Protein AF-0000000078799906 (afdb_homodimer)

Organism: NCBI:txid997891

Secondary structure (DSSP, 8-state):
-HHHHHHHHHHHHHHHHHHHHHHHHHHHHHHHHHHHT-HHHHHHHHHHHHHHHHHHHHHHHHHHHHHHHH---HHHHHHHHHHHHHHHHHHHHHHHHHHHHHHHHH---S---HHHHHHTTHHHHHHHHHHHHHHHHHHHHHT-HHHHHHHHHHHHHHHHHHHHHHHHHHHHHHH-GGGHHHHHHHHHHHHHHHHHHHHHHHHHHHHHHHHHHHHHHHHHHHHHHHHHHHTT-/-HHHHHHHHHHHHHHHHHHHHHHHHHHHHHHHHHHHT-HHHHHHHHHHHHHHHHHHHHHHHHHHHHHHHH---HHHHHHHHHHHHHHHHHHHHHHHHHHHHHHHHH---S---HHHHHHHTHHHHHHHHHHHHHHHHHHHHHT-HHHHHHHHHHHHHHHHHHHHHHHHHHHHHHH-GGGHHHHHHHHHHHHHHHHHHHHHHHHHHHHHHHHHHHHHHHHHHHHHHHHHHHTT-

pLDDT: mean 87.8, std 15.67, range [25.48, 98.5]

Sequence (466 aa):
MVKFIESELVSLKKEVNEMWTLVYNQLDRAGEAVLTFNRDQAQQVIVREKRVNAFELKIDSDVEDTIALYNPVAIDLRFVLAMFKINSDLERLGDFAEGIARFVVRSEETVLDSELLHSLRIEEMLRQVLGMLEMTKNALNEENLELALNVFSKDNLLDEINAAAPAVLTKYLETHPDNFLTCLELGTVIRKLERAGDHITNIAEEIVFFIDAKVLKHRDKVDGHFLGKEKTHMVKFIESELVSLKKEVNEMWTLVYNQLDRAGEAVLTFNRDQAQQVIVREKRVNAFELKIDSDVEDTIALYNPVAIDLRFVLAMFKINSDLERLGDFAEGIARFVVRSEETVLDSELLHSLRIEEMLRQVLGMLEMTKNALNEENLELALNVFSKDNLLDEINAAAPAVLTKYLETHPDNFLTCLELGTVIRKLERAGDHITNIAEEIVFFIDAKVLKHRDKVDGHFLGKEKTH

Solvent-accessible surface area (backbone atoms only — not comparable to full-atom values): 23801 Å² total; per-residue (Å²): 120,71,76,59,44,52,58,51,51,52,49,51,51,50,52,53,50,51,47,48,51,51,33,52,49,32,38,51,41,15,49,48,13,58,77,65,49,34,46,66,52,10,50,50,34,50,62,50,44,56,54,48,54,51,46,41,53,49,51,54,49,48,46,52,47,46,43,57,74,59,56,45,53,70,68,55,32,46,49,48,51,41,52,53,56,40,41,54,36,48,42,50,41,34,51,39,20,32,55,41,10,47,50,48,60,65,44,85,65,83,68,72,63,63,67,57,45,57,73,52,40,50,68,62,45,47,52,49,44,51,49,44,50,50,38,37,50,49,14,60,76,66,68,33,60,67,48,21,59,53,41,61,68,60,46,53,59,36,52,52,45,51,57,48,36,42,50,54,48,52,60,52,33,73,80,37,65,89,45,52,68,58,46,52,50,52,51,50,39,44,48,40,51,38,51,39,37,51,40,48,44,50,40,24,51,45,45,41,53,51,51,48,53,49,48,52,48,49,46,47,50,50,51,48,58,53,56,65,57,62,68,74,106,119,73,76,59,46,53,57,52,51,52,49,51,52,49,51,52,50,51,48,48,53,50,32,51,51,32,38,53,39,14,49,49,14,58,78,66,48,34,46,66,51,11,50,50,33,50,63,50,43,56,54,47,53,50,47,41,54,49,50,52,49,49,46,52,46,46,44,59,75,57,56,43,54,68,69,55,32,46,49,48,53,41,51,53,56,39,43,55,38,47,42,49,42,35,51,40,20,32,56,41,11,48,50,48,62,66,43,84,66,82,66,73,62,63,67,58,45,57,74,52,40,50,67,60,46,48,53,50,45,51,49,42,50,52,39,36,51,50,15,60,78,65,67,33,61,66,48,22,60,54,42,60,68,59,45,52,59,38,52,54,44,50,56,48,37,41,48,55,48,51,59,50,34,74,80,37,65,89,44,51,68,59,47,53,51,50,51,49,40,44,47,40,53,38,50,38,38,51,40,47,44,50,40,22,50,45,47,42,53,51,52,49,52,49,48,51,49,49,44,49,50,48,51,50,59,53,59,66,58,60,69,75,109

Foldseek 3Di:
DVVVLVVLLVVLLVLLVVLLVLLLVLLVLLLVCQLFLPLVSLVVLLVCLVVLVVSLVVSLVSLVCSCVPVVDDQLSNLSSVLSNLLSVLSNLSSVLSNLSSVLSNPDPDPDDDNVLCVVLVSVVLSVLLSVLSVLLSCCQVVVPLVSLVVLVVSLVVLVVSLVCLVVSLVVVCVVVVVCVVVSVSVNSNSVSSSVSSVSSNVSSVSSNVSSVSVVVVVVVVVVVVVVVPPVVD/DVVVLVVLLVVLLVLLVVLLVLLLVLLVLLLVCQLFLPLVSLVVLLVCLVVLVVSLVVSLVSLVCSCVPVVDDQLSNLSSVLSNLLSVLSNLSSVLSNLSSVLSNPDPDPDDDNVLCVVLVSVVLSVLLSVLSVLLSCCQVVVPLVSLVVLVVSLVVLVVSLVCLVVSLVVVCVVVVVCVVVSVSVNSNSVSSSVSSVSSNVSSVSSNVSSVSVVVVVVVVVVVVVVVPPVVD

Radius of gyration: 23.92 Å; Cα contacts (8 Å, |Δi|>4): 514; chains: 2; bounding box: 42×85×78 Å

Structure (mmCIF, N/CA/C/O backbone):
data_AF-0000000078799906-model_v1
#
loop_
_entity.id
_entity.type
_entity.pdbx_description
1 polymer 'Phosphate-specific transport system accessory protein PhoU'
#
loop_
_atom_site.group_PDB
_atom_site.id
_atom_site.type_symbol
_atom_site.label_atom_id
_atom_site.label_alt_id
_atom_site.label_comp_id
_atom_site.label_asym_id
_atom_site.label_entity_id
_atom_site.label_seq_id
_atom_site.pdbx_PDB_ins_code
_atom_site.Cartn_x
_atom_site.Cartn_y
_atom_site.Cartn_z
_atom_site.occupancy
_atom_site.B_iso_or_equiv
_atom_site.auth_seq_id
_atom_site.auth_comp_id
_atom_site.auth_asym_id
_atom_site.auth_atom_id
_atom_site.pdbx_PDB_model_num
ATOM 1 N N . MET A 1 1 ? -9.242 -31.688 -17.922 1 39.94 1 MET A N 1
ATOM 2 C CA . MET A 1 1 ? -8.25 -31 -17.094 1 39.94 1 MET A CA 1
ATOM 3 C C . MET A 1 1 ? -8.5 -29.5 -17.078 1 39.94 1 MET A C 1
ATOM 5 O O . MET A 1 1 ? -8.398 -28.844 -16.047 1 39.94 1 MET A O 1
ATOM 9 N N . VAL A 1 2 ? -8.977 -29 -18.328 1 53.41 2 VAL A N 1
ATOM 10 C CA . VAL A 1 2 ? -9.258 -27.609 -18.641 1 53.41 2 VAL A CA 1
ATOM 11 C C . VAL A 1 2 ? -10.539 -27.172 -17.938 1 53.41 2 VAL A C 1
ATOM 13 O O . VAL A 1 2 ? -10.594 -26.078 -17.359 1 53.41 2 VAL A O 1
ATOM 16 N N . LYS A 1 3 ? -11.625 -28.125 -17.938 1 55.28 3 LYS A N 1
ATOM 17 C CA . LYS A 1 3 ? -12.945 -27.797 -17.406 1 55.28 3 LYS A CA 1
ATOM 18 C C . LYS A 1 3 ? -12.891 -27.547 -15.906 1 55.28 3 LYS A C 1
ATOM 20 O O . LYS A 1 3 ? -13.625 -26.719 -15.383 1 55.28 3 LYS A O 1
ATOM 25 N N . PHE A 1 4 ? -11.773 -28.078 -15.289 1 76.69 4 PHE A N 1
ATOM 26 C CA . PHE A 1 4 ? -11.664 -28.141 -13.836 1 76.69 4 PHE A CA 1
ATOM 27 C C . PHE A 1 4 ? -11.031 -26.859 -13.289 1 76.69 4 PHE A C 1
ATOM 29 O O . PHE A 1 4 ? -11.461 -26.344 -12.258 1 76.69 4 PHE A O 1
ATOM 36 N N . ILE A 1 5 ? -10.422 -26.141 -14.141 1 89.12 5 ILE A N 1
ATOM 37 C CA . ILE A 1 5 ? -9.766 -24.953 -13.609 1 89.12 5 ILE A CA 1
ATOM 38 C C . ILE A 1 5 ? -10.758 -23.797 -13.586 1 89.12 5 ILE A C 1
ATOM 40 O O . ILE A 1 5 ? -10.68 -22.922 -12.711 1 89.12 5 ILE A O 1
ATOM 44 N N . GLU A 1 6 ? -11.742 -23.891 -14.516 1 90.38 6 GLU A N 1
ATOM 45 C CA . GLU A 1 6 ? -12.719 -22.812 -14.594 1 90.38 6 GLU A CA 1
ATOM 46 C C . GLU A 1 6 ? -13.531 -22.719 -13.312 1 90.38 6 GLU A C 1
ATOM 48 O O . GLU A 1 6 ? -13.805 -21.609 -12.828 1 90.38 6 GLU A O 1
ATOM 53 N N . SER A 1 7 ? -13.914 -23.812 -12.836 1 92.5 7 SER A N 1
ATOM 54 C CA . SER A 1 7 ? -14.688 -23.828 -11.594 1 92.5 7 SER A CA 1
ATOM 55 C C . SER A 1 7 ? -13.875 -23.266 -10.438 1 92.5 7 SER A C 1
ATOM 57 O O . SER A 1 7 ? -14.422 -22.594 -9.562 1 92.5 7 SER A O 1
ATOM 59 N N . GLU A 1 8 ? -12.586 -23.547 -10.445 1 93 8 GLU A N 1
ATOM 60 C CA . GLU A 1 8 ? -11.711 -23.047 -9.391 1 93 8 GLU A CA 1
ATOM 61 C C . GLU A 1 8 ? -11.531 -21.531 -9.484 1 93 8 GLU A C 1
ATOM 63 O O . GLU A 1 8 ? -11.5 -20.844 -8.469 1 93 8 GLU A O 1
ATOM 68 N N . LEU A 1 9 ? -11.469 -21.109 -10.719 1 95 9 LEU A N 1
ATOM 69 C CA . LEU A 1 9 ? -11.312 -19.672 -10.93 1 95 9 LEU A CA 1
ATOM 70 C C . LEU A 1 9 ? -12.562 -18.922 -10.5 1 95 9 LEU A C 1
ATOM 72 O O . LEU A 1 9 ? -12.461 -17.844 -9.883 1 95 9 LEU A O 1
ATOM 76 N N . VAL A 1 10 ? -13.695 -19.484 -10.82 1 95.56 10 VAL A N 1
ATOM 77 C CA . VAL A 1 10 ? -14.969 -18.875 -10.43 1 95.56 10 VAL A CA 1
ATOM 78 C C . VAL A 1 10 ? -15.086 -18.875 -8.906 1 95.56 10 VAL A C 1
ATOM 80 O O . VAL A 1 10 ? -15.516 -17.875 -8.32 1 95.56 10 VAL A O 1
ATOM 83 N N . SER A 1 11 ? -14.703 -19.922 -8.289 1 96 11 SER A N 1
ATOM 84 C CA . SER A 1 11 ? -14.75 -20.016 -6.836 1 96 11 SER A CA 1
ATOM 85 C C . SER A 1 11 ? -13.82 -19 -6.184 1 96 11 SER A C 1
ATOM 87 O O . SER A 1 11 ? -14.188 -18.375 -5.188 1 96 11 SER A O 1
ATOM 89 N N . LEU A 1 12 ? -12.672 -18.891 -6.727 1 96.62 12 LEU A N 1
ATOM 90 C CA . LEU A 1 12 ? -11.703 -17.922 -6.211 1 96.62 12 LEU A CA 1
ATOM 91 C C . LEU A 1 12 ? -12.25 -16.5 -6.301 1 96.62 12 LEU A C 1
ATOM 93 O O . LEU A 1 12 ? -12.156 -15.734 -5.34 1 96.62 12 LEU A O 1
ATOM 97 N N . LYS A 1 13 ? -12.852 -16.172 -7.434 1 96.88 13 LYS A N 1
ATOM 98 C CA . LYS A 1 13 ? -13.453 -14.859 -7.602 1 96.88 13 LYS A CA 1
ATOM 99 C C . LYS A 1 13 ? -14.578 -14.633 -6.598 1 96.88 13 LYS A C 1
ATOM 101 O O . LYS A 1 13 ? -14.703 -13.547 -6.031 1 96.88 13 LYS A O 1
ATOM 106 N N . LYS A 1 14 ? -15.367 -15.586 -6.406 1 97.62 14 LYS A N 1
ATOM 107 C CA . LYS A 1 14 ? -16.469 -15.508 -5.453 1 97.62 14 LYS A CA 1
ATOM 108 C C . LYS A 1 14 ? -15.961 -15.25 -4.039 1 97.62 14 LYS A C 1
ATOM 110 O O . LYS A 1 14 ? -16.516 -14.422 -3.314 1 97.62 14 LYS A O 1
ATOM 115 N N . GLU A 1 15 ? -14.93 -15.953 -3.648 1 97.44 15 GLU A N 1
ATOM 116 C CA . GLU A 1 15 ? -14.344 -15.781 -2.322 1 97.44 15 GLU A CA 1
ATOM 117 C C . GLU A 1 15 ? -13.797 -14.367 -2.143 1 97.44 15 GLU A C 1
ATOM 119 O O . GLU A 1 15 ? -13.992 -13.75 -1.095 1 97.44 15 GLU A O 1
ATOM 124 N N . VAL A 1 16 ? -13.117 -13.891 -3.143 1 98.06 16 VAL A N 1
ATOM 125 C CA . VAL A 1 16 ? -12.578 -12.539 -3.096 1 98.06 16 VAL A CA 1
ATOM 126 C C . VAL A 1 16 ? -13.719 -11.531 -2.971 1 98.06 16 VAL A C 1
ATOM 128 O O . VAL A 1 16 ? -13.633 -10.578 -2.186 1 98.06 16 VAL A O 1
ATOM 131 N N . ASN A 1 17 ? -14.82 -11.766 -3.693 1 98.25 17 ASN A N 1
ATOM 132 C CA . ASN A 1 17 ? -15.984 -10.883 -3.625 1 98.25 17 ASN A CA 1
ATOM 133 C C . ASN A 1 17 ? -16.625 -10.898 -2.238 1 98.25 17 ASN A C 1
ATOM 135 O O . ASN A 1 17 ? -17.078 -9.867 -1.749 1 98.25 17 ASN A O 1
ATOM 139 N N . GLU A 1 18 ? -16.656 -12.039 -1.686 1 97.94 18 GLU A N 1
ATOM 140 C CA . GLU A 1 18 ? -17.203 -12.156 -0.335 1 97.94 18 GLU A CA 1
ATOM 141 C C . GLU A 1 18 ? -16.344 -11.391 0.671 1 97.94 18 GLU A C 1
ATOM 143 O O . GLU A 1 18 ? -16.875 -10.664 1.521 1 97.94 18 GLU A O 1
ATOM 148 N N . MET A 1 19 ? -15.047 -11.57 0.602 1 97.81 19 MET A N 1
ATOM 149 C CA . MET A 1 19 ? -14.148 -10.805 1.464 1 97.81 19 MET A CA 1
ATOM 150 C C . MET A 1 19 ? -14.312 -9.312 1.225 1 97.81 19 MET A C 1
ATOM 152 O O . MET A 1 19 ? -14.281 -8.516 2.17 1 97.81 19 MET A O 1
ATOM 156 N N . TRP A 1 20 ? -14.422 -8.961 -0.048 1 98.5 20 TRP A N 1
ATOM 157 C CA . TRP A 1 20 ? -14.609 -7.574 -0.449 1 98.5 20 TRP A CA 1
ATOM 158 C C . TRP A 1 20 ? -15.812 -6.961 0.254 1 98.5 20 TRP A C 1
ATOM 160 O O . TRP A 1 20 ? -15.727 -5.855 0.794 1 98.5 20 TRP A O 1
ATOM 170 N N . THR A 1 21 ? -16.891 -7.645 0.225 1 98.12 21 THR A N 1
ATOM 171 C CA . THR A 1 21 ? -18.125 -7.18 0.867 1 98.12 21 THR A CA 1
ATOM 172 C C . THR A 1 21 ? -17.922 -7.055 2.375 1 98.12 21 THR A C 1
ATOM 174 O O . THR A 1 21 ? -18.391 -6.09 2.986 1 98.12 21 THR A O 1
ATOM 177 N N . LEU A 1 22 ? -17.281 -8.031 2.926 1 98 22 LEU A N 1
ATOM 178 C CA . LEU A 1 22 ? -17 -7.992 4.355 1 98 22 LEU A CA 1
ATOM 179 C C . LEU A 1 22 ? -16.172 -6.766 4.711 1 98 22 LEU A C 1
ATOM 181 O O . LEU A 1 22 ? -16.484 -6.059 5.672 1 98 22 LEU A O 1
ATOM 185 N N . VAL A 1 23 ? -15.109 -6.527 3.969 1 98.38 23 VAL A N 1
ATOM 186 C CA . VAL A 1 23 ? -14.203 -5.414 4.223 1 98.38 23 VAL A CA 1
ATOM 187 C C . VAL A 1 23 ? -14.938 -4.09 4.027 1 98.38 23 VAL A C 1
ATOM 189 O O . VAL A 1 23 ? -14.742 -3.145 4.797 1 98.38 23 VAL A O 1
ATOM 192 N N . TYR A 1 24 ? -15.797 -4.012 2.973 1 98.44 24 TYR A N 1
ATOM 193 C CA . TYR A 1 24 ? -16.625 -2.836 2.76 1 98.44 24 TYR A CA 1
ATOM 194 C C . TYR A 1 24 ? -17.469 -2.533 3.994 1 98.44 24 TYR A C 1
ATOM 196 O O . TYR A 1 24 ? -17.5 -1.395 4.465 1 98.44 24 TYR A O 1
ATOM 204 N N . ASN A 1 25 ? -18.094 -3.527 4.457 1 98.06 25 ASN A N 1
ATOM 205 C CA . ASN A 1 25 ? -18.938 -3.369 5.633 1 98.06 25 ASN A CA 1
ATOM 206 C C . ASN A 1 25 ? -18.125 -2.969 6.863 1 98.06 25 ASN A C 1
ATOM 208 O O . ASN A 1 25 ? -18.578 -2.154 7.672 1 98.06 25 ASN A O 1
ATOM 212 N N . GLN A 1 26 ? -16.938 -3.588 7.051 1 98.06 26 GLN A N 1
ATOM 213 C CA . GLN A 1 26 ? -16.078 -3.254 8.18 1 98.06 26 GLN A CA 1
ATOM 214 C C . GLN A 1 26 ? -15.68 -1.78 8.148 1 98.06 26 GLN A C 1
ATOM 216 O O . GLN A 1 26 ? -15.719 -1.101 9.18 1 98.06 26 GLN A O 1
ATOM 221 N N . LEU A 1 27 ? -15.32 -1.303 6.98 1 98.44 27 LEU A N 1
ATOM 222 C CA . LEU A 1 27 ? -14.93 0.096 6.844 1 98.44 27 LEU A CA 1
ATOM 223 C C . LEU A 1 27 ? -16.109 1.02 7.102 1 98.44 27 LEU A C 1
ATOM 225 O O . LEU A 1 27 ? -15.984 2.025 7.805 1 98.44 27 LEU A O 1
ATOM 229 N N . ASP A 1 28 ? -17.234 0.678 6.559 1 98.25 28 ASP A N 1
ATOM 230 C CA . ASP A 1 28 ? -18.453 1.461 6.738 1 98.25 28 ASP A CA 1
ATOM 231 C C . ASP A 1 28 ? -18.844 1.557 8.219 1 98.25 28 ASP A C 1
ATOM 233 O O . ASP A 1 28 ? -19.031 2.654 8.742 1 98.25 28 ASP A O 1
ATOM 237 N N . ARG A 1 29 ? -18.844 0.474 8.875 1 97.69 29 ARG A N 1
ATOM 238 C CA . ARG A 1 29 ? -19.25 0.411 10.273 1 97.69 29 ARG A CA 1
ATOM 239 C C . ARG A 1 29 ? -18.219 1.094 11.164 1 97.69 29 ARG A C 1
ATOM 241 O O . ARG A 1 29 ? -18.562 1.743 12.156 1 97.69 29 ARG A O 1
ATOM 248 N N . ALA A 1 30 ? -16.953 0.852 10.891 1 97.94 30 ALA A N 1
ATOM 249 C CA . ALA A 1 30 ? -15.906 1.514 11.664 1 97.94 30 ALA A CA 1
ATOM 250 C C . ALA A 1 30 ? -16.016 3.031 11.562 1 97.94 30 ALA A C 1
ATOM 252 O O . ALA A 1 30 ? -15.945 3.736 12.57 1 97.94 30 ALA A O 1
ATOM 253 N N . GLY A 1 31 ? -16.219 3.5 10.32 1 97.06 31 GLY A N 1
ATOM 254 C CA . GLY A 1 31 ? -16.406 4.93 10.125 1 97.06 31 GLY A CA 1
ATOM 255 C C . GLY A 1 31 ? -17.641 5.469 10.836 1 97.06 31 GLY A C 1
ATOM 256 O O . GLY A 1 31 ? -17.578 6.516 11.484 1 97.06 31 GLY A O 1
ATOM 257 N N . GLU A 1 32 ? -18.719 4.758 10.727 1 96.06 32 GLU A N 1
ATOM 258 C CA . GLU A 1 32 ? -19.969 5.156 11.383 1 96.06 32 GLU A CA 1
ATOM 259 C C . GLU A 1 32 ? -19.797 5.16 12.906 1 96.06 32 GLU A C 1
ATOM 261 O O . GLU A 1 32 ? -20.375 6.012 13.594 1 96.06 32 GLU A O 1
ATOM 266 N N . ALA A 1 33 ? -19.062 4.199 13.383 1 96.19 33 ALA A N 1
ATOM 267 C CA . ALA A 1 33 ? -18.812 4.125 14.82 1 96.19 33 ALA A CA 1
ATOM 268 C C . ALA A 1 33 ? -18.094 5.371 15.32 1 96.19 33 ALA A C 1
ATOM 270 O O . ALA A 1 33 ? -18.344 5.848 16.422 1 96.19 33 ALA A O 1
ATOM 271 N N . VAL A 1 34 ? -17.219 5.879 14.555 1 95.44 34 VAL A N 1
ATOM 272 C CA . VAL A 1 34 ? -16.5 7.094 14.922 1 95.44 34 VAL A CA 1
ATOM 273 C C . VAL A 1 34 ? -17.453 8.289 14.883 1 95.44 34 VAL A C 1
ATOM 275 O O . VAL A 1 34 ? -17.469 9.102 15.805 1 95.44 34 VAL A O 1
ATOM 278 N N . LEU A 1 35 ? -18.25 8.383 13.844 1 94.62 35 LEU A N 1
ATOM 279 C CA . LEU A 1 35 ? -19.125 9.523 13.625 1 94.62 35 LEU A CA 1
ATOM 280 C C . LEU A 1 35 ? -20.219 9.586 14.695 1 94.62 35 LEU A C 1
ATOM 282 O O . LEU A 1 35 ? -20.609 10.672 15.117 1 94.62 35 LEU A O 1
ATOM 286 N N . THR A 1 36 ? -20.625 8.43 15.172 1 93.19 36 THR A N 1
ATOM 287 C CA . THR A 1 36 ? -21.703 8.375 16.141 1 93.19 36 THR A CA 1
ATOM 288 C C . THR A 1 36 ? -21.188 7.977 17.516 1 93.19 36 THR A C 1
ATOM 290 O O . THR A 1 36 ? -21.953 7.891 18.484 1 93.19 36 THR A O 1
ATOM 293 N N . PHE A 1 37 ? -19.969 7.66 17.562 1 92.69 37 PHE A N 1
ATOM 294 C CA . PHE A 1 37 ? -19.312 7.184 18.766 1 92.69 37 PHE A CA 1
ATOM 295 C C . PHE A 1 37 ? -20.047 5.988 19.359 1 92.69 37 PHE A C 1
ATOM 297 O O . PHE A 1 37 ? -20.391 5.984 20.547 1 92.69 37 PHE A O 1
ATOM 304 N N . ASN A 1 38 ? -20.297 5.082 18.578 1 93.38 38 ASN A N 1
ATOM 305 C CA . ASN A 1 38 ? -20.984 3.854 18.938 1 93.38 38 ASN A CA 1
ATOM 306 C C . ASN A 1 38 ? -20 2.725 19.25 1 93.38 38 ASN A C 1
ATOM 308 O O . ASN A 1 38 ? -19.547 2.037 18.344 1 93.38 38 ASN A O 1
ATOM 312 N N . ARG A 1 39 ? -19.828 2.447 20.484 1 93.94 39 ARG A N 1
ATOM 313 C CA . ARG A 1 39 ? -18.828 1.478 20.938 1 93.94 39 ARG A CA 1
ATOM 314 C C . ARG A 1 39 ? -19.234 0.058 20.547 1 93.94 39 ARG A C 1
ATOM 316 O O . ARG A 1 39 ? -18.391 -0.78 20.25 1 93.94 39 ARG A O 1
ATOM 323 N N . ASP A 1 40 ? -20.453 -0.156 20.578 1 94.56 40 ASP A N 1
ATOM 324 C CA . ASP A 1 40 ? -20.938 -1.486 20.219 1 94.56 40 ASP A CA 1
ATOM 325 C C . ASP A 1 40 ? -20.609 -1.81 18.766 1 94.56 40 ASP A C 1
ATOM 327 O O . ASP A 1 40 ? -20.156 -2.914 18.453 1 94.56 40 ASP A O 1
ATOM 331 N N . GLN A 1 41 ? -20.922 -0.881 17.922 1 95.25 41 GLN A N 1
ATOM 332 C CA . GLN A 1 41 ? -20.594 -1.054 16.516 1 95.25 41 GLN A CA 1
ATOM 333 C C . GLN A 1 41 ? -19.094 -1.253 16.328 1 95.25 41 GLN A C 1
ATOM 335 O O . GLN A 1 41 ? -18.672 -2.074 15.508 1 95.25 41 GLN A O 1
ATOM 340 N N . ALA A 1 42 ? -18.328 -0.476 17.047 1 96.62 42 ALA A N 1
ATOM 341 C CA . ALA A 1 42 ? -16.875 -0.594 16.969 1 96.62 42 ALA A CA 1
ATOM 342 C C . ALA A 1 42 ? -16.406 -1.977 17.422 1 96.62 42 ALA A C 1
ATOM 344 O O . ALA A 1 42 ? -15.547 -2.586 16.781 1 96.62 42 ALA A O 1
ATOM 345 N N . GLN A 1 43 ? -17 -2.473 18.438 1 96 43 GLN A N 1
ATOM 346 C CA . GLN A 1 43 ? -16.641 -3.793 18.953 1 96 43 GLN A CA 1
ATOM 347 C C . GLN A 1 43 ? -16.969 -4.883 17.922 1 96 43 GLN A C 1
ATOM 349 O O . GLN A 1 43 ? -16.219 -5.852 17.797 1 96 43 GLN A O 1
ATOM 354 N N . GLN A 1 44 ? -18.047 -4.719 17.281 1 96.25 44 GLN A N 1
ATOM 355 C CA . GLN A 1 44 ? -18.422 -5.68 16.25 1 96.25 44 GLN A CA 1
ATOM 356 C C . GLN A 1 44 ? -17.375 -5.723 15.141 1 96.25 44 GLN A C 1
ATOM 358 O O . GLN A 1 44 ? -17.062 -6.793 14.617 1 96.25 44 GLN A O 1
ATOM 363 N N . VAL A 1 45 ? -16.906 -4.586 14.742 1 97.44 45 VAL A N 1
ATOM 364 C CA . VAL A 1 45 ? -15.883 -4.508 13.703 1 97.44 45 VAL A CA 1
ATOM 365 C C . VAL A 1 45 ? -14.641 -5.273 14.148 1 97.44 45 VAL A C 1
ATOM 367 O O . VAL A 1 45 ? -14.062 -6.035 13.375 1 97.44 45 VAL A O 1
ATOM 370 N N . ILE A 1 46 ? -14.227 -5.09 15.383 1 95.94 46 ILE A N 1
ATOM 371 C CA . ILE A 1 46 ? -13.023 -5.723 15.914 1 95.94 46 ILE A CA 1
ATOM 372 C C . ILE A 1 46 ? -13.195 -7.238 15.922 1 95.94 46 ILE A C 1
ATOM 374 O O . ILE A 1 46 ? -12.289 -7.973 15.516 1 95.94 46 ILE A O 1
ATOM 378 N N . VAL A 1 47 ? -14.328 -7.684 16.266 1 94.25 47 VAL A N 1
ATOM 379 C CA . VAL A 1 47 ? -14.602 -9.117 16.359 1 94.25 47 VAL A CA 1
ATOM 380 C C . VAL A 1 47 ? -14.625 -9.727 14.961 1 94.25 47 VAL A C 1
ATOM 382 O O . VAL A 1 47 ? -14.094 -10.812 14.734 1 94.25 47 VAL A O 1
ATOM 385 N N . ARG A 1 48 ? -15.195 -9.031 14.039 1 94 48 ARG A N 1
ATOM 386 C CA . ARG A 1 48 ? -15.375 -9.547 12.688 1 94 48 ARG A CA 1
ATOM 387 C C . ARG A 1 48 ? -14.07 -9.5 11.906 1 94 48 ARG A C 1
ATOM 389 O O . ARG A 1 48 ? -13.961 -10.117 10.844 1 94 48 ARG A O 1
ATOM 396 N N . GLU A 1 49 ? -13.078 -8.727 12.422 1 92.94 49 GLU A N 1
ATOM 397 C CA . GLU A 1 49 ? -11.789 -8.656 11.75 1 92.94 49 GLU A CA 1
ATOM 398 C C . GLU A 1 49 ? -11.148 -10.039 11.641 1 92.94 49 GLU A C 1
ATOM 400 O O . GLU A 1 49 ? -10.406 -10.312 10.695 1 92.94 49 GLU A O 1
ATOM 405 N N . LYS A 1 50 ? -11.422 -10.914 12.555 1 92.75 50 LYS A N 1
ATOM 406 C CA . LYS A 1 50 ? -10.93 -12.289 12.508 1 92.75 50 LYS A CA 1
ATOM 407 C C . LYS A 1 50 ? -11.406 -13 11.242 1 92.75 50 LYS A C 1
ATOM 409 O O . LYS A 1 50 ? -10.695 -13.836 10.695 1 92.75 50 LYS A O 1
ATOM 414 N N . ARG A 1 51 ? -12.586 -12.672 10.844 1 94.31 51 ARG A N 1
ATOM 415 C CA . ARG A 1 51 ? -13.117 -13.266 9.617 1 94.31 51 ARG A CA 1
ATOM 416 C C . ARG A 1 51 ? -12.352 -12.781 8.391 1 94.31 51 ARG A C 1
ATOM 418 O O . ARG A 1 51 ? -12.109 -13.555 7.465 1 94.31 51 ARG A O 1
ATOM 425 N N . VAL A 1 52 ? -12.008 -11.516 8.375 1 94.69 52 VAL A N 1
ATOM 426 C CA . VAL A 1 52 ? -11.211 -10.969 7.273 1 94.69 52 VAL A CA 1
ATOM 427 C C . VAL A 1 52 ? -9.875 -11.703 7.188 1 94.69 52 VAL A C 1
ATOM 429 O O . VAL A 1 52 ? -9.453 -12.102 6.105 1 94.69 52 VAL A O 1
ATOM 432 N N . ASN A 1 53 ? -9.273 -11.898 8.352 1 91.06 53 ASN A N 1
ATOM 433 C CA . ASN A 1 53 ? -8.008 -12.625 8.406 1 91.06 53 ASN A CA 1
ATOM 434 C C . ASN A 1 53 ? -8.164 -14.062 7.91 1 91.06 53 ASN A C 1
ATOM 436 O O . ASN A 1 53 ? -7.297 -14.57 7.203 1 91.06 53 ASN A O 1
ATOM 440 N N . ALA A 1 54 ? -9.211 -14.664 8.258 1 93.25 54 ALA A N 1
ATOM 441 C CA . ALA A 1 54 ? -9.484 -16.031 7.82 1 93.25 54 ALA A CA 1
ATOM 442 C C . ALA A 1 54 ? -9.672 -16.094 6.309 1 93.25 54 ALA A C 1
ATOM 444 O O . ALA A 1 54 ? -9.188 -17.031 5.656 1 93.25 54 ALA A O 1
ATOM 445 N N . PHE A 1 55 ? -10.398 -15.125 5.762 1 93.5 55 PHE A N 1
ATOM 446 C CA . PHE A 1 55 ? -10.57 -15.055 4.316 1 93.5 55 PHE A CA 1
ATOM 447 C C . PHE A 1 55 ? -9.227 -14.898 3.611 1 93.5 55 PHE A C 1
ATOM 449 O O . PHE A 1 55 ? -8.977 -15.555 2.6 1 93.5 55 PHE A O 1
ATOM 456 N N . GLU A 1 56 ? -8.414 -14.023 4.125 1 93.88 56 GLU A N 1
ATOM 457 C CA . GLU A 1 56 ? -7.109 -13.789 3.512 1 93.88 56 GLU A CA 1
ATOM 458 C C . GLU A 1 56 ? -6.305 -15.086 3.432 1 93.88 56 GLU A C 1
ATOM 460 O O . GLU A 1 56 ? -5.77 -15.422 2.373 1 93.88 56 GLU A O 1
ATOM 465 N N . LEU A 1 57 ? -6.215 -15.789 4.52 1 90.12 57 LEU A N 1
ATOM 466 C CA . LEU A 1 57 ? -5.457 -17.031 4.578 1 90.12 57 LEU A CA 1
ATOM 467 C C . LEU A 1 57 ? -6.062 -18.078 3.65 1 90.12 57 LEU A C 1
ATOM 469 O O . LEU A 1 57 ? -5.336 -18.812 2.971 1 90.12 57 LEU A O 1
ATOM 473 N N . LYS A 1 58 ? -7.359 -18.156 3.676 1 94.94 58 LYS A N 1
ATOM 474 C CA . LYS A 1 58 ? -8.047 -19.125 2.818 1 94.94 58 LYS A CA 1
ATOM 475 C C . LYS A 1 58 ? -7.785 -18.828 1.344 1 94.94 58 LYS A C 1
ATOM 477 O O . LYS A 1 58 ? -7.469 -19.734 0.573 1 94.94 58 LYS A O 1
ATOM 482 N N . ILE A 1 59 ? -7.922 -17.594 0.95 1 95.81 59 ILE A N 1
ATOM 483 C CA . ILE A 1 59 ? -7.723 -17.203 -0.441 1 95.81 59 ILE A CA 1
ATOM 484 C C . ILE A 1 59 ? -6.27 -17.438 -0.84 1 95.81 59 ILE A C 1
ATOM 486 O O . ILE A 1 59 ? -5.992 -17.938 -1.938 1 95.81 59 ILE A O 1
ATOM 490 N N . ASP A 1 60 ? -5.332 -17.109 0.06 1 91.69 60 ASP A N 1
ATOM 491 C CA . ASP A 1 60 ? -3.924 -17.406 -0.2 1 91.69 60 ASP A CA 1
ATOM 492 C C . ASP A 1 60 ? -3.709 -18.891 -0.456 1 91.69 60 ASP A C 1
ATOM 494 O O . ASP A 1 60 ? -3.023 -19.266 -1.407 1 91.69 60 ASP A O 1
ATOM 498 N N . SER A 1 61 ? -4.297 -19.688 0.395 1 91.75 61 SER A N 1
ATOM 499 C CA . SER A 1 61 ? -4.191 -21.125 0.252 1 91.75 61 SER A CA 1
ATOM 500 C C . SER A 1 61 ? -4.836 -21.609 -1.045 1 91.75 61 SER A C 1
ATOM 502 O O . SER A 1 61 ? -4.273 -22.453 -1.75 1 91.75 61 SER A O 1
ATOM 504 N N . ASP A 1 62 ? -5.992 -21.078 -1.324 1 94.81 62 ASP A N 1
ATOM 505 C CA . ASP A 1 62 ? -6.699 -21.469 -2.539 1 94.81 62 ASP A CA 1
ATOM 506 C C . ASP A 1 62 ? -5.914 -21.078 -3.785 1 94.81 62 ASP A C 1
ATOM 508 O O . ASP A 1 62 ? -5.918 -21.797 -4.785 1 94.81 62 ASP A O 1
ATOM 512 N N . VAL A 1 63 ? -5.293 -19.922 -3.756 1 94.94 63 VAL A N 1
ATOM 513 C CA . VAL A 1 63 ? -4.438 -19.484 -4.852 1 94.94 63 VAL A CA 1
ATOM 514 C C . VAL A 1 63 ? -3.289 -20.469 -5.047 1 94.94 63 VAL A C 1
ATOM 516 O O . VAL A 1 63 ? -3.039 -20.938 -6.164 1 94.94 63 VAL A O 1
ATOM 519 N N . GLU A 1 64 ? -2.641 -20.797 -3.975 1 91.44 64 GLU A N 1
ATOM 520 C CA . GLU A 1 64 ? -1.535 -21.75 -4.027 1 91.44 64 GLU A CA 1
ATOM 521 C C . GLU A 1 64 ? -1.997 -23.094 -4.566 1 91.44 64 GLU A C 1
ATOM 523 O O . GLU A 1 64 ? -1.334 -23.688 -5.418 1 91.44 64 GLU A O 1
ATOM 528 N N . ASP A 1 65 ? -3.111 -23.547 -4.07 1 92.75 65 ASP A N 1
ATOM 529 C CA . ASP A 1 65 ? -3.67 -24.828 -4.512 1 92.75 65 ASP A CA 1
ATOM 530 C C . ASP A 1 65 ? -4.031 -24.781 -5.992 1 92.75 65 ASP A C 1
ATOM 532 O O . ASP A 1 65 ? -3.76 -25.734 -6.73 1 92.75 65 ASP A O 1
ATOM 536 N N . THR A 1 66 ? -4.668 -23.719 -6.383 1 95 66 THR A N 1
ATOM 537 C CA . THR A 1 66 ? -5.062 -23.562 -7.781 1 95 66 THR A CA 1
ATOM 538 C C . THR A 1 66 ? -3.846 -23.641 -8.695 1 95 66 THR A C 1
ATOM 540 O O . THR A 1 66 ? -3.879 -24.297 -9.734 1 95 66 THR A O 1
ATOM 543 N N . ILE A 1 67 ? -2.771 -22.984 -8.32 1 93.56 67 ILE A N 1
ATOM 544 C CA . ILE A 1 67 ? -1.552 -22.969 -9.125 1 93.56 67 ILE A CA 1
ATOM 545 C C . ILE A 1 67 ? -0.918 -24.359 -9.117 1 93.56 67 ILE A C 1
ATOM 547 O O . ILE A 1 67 ? -0.576 -24.906 -10.172 1 93.56 67 ILE A O 1
ATOM 551 N N . ALA A 1 68 ? -0.823 -24.984 -7.969 1 89.81 68 ALA A N 1
ATOM 552 C CA . ALA A 1 68 ? -0.126 -26.266 -7.797 1 89.81 68 ALA A CA 1
ATOM 553 C C . ALA A 1 68 ? -0.892 -27.406 -8.469 1 89.81 68 ALA A C 1
ATOM 555 O O . ALA A 1 68 ? -0.29 -28.281 -9.078 1 89.81 68 ALA A O 1
ATOM 556 N N . LEU A 1 69 ? -2.166 -27.344 -8.352 1 90.69 69 LEU A N 1
ATOM 557 C CA . LEU A 1 69 ? -2.971 -28.484 -8.773 1 90.69 69 LEU A CA 1
ATOM 558 C C . LEU A 1 69 ? -3.377 -28.359 -10.234 1 90.69 69 LEU A C 1
ATOM 560 O O . LEU A 1 69 ? -3.496 -29.375 -10.945 1 90.69 69 LEU A O 1
ATOM 564 N N . TYR A 1 70 ? -3.574 -27.109 -10.695 1 91.94 70 TYR A N 1
ATOM 565 C CA . TYR A 1 70 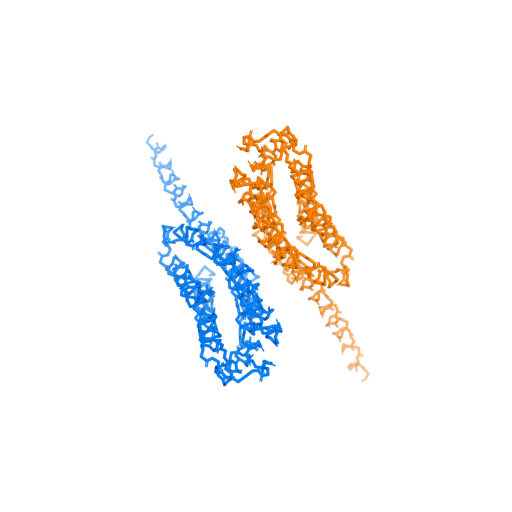? -4.188 -26.953 -12.008 1 91.94 70 TYR A CA 1
ATOM 566 C C . TYR A 1 70 ? -3.219 -26.297 -12.992 1 91.94 70 TYR A C 1
ATOM 568 O O . TYR A 1 70 ? -3.488 -26.234 -14.188 1 91.94 70 TYR A O 1
ATOM 576 N N . ASN A 1 71 ? -2.186 -25.797 -12.492 1 90.56 71 ASN A N 1
ATOM 577 C CA . ASN A 1 71 ? -1.121 -25.219 -13.305 1 90.56 71 ASN A CA 1
ATOM 578 C C . ASN A 1 71 ? -1.678 -24.266 -14.359 1 90.56 71 ASN A C 1
ATOM 580 O O . ASN A 1 71 ? -1.403 -24.422 -15.547 1 90.56 71 ASN A O 1
ATOM 584 N N . PRO A 1 72 ? -2.41 -23.297 -13.875 1 91.75 72 PRO A N 1
ATOM 585 C CA . PRO A 1 72 ? -2.965 -22.328 -14.828 1 91.75 72 PRO A CA 1
ATOM 586 C C . PRO A 1 72 ? -1.889 -21.609 -15.633 1 91.75 72 PRO A C 1
ATOM 588 O O . PRO A 1 72 ? -0.785 -21.375 -15.133 1 91.75 72 PRO A O 1
ATOM 591 N N . VAL A 1 73 ? -2.254 -21.219 -16.922 1 88.06 73 VAL A N 1
ATOM 592 C CA . VAL A 1 73 ? -1.33 -20.516 -17.797 1 88.06 73 VAL A CA 1
ATOM 593 C C . VAL A 1 73 ? -2.01 -19.266 -18.344 1 88.06 73 VAL A C 1
ATOM 595 O O . VAL A 1 73 ? -3.238 -19.156 -18.328 1 88.06 73 VAL A O 1
ATOM 598 N N . ALA A 1 74 ? -1.179 -18.297 -18.828 1 86.69 74 ALA A N 1
ATOM 599 C CA . ALA A 1 74 ? -1.622 -17.094 -19.531 1 86.69 74 ALA A CA 1
ATOM 600 C C . ALA A 1 74 ? -2.648 -16.328 -18.703 1 86.69 74 ALA A C 1
ATOM 602 O O . ALA A 1 74 ? -2.375 -15.938 -17.562 1 86.69 74 ALA A O 1
ATOM 603 N N . ILE A 1 75 ? -3.807 -16.234 -19.312 1 88.25 75 ILE A N 1
ATOM 604 C CA . ILE A 1 75 ? -4.805 -15.352 -18.719 1 88.25 75 ILE A CA 1
ATOM 605 C C . ILE A 1 75 ? -5.305 -15.938 -17.406 1 88.25 75 ILE A C 1
ATOM 607 O O . ILE A 1 75 ? -5.609 -15.195 -16.469 1 88.25 75 ILE A O 1
ATOM 611 N N . ASP A 1 76 ? -5.359 -17.25 -17.297 1 92.69 76 ASP A N 1
ATOM 612 C CA . ASP A 1 76 ? -5.809 -17.891 -16.062 1 92.69 76 ASP A CA 1
ATOM 613 C C . ASP A 1 76 ? -4.809 -17.656 -14.938 1 92.69 76 ASP A C 1
ATOM 615 O O . ASP A 1 76 ? -5.203 -17.375 -13.805 1 92.69 76 ASP A O 1
ATOM 619 N N . LEU A 1 77 ? -3.562 -17.781 -15.25 1 93.31 77 LEU A N 1
ATOM 620 C CA . LEU A 1 77 ? -2.525 -17.531 -14.258 1 93.31 77 LEU A CA 1
ATOM 621 C C . LEU A 1 77 ? -2.518 -16.062 -13.836 1 93.31 77 LEU A C 1
ATOM 623 O O . LEU A 1 77 ? -2.426 -15.758 -12.641 1 93.31 77 LEU A O 1
ATOM 627 N N . ARG A 1 78 ? -2.65 -15.219 -14.758 1 90.94 78 ARG A N 1
ATOM 628 C CA . ARG A 1 78 ? -2.676 -13.789 -14.453 1 90.94 78 ARG A CA 1
ATOM 629 C C . ARG A 1 78 ? -3.85 -13.445 -13.539 1 90.94 78 ARG A C 1
ATOM 631 O O . ARG A 1 78 ? -3.721 -12.609 -12.641 1 90.94 78 ARG A O 1
ATOM 638 N N . PHE A 1 79 ? -4.938 -14.086 -13.906 1 93.94 79 PHE A N 1
ATOM 639 C CA . PHE A 1 79 ? -6.109 -13.891 -13.062 1 93.94 79 PHE A CA 1
ATOM 640 C C . PHE A 1 79 ? -5.828 -14.32 -11.625 1 93.94 79 PHE A C 1
ATOM 642 O O . PHE A 1 79 ? -6.117 -13.578 -10.68 1 93.94 79 PHE A O 1
ATOM 649 N N . VAL A 1 80 ? -5.285 -15.453 -11.453 1 95.88 80 VAL A N 1
ATOM 650 C CA . VAL A 1 80 ? -5.004 -16 -10.133 1 95.88 80 VAL A CA 1
ATOM 651 C C . VAL A 1 80 ? -4.023 -15.102 -9.391 1 95.88 80 VAL A C 1
ATOM 653 O O . VAL A 1 80 ? -4.203 -14.82 -8.203 1 95.88 80 VAL A O 1
ATOM 656 N N . LEU A 1 81 ? -3.018 -14.602 -10.07 1 94.19 81 LEU A N 1
ATOM 657 C CA . LEU A 1 81 ? -2.02 -13.727 -9.461 1 94.19 81 LEU A CA 1
ATOM 658 C C . LEU A 1 81 ? -2.629 -12.383 -9.102 1 94.19 81 LEU A C 1
ATOM 660 O O . LEU A 1 81 ? -2.26 -11.781 -8.086 1 94.19 81 LEU A O 1
ATOM 664 N N . ALA A 1 82 ? -3.518 -11.875 -9.93 1 94.44 82 ALA A N 1
ATOM 665 C CA . ALA A 1 82 ? -4.223 -10.641 -9.617 1 94.44 82 ALA A CA 1
ATOM 666 C C . ALA A 1 82 ? -5.059 -10.797 -8.344 1 94.44 82 ALA A C 1
ATOM 668 O O . ALA A 1 82 ? -5.051 -9.914 -7.477 1 94.44 82 ALA A O 1
ATOM 669 N N . MET A 1 83 ? -5.77 -11.906 -8.234 1 96.56 83 MET A N 1
ATOM 670 C CA . MET A 1 83 ? -6.562 -12.18 -7.043 1 96.56 83 MET A CA 1
ATOM 671 C C . MET A 1 83 ? -5.68 -12.234 -5.801 1 96.56 83 MET A C 1
ATOM 673 O O . MET A 1 83 ? -6.074 -11.758 -4.734 1 96.56 83 MET A O 1
ATOM 677 N N . PHE A 1 84 ? -4.559 -12.781 -6.031 1 95.44 84 PHE A N 1
ATOM 678 C CA . PHE A 1 84 ? -3.594 -12.906 -4.945 1 95.44 84 PHE A CA 1
ATOM 679 C C . PHE A 1 84 ? -3.184 -11.531 -4.426 1 95.44 84 PHE A C 1
ATOM 681 O O . PHE A 1 84 ? -3.164 -11.305 -3.215 1 95.44 84 PHE A O 1
ATOM 688 N N . LYS A 1 85 ? -2.854 -10.609 -5.25 1 94.25 85 LYS A N 1
ATOM 689 C CA . LYS A 1 85 ? -2.465 -9.258 -4.871 1 94.25 85 LYS A CA 1
ATOM 690 C C . LYS A 1 85 ? -3.643 -8.492 -4.27 1 94.25 85 LYS A C 1
ATOM 692 O O . LYS A 1 85 ? -3.492 -7.812 -3.254 1 94.25 85 LYS A O 1
ATOM 697 N N . ILE A 1 86 ? -4.773 -8.602 -4.871 1 96.75 86 ILE A N 1
ATOM 698 C CA . ILE A 1 86 ? -5.973 -7.918 -4.406 1 96.75 86 ILE A CA 1
ATOM 699 C C . ILE A 1 86 ? -6.32 -8.391 -2.994 1 96.75 86 ILE A C 1
ATOM 701 O O . ILE A 1 86 ? -6.703 -7.586 -2.141 1 96.75 86 ILE A O 1
ATOM 705 N N . ASN A 1 87 ? -6.176 -9.688 -2.768 1 95.94 87 ASN A N 1
ATOM 706 C CA . ASN A 1 87 ? -6.422 -10.281 -1.456 1 95.94 87 ASN A CA 1
ATOM 707 C C . ASN A 1 87 ? -5.629 -9.57 -0.365 1 95.94 87 ASN A C 1
ATOM 709 O O . ASN A 1 87 ? -6.176 -9.234 0.688 1 95.94 87 ASN A O 1
ATOM 713 N N . SER A 1 88 ? -4.422 -9.289 -0.634 1 92.75 88 SER A N 1
ATOM 714 C CA . SER A 1 88 ? -3.559 -8.625 0.335 1 92.75 88 SER A CA 1
ATOM 715 C C . SER A 1 88 ? -4.035 -7.203 0.615 1 92.75 88 SER A C 1
ATOM 717 O O . SER A 1 88 ? -4.027 -6.754 1.764 1 92.75 88 SER A O 1
ATOM 719 N N . ASP A 1 89 ? -4.387 -6.531 -0.383 1 94.88 89 ASP A N 1
ATOM 720 C CA . ASP A 1 89 ? -4.879 -5.168 -0.209 1 94.88 89 ASP A CA 1
ATOM 721 C C . ASP A 1 89 ? -6.18 -5.152 0.586 1 94.88 89 ASP A C 1
ATOM 723 O O . ASP A 1 89 ? -6.395 -4.27 1.422 1 94.88 89 ASP A O 1
ATOM 727 N N . LEU A 1 90 ? -7.043 -6.094 0.313 1 97.31 90 LEU A N 1
ATOM 728 C CA . LEU A 1 90 ? -8.297 -6.168 1.049 1 97.31 90 LEU A CA 1
ATOM 729 C C . LEU A 1 90 ? -8.047 -6.418 2.533 1 97.31 90 LEU A C 1
ATOM 731 O O . LEU A 1 90 ? -8.711 -5.82 3.387 1 97.31 90 LEU A O 1
ATOM 735 N N . GLU A 1 91 ? -7.133 -7.266 2.773 1 95.56 91 GLU A N 1
ATOM 736 C CA . GLU A 1 91 ? -6.773 -7.527 4.164 1 95.56 91 GLU A CA 1
ATOM 737 C C . GLU A 1 91 ? -6.277 -6.258 4.852 1 95.56 91 GLU A C 1
ATOM 739 O O . GLU A 1 91 ? -6.629 -5.992 6.004 1 95.56 91 GLU A O 1
ATOM 744 N N . ARG A 1 92 ? -5.523 -5.516 4.199 1 93 92 ARG A N 1
ATOM 745 C CA . ARG A 1 92 ? -5.027 -4.262 4.754 1 93 92 ARG A CA 1
ATOM 746 C C . ARG A 1 92 ? -6.176 -3.293 5.027 1 93 92 ARG A C 1
ATOM 748 O O . ARG A 1 92 ? -6.176 -2.598 6.047 1 93 92 ARG A O 1
ATOM 755 N N . LEU A 1 93 ? -7.047 -3.223 4.137 1 96.81 93 LEU A N 1
ATOM 756 C CA . LEU A 1 93 ? -8.219 -2.379 4.352 1 96.81 93 LEU A CA 1
ATOM 757 C C . LEU A 1 93 ? -8.977 -2.809 5.598 1 96.81 93 LEU A C 1
ATOM 759 O O . LEU A 1 93 ? -9.445 -1.965 6.363 1 96.81 93 LEU A O 1
ATOM 763 N N . GLY A 1 94 ? -9.117 -4.129 5.746 1 96.69 94 GLY A N 1
ATOM 764 C CA . GLY A 1 94 ? -9.703 -4.641 6.973 1 96.69 94 GLY A CA 1
ATOM 765 C C . GLY A 1 94 ? -8.945 -4.215 8.219 1 96.69 94 GLY A C 1
ATOM 766 O O . GLY A 1 94 ? -9.555 -3.869 9.234 1 96.69 94 GLY A O 1
ATOM 767 N N . ASP A 1 95 ? -7.672 -4.215 8.172 1 92.75 95 ASP A N 1
ATOM 768 C CA . ASP A 1 95 ? -6.832 -3.789 9.289 1 92.75 95 ASP A CA 1
ATOM 769 C C . ASP A 1 95 ? -7.074 -2.32 9.625 1 92.75 95 ASP A C 1
ATOM 771 O O . ASP A 1 95 ? -7.078 -1.943 10.805 1 92.75 95 ASP A O 1
ATOM 775 N N . PHE A 1 96 ? -7.152 -1.52 8.633 1 94.69 96 PHE A N 1
ATOM 776 C CA . PHE A 1 96 ? -7.422 -0.107 8.875 1 94.69 96 PHE A CA 1
ATOM 777 C C . PHE A 1 96 ? -8.773 0.079 9.547 1 94.69 96 PHE A C 1
ATOM 779 O O . PHE A 1 96 ? -8.898 0.877 10.477 1 94.69 96 PHE A O 1
ATOM 786 N N . ALA A 1 97 ? -9.773 -0.675 9.062 1 97.69 97 ALA A N 1
ATOM 787 C CA . ALA A 1 97 ? -11.094 -0.621 9.695 1 97.69 97 ALA A CA 1
ATOM 788 C C . ALA A 1 97 ? -11.008 -0.979 11.172 1 97.69 97 ALA A C 1
ATOM 790 O O . ALA A 1 97 ? -11.594 -0.301 12.023 1 97.69 97 ALA A O 1
ATOM 791 N N . GLU A 1 98 ? -10.305 -2.016 11.453 1 96.69 98 GLU A N 1
ATOM 792 C CA . GLU A 1 98 ? -10.117 -2.426 12.836 1 96.69 98 GLU A CA 1
ATOM 793 C C . GLU A 1 98 ? -9.43 -1.33 13.648 1 96.69 98 GLU A C 1
ATOM 795 O O . GLU A 1 98 ? -9.82 -1.048 14.781 1 96.69 98 GLU A O 1
ATOM 800 N N . GLY A 1 99 ? -8.398 -0.775 13.141 1 94.31 99 GLY A N 1
ATOM 801 C CA . GLY A 1 99 ? -7.707 0.311 13.812 1 94.31 99 GLY A CA 1
ATOM 802 C C . GLY A 1 99 ? -8.609 1.491 14.125 1 94.31 99 GLY A C 1
ATOM 803 O O . GLY A 1 99 ? -8.523 2.066 15.211 1 94.31 99 GLY A O 1
ATOM 804 N N . ILE A 1 100 ? -9.406 1.849 13.219 1 96.31 100 ILE A N 1
ATOM 805 C CA . ILE A 1 100 ? -10.352 2.943 13.398 1 96.31 100 ILE A CA 1
ATOM 806 C C . ILE A 1 100 ? -11.344 2.596 14.508 1 96.31 100 ILE A C 1
ATOM 808 O O . ILE A 1 100 ? -11.633 3.422 15.375 1 96.31 100 ILE A O 1
ATOM 812 N N . ALA A 1 101 ? -11.828 1.371 14.5 1 96.56 101 ALA A N 1
ATOM 813 C CA . ALA A 1 101 ? -12.773 0.909 15.508 1 96.56 101 ALA A CA 1
ATOM 814 C C . ALA A 1 101 ? -12.133 0.913 16.891 1 96.56 101 ALA A C 1
ATOM 816 O O . ALA A 1 101 ? -12.789 1.257 17.891 1 96.56 101 ALA A O 1
ATOM 817 N N . ARG A 1 102 ? -10.93 0.54 17.016 1 93.88 102 ARG A N 1
ATOM 818 C CA . ARG A 1 102 ? -10.234 0.481 18.297 1 93.88 102 ARG A CA 1
ATOM 819 C C . ARG A 1 102 ? -10.156 1.86 18.938 1 93.88 102 ARG A C 1
ATOM 821 O O . ARG A 1 102 ? -10.195 1.983 20.172 1 93.88 102 ARG A O 1
ATOM 828 N N . PHE A 1 103 ? -10.031 2.834 18.156 1 91.38 103 PHE A N 1
ATOM 829 C CA . PHE A 1 103 ? -10.055 4.195 18.688 1 91.38 103 PHE A CA 1
ATOM 830 C C . PHE A 1 103 ? -11.328 4.449 19.469 1 91.38 103 PHE A C 1
ATOM 832 O O . PHE A 1 103 ? -11.281 4.977 20.594 1 91.38 103 PHE A O 1
ATOM 839 N N . VAL A 1 104 ? -12.453 4.086 18.938 1 92.75 104 VAL A N 1
ATOM 840 C CA . VAL A 1 104 ? -13.742 4.32 19.578 1 92.75 104 VAL A CA 1
ATOM 841 C C . VAL A 1 104 ? -13.844 3.516 20.875 1 92.75 104 VAL A C 1
ATOM 843 O O . VAL A 1 104 ? -14.305 4.023 21.891 1 92.75 104 VAL A O 1
ATOM 846 N N . VAL A 1 105 ? -13.32 2.305 20.844 1 92 105 VAL A N 1
ATOM 847 C CA . VAL A 1 105 ? -13.438 1.394 21.969 1 92 105 VAL A CA 1
ATOM 848 C C . VAL A 1 105 ? -12.531 1.864 23.109 1 92 105 VAL A C 1
ATOM 850 O O . VAL A 1 105 ? -12.906 1.78 24.281 1 92 105 VAL A O 1
ATOM 853 N N . ARG A 1 106 ? -11.414 2.426 22.812 1 87.25 106 ARG A N 1
ATOM 854 C CA . ARG A 1 106 ? -10.422 2.773 23.812 1 87.25 106 ARG A CA 1
ATOM 855 C C . ARG A 1 106 ? -10.648 4.188 24.344 1 87.25 106 ARG A C 1
ATOM 857 O O . ARG A 1 106 ? -10.125 4.547 25.406 1 87.25 106 ARG A O 1
ATOM 864 N N . SER A 1 107 ? -11.32 4.922 23.547 1 85.88 107 SER A N 1
ATOM 865 C CA . SER A 1 107 ? -11.516 6.316 23.938 1 85.88 107 SER A CA 1
ATOM 866 C C . SER A 1 107 ? -12.289 6.422 25.234 1 85.88 107 SER A C 1
ATOM 868 O O . SER A 1 107 ? -13.234 5.664 25.469 1 85.88 107 SER A O 1
ATOM 870 N N . GLU A 1 108 ? -11.742 7.238 26.109 1 76.69 108 GLU A N 1
ATOM 871 C CA . GLU A 1 108 ? -12.422 7.477 27.375 1 76.69 108 GLU A CA 1
ATOM 872 C C . GLU A 1 108 ? -13.578 8.453 27.203 1 76.69 108 GLU A C 1
ATOM 874 O O . GLU A 1 108 ? -14.406 8.602 28.109 1 76.69 108 GLU A O 1
ATOM 879 N N . GLU A 1 109 ? -13.562 9.023 26.094 1 74 109 GLU A N 1
ATOM 880 C CA . GLU A 1 109 ? -14.625 9.992 25.828 1 74 109 GLU A CA 1
ATOM 881 C C . GLU A 1 109 ? -15.969 9.297 25.641 1 74 109 GLU A C 1
ATOM 883 O O . GLU A 1 109 ? -16.016 8.094 25.344 1 74 109 GLU A O 1
ATOM 888 N N . THR A 1 110 ? -16.922 10.117 26.031 1 71.25 110 THR A N 1
ATOM 889 C CA . THR A 1 110 ? -18.266 9.578 25.844 1 71.25 110 THR A CA 1
ATOM 890 C C . THR A 1 110 ? -18.891 10.133 24.562 1 71.25 110 THR A C 1
ATOM 892 O O . THR A 1 110 ? -19.875 9.578 24.047 1 71.25 110 THR A O 1
ATOM 895 N N . VAL A 1 111 ? -18.469 11.234 24.172 1 74.31 111 VAL A N 1
ATOM 896 C CA . VAL A 1 111 ? -18.922 11.82 22.922 1 74.31 111 VAL A CA 1
ATOM 897 C C . VAL A 1 111 ? -17.812 12.656 22.297 1 74.31 111 VAL A C 1
ATOM 899 O O . VAL A 1 111 ? -16.984 13.234 23.016 1 74.31 111 VAL A O 1
ATOM 902 N N . LEU A 1 112 ? -17.875 12.562 21 1 83.75 112 LEU A N 1
ATOM 903 C CA . LEU A 1 112 ? -16.922 13.414 20.297 1 83.75 112 LEU A CA 1
ATOM 904 C C . LEU A 1 112 ? -17.562 14.734 19.891 1 83.75 112 LEU A C 1
ATOM 906 O O . LEU A 1 112 ? -18.766 14.805 19.672 1 83.75 112 LEU A O 1
ATOM 910 N N . ASP A 1 113 ? -16.828 15.719 19.906 1 88.75 113 ASP A N 1
ATOM 911 C CA . ASP A 1 113 ? -17.281 17.031 19.469 1 88.75 113 ASP A CA 1
ATOM 912 C C . ASP A 1 113 ? -17.719 17 18 1 88.75 113 ASP A C 1
ATOM 914 O O . ASP A 1 113 ? -16.875 16.844 17.109 1 88.75 113 ASP A O 1
ATOM 918 N N . SER A 1 114 ? -19.016 17.156 17.75 1 89.19 114 SER A N 1
ATOM 919 C CA . SER A 1 114 ? -19.594 17.047 16.422 1 89.19 114 SER A CA 1
ATOM 920 C C . SER A 1 114 ? -19.016 18.109 15.484 1 89.19 114 SER A C 1
ATOM 922 O O . SER A 1 114 ? -18.859 17.875 14.289 1 89.19 114 SER A O 1
ATOM 924 N N . GLU A 1 115 ? -18.812 19.25 16 1 92.19 115 GLU A N 1
ATOM 925 C CA . GLU A 1 115 ? -18.234 20.312 15.188 1 92.19 115 GLU A CA 1
ATOM 926 C C . GLU A 1 115 ? -16.828 19.969 14.734 1 92.19 115 GLU A C 1
ATOM 928 O O . GLU A 1 115 ? -16.422 20.281 13.609 1 92.19 115 GLU A O 1
ATOM 933 N N . LEU A 1 116 ? -16.125 19.359 15.586 1 93.94 116 LEU A N 1
ATOM 934 C CA . LEU A 1 116 ? -14.766 18.938 15.242 1 93.94 116 LEU A CA 1
ATOM 935 C C . LEU A 1 116 ? -14.789 17.875 14.148 1 93.94 116 LEU A C 1
ATOM 937 O O . LEU A 1 116 ? -14.039 17.953 13.18 1 93.94 116 LEU A O 1
ATOM 941 N N . LEU A 1 117 ? -15.719 16.953 14.266 1 94.06 117 LEU A N 1
ATOM 942 C CA . LEU A 1 117 ? -15.844 15.891 13.266 1 94.06 117 LEU A CA 1
ATOM 943 C C . LEU A 1 117 ? -16.219 16.469 11.906 1 94.06 117 LEU A C 1
ATOM 945 O O . LEU A 1 117 ? -15.703 16.016 10.875 1 94.06 117 LEU A O 1
ATOM 949 N N . HIS A 1 118 ? -17.062 17.406 11.953 1 94.81 118 HIS A N 1
ATOM 950 C CA . HIS A 1 118 ? -17.484 18.062 10.727 1 94.81 118 HIS A CA 1
ATOM 951 C C . HIS A 1 118 ? -16.328 18.844 10.102 1 94.81 118 HIS A C 1
ATOM 953 O O . HIS A 1 118 ? -16.109 18.766 8.883 1 94.81 118 HIS A O 1
ATOM 959 N N . SER A 1 119 ? -15.617 19.547 10.93 1 95.31 119 SER A N 1
ATOM 960 C CA . SER A 1 119 ? -14.5 20.344 10.445 1 95.31 119 SER A CA 1
ATOM 961 C C . SER A 1 119 ? -13.398 19.453 9.859 1 95.31 119 SER A C 1
ATOM 963 O O . SER A 1 119 ? -12.711 19.859 8.922 1 95.31 119 SER A O 1
ATOM 965 N N . LEU A 1 120 ? -13.336 18.266 10.352 1 95.81 120 LEU A N 1
ATOM 966 C CA . LEU A 1 120 ? -12.328 17.328 9.883 1 95.81 120 LEU A CA 1
ATOM 967 C C . LEU A 1 120 ? -12.797 16.609 8.625 1 95.81 120 LEU A C 1
ATOM 969 O O . LEU A 1 120 ? -12.023 15.898 7.98 1 95.81 120 LEU A O 1
ATOM 973 N N . ARG A 1 121 ? -14.062 16.719 8.273 1 96.88 121 ARG A N 1
ATOM 974 C CA . ARG A 1 121 ? -14.648 16.156 7.059 1 96.88 121 ARG A CA 1
ATOM 975 C C . ARG A 1 121 ? -14.508 14.641 7.027 1 96.88 121 ARG A C 1
ATOM 977 O O . ARG A 1 121 ? -14.266 14.062 5.969 1 96.88 121 ARG A O 1
ATOM 984 N N . ILE A 1 122 ? -14.625 14.008 8.156 1 96.69 122 ILE A N 1
ATOM 985 C CA . ILE A 1 122 ? -14.445 12.57 8.297 1 96.69 122 ILE A CA 1
ATOM 986 C C . ILE A 1 122 ? -15.531 11.836 7.516 1 96.69 122 ILE A C 1
ATOM 988 O O . ILE A 1 122 ? -15.258 10.844 6.832 1 96.69 122 ILE A O 1
ATOM 992 N N . GLU A 1 123 ? -16.734 12.297 7.617 1 97.31 123 GLU A N 1
ATOM 993 C CA . GLU A 1 123 ? -17.828 11.672 6.898 1 97.31 123 GLU A CA 1
ATOM 994 C C . GLU A 1 123 ? -17.594 11.688 5.391 1 97.31 123 GLU A C 1
ATOM 996 O O . GLU A 1 123 ? -17.859 10.695 4.707 1 97.31 123 GLU A O 1
ATOM 1001 N N . GLU A 1 124 ? -17.188 12.789 4.91 1 97.5 124 GLU A N 1
ATOM 1002 C CA . GLU A 1 124 ? -16.875 12.914 3.49 1 97.5 124 GLU A CA 1
ATOM 1003 C C . GLU A 1 124 ? -15.773 11.945 3.074 1 97.5 124 GLU A C 1
ATOM 1005 O O . GLU A 1 124 ? -15.859 11.32 2.018 1 97.5 124 GLU A O 1
ATOM 1010 N N . MET A 1 125 ? -14.773 11.805 3.885 1 97.06 125 MET A N 1
ATOM 1011 C CA . MET A 1 125 ? -13.672 10.891 3.617 1 97.06 125 MET A CA 1
ATOM 1012 C C . MET A 1 125 ? -14.156 9.445 3.566 1 97.06 125 MET A C 1
ATOM 1014 O O . MET A 1 125 ? -13.773 8.688 2.676 1 97.06 125 MET A O 1
ATOM 1018 N N . LEU A 1 126 ? -14.961 9.148 4.523 1 97.81 126 LEU A N 1
ATOM 1019 C CA . LEU A 1 126 ? -15.5 7.793 4.59 1 97.81 126 LEU A CA 1
ATOM 1020 C C . LEU A 1 126 ? -16.297 7.461 3.338 1 97.81 126 LEU A C 1
ATOM 1022 O O . LEU A 1 126 ? -16.125 6.398 2.74 1 97.81 126 LEU A O 1
ATOM 1026 N N . ARG A 1 127 ? -17.141 8.336 2.965 1 97.88 127 ARG A N 1
ATOM 1027 C CA . ARG A 1 127 ? -17.969 8.133 1.77 1 97.88 127 ARG A CA 1
ATOM 1028 C C . ARG A 1 127 ? -17.078 7.961 0.533 1 97.88 127 ARG A C 1
ATOM 1030 O O . ARG A 1 127 ? -17.375 7.137 -0.334 1 97.88 127 ARG A O 1
ATOM 1037 N N . GLN A 1 128 ? -16.047 8.758 0.456 1 97.88 128 GLN A N 1
ATOM 1038 C CA . GLN A 1 128 ? -15.117 8.68 -0.673 1 97.88 128 GLN A CA 1
ATOM 1039 C C . GLN A 1 128 ? -14.43 7.32 -0.722 1 97.88 128 GLN A C 1
ATOM 1041 O O . GLN A 1 128 ? -14.328 6.703 -1.786 1 97.88 128 GLN A O 1
ATOM 1046 N N . VAL A 1 129 ? -13.922 6.84 0.364 1 98.19 129 VAL A N 1
ATOM 1047 C CA . VAL A 1 129 ? -13.234 5.559 0.452 1 98.19 129 VAL A CA 1
ATOM 1048 C C . VAL A 1 129 ? -14.18 4.434 0.053 1 98.19 129 VAL A C 1
ATOM 1050 O O . VAL A 1 129 ? -13.828 3.561 -0.744 1 98.19 129 VAL A O 1
ATOM 1053 N N . LEU A 1 130 ? -15.406 4.477 0.595 1 98.5 130 LEU A N 1
ATOM 1054 C CA . LEU A 1 130 ? -16.406 3.445 0.298 1 98.5 130 LEU A CA 1
ATOM 1055 C C . LEU A 1 130 ? -16.797 3.479 -1.174 1 98.5 130 LEU A C 1
ATOM 1057 O O . LEU A 1 130 ? -16.953 2.43 -1.801 1 98.5 130 LEU A O 1
ATOM 1061 N N . GLY A 1 131 ? -16.953 4.66 -1.648 1 98.19 131 GLY A N 1
ATOM 1062 C CA . GLY A 1 131 ? -17.234 4.801 -3.068 1 98.19 131 GLY A CA 1
ATOM 1063 C C . GLY A 1 131 ? -16.141 4.234 -3.953 1 98.19 131 GLY A C 1
ATOM 1064 O O . GLY A 1 131 ? -16.422 3.561 -4.945 1 98.19 131 GLY A O 1
ATOM 1065 N N . MET A 1 132 ? -14.914 4.5 -3.658 1 97.94 132 MET A N 1
ATOM 1066 C CA . MET A 1 132 ? -13.773 3.969 -4.398 1 97.94 132 MET A CA 1
ATOM 1067 C C . MET A 1 132 ? -13.75 2.445 -4.348 1 97.94 132 MET A C 1
ATOM 1069 O O . MET A 1 132 ? -13.492 1.789 -5.359 1 97.94 132 MET A O 1
ATOM 1073 N N . LEU A 1 133 ? -13.984 1.914 -3.172 1 98.31 133 LEU A N 1
ATOM 1074 C CA . LEU A 1 133 ? -13.969 0.468 -2.984 1 98.31 133 LEU A CA 1
ATOM 1075 C C . LEU A 1 133 ? -15.062 -0.202 -3.803 1 98.31 133 LEU A C 1
ATOM 1077 O O . LEU A 1 133 ? -14.836 -1.246 -4.418 1 98.31 133 LEU A O 1
ATOM 1081 N N . GLU A 1 134 ? -16.234 0.401 -3.807 1 98 134 GLU A N 1
ATOM 1082 C CA . GLU A 1 134 ? -17.344 -0.115 -4.598 1 98 134 GLU A CA 1
ATOM 1083 C C . GLU A 1 134 ? -17.047 -0.033 -6.09 1 98 134 GLU A C 1
ATOM 1085 O O . GLU A 1 134 ? -17.328 -0.976 -6.836 1 98 134 GLU A O 1
ATOM 1090 N N . MET A 1 135 ? -16.531 1.05 -6.496 1 97.56 135 MET A N 1
ATOM 1091 C CA . MET A 1 135 ? -16.188 1.247 -7.902 1 97.56 135 MET A CA 1
ATOM 1092 C C . MET A 1 135 ? -15.164 0.213 -8.367 1 97.56 135 MET A C 1
ATOM 1094 O O . MET A 1 135 ? -15.273 -0.321 -9.469 1 97.56 135 MET A O 1
ATOM 1098 N N . THR A 1 136 ? -14.188 -0.047 -7.582 1 97.81 136 THR A N 1
ATOM 1099 C CA . THR A 1 136 ? -13.156 -1.018 -7.934 1 97.81 136 THR A CA 1
ATOM 1100 C C . THR A 1 136 ? -13.734 -2.428 -7.992 1 97.81 136 THR A C 1
ATOM 1102 O O . THR A 1 136 ? -13.367 -3.223 -8.859 1 97.81 136 THR A O 1
ATOM 1105 N N . LYS A 1 137 ? -14.625 -2.736 -7.078 1 97.94 137 LYS A N 1
ATOM 1106 C CA . LYS A 1 137 ? -15.297 -4.031 -7.113 1 97.94 137 LYS A CA 1
ATOM 1107 C C . LYS A 1 137 ? -16.078 -4.215 -8.414 1 97.94 137 LYS A C 1
ATOM 1109 O O . LYS A 1 137 ? -16 -5.27 -9.047 1 97.94 137 LYS A O 1
ATOM 1114 N N . ASN A 1 138 ? -16.844 -3.203 -8.758 1 97.75 138 ASN A N 1
ATOM 1115 C CA . ASN A 1 138 ? -17.609 -3.244 -10 1 97.75 138 ASN A CA 1
ATOM 1116 C C . ASN A 1 138 ? -16.688 -3.365 -11.219 1 97.75 138 ASN A C 1
ATOM 1118 O O . ASN A 1 138 ? -17.016 -4.066 -12.172 1 97.75 138 ASN A O 1
ATOM 1122 N N . ALA A 1 139 ? -15.57 -2.664 -11.188 1 97.06 139 ALA A N 1
ATOM 1123 C CA . ALA A 1 139 ? -14.602 -2.74 -12.281 1 97.06 139 ALA A CA 1
ATOM 1124 C C . ALA A 1 139 ? -14.109 -4.172 -12.484 1 97.06 139 ALA A C 1
ATOM 1126 O O . ALA A 1 139 ? -13.992 -4.641 -13.617 1 97.06 139 ALA A O 1
ATOM 1127 N N . LEU A 1 140 ? -13.836 -4.867 -11.398 1 96.5 140 LEU A N 1
ATOM 1128 C CA . LEU A 1 140 ? -13.375 -6.25 -11.469 1 96.5 140 LEU A CA 1
ATOM 1129 C C . LEU A 1 140 ? -14.469 -7.164 -12.008 1 96.5 140 LEU A C 1
ATOM 1131 O O . LEU A 1 140 ? -14.227 -7.945 -12.93 1 96.5 140 LEU A O 1
ATOM 1135 N N . ASN A 1 141 ? -15.664 -7.023 -11.461 1 96.81 141 ASN A N 1
ATOM 1136 C CA . ASN A 1 141 ? -16.75 -7.941 -11.781 1 96.81 141 ASN A CA 1
ATOM 1137 C C . ASN A 1 141 ? -17.266 -7.734 -13.211 1 96.81 141 ASN A C 1
ATOM 1139 O O . ASN A 1 141 ? -17.641 -8.695 -13.875 1 96.81 141 ASN A O 1
ATOM 1143 N N . GLU A 1 142 ? -17.219 -6.496 -13.648 1 95.81 142 GLU A N 1
ATOM 1144 C CA . GLU A 1 142 ? -17.703 -6.176 -14.984 1 95.81 142 GLU A CA 1
ATOM 1145 C C . GLU A 1 142 ? -16.562 -6.102 -15.984 1 95.81 142 GLU A C 1
ATOM 1147 O O . GLU A 1 142 ? -16.781 -5.848 -17.172 1 95.81 142 GLU A O 1
ATOM 1152 N N . GLU A 1 143 ? -15.352 -6.305 -15.531 1 93.94 143 GLU A N 1
ATOM 1153 C CA . GLU A 1 143 ? -14.156 -6.152 -16.359 1 93.94 143 GLU A CA 1
ATOM 1154 C C . GLU A 1 143 ? -14.18 -4.836 -17.125 1 93.94 143 GLU A C 1
ATOM 1156 O O . GLU A 1 143 ? -13.977 -4.816 -18.344 1 93.94 143 GLU A O 1
ATOM 1161 N N . ASN A 1 144 ? -14.5 -3.826 -16.391 1 94.56 144 ASN A N 1
ATOM 1162 C CA . ASN A 1 144 ? -14.641 -2.484 -16.938 1 94.56 144 ASN A CA 1
ATOM 1163 C C . ASN A 1 144 ? -13.406 -1.633 -16.672 1 94.56 144 ASN A C 1
ATOM 1165 O O . ASN A 1 144 ? -13.227 -1.125 -15.57 1 94.56 144 ASN A O 1
ATOM 1169 N N . LEU A 1 145 ? -12.602 -1.43 -17.688 1 93.12 145 LEU A N 1
ATOM 1170 C CA . LEU A 1 145 ? -11.344 -0.703 -17.594 1 93.12 145 LEU A CA 1
ATOM 1171 C C . LEU A 1 145 ? -11.578 0.748 -17.188 1 93.12 145 LEU A C 1
ATOM 1173 O O . LEU A 1 145 ? -10.836 1.303 -16.375 1 93.12 145 LEU A O 1
ATOM 1177 N N . GLU A 1 146 ? -12.539 1.359 -17.688 1 93.62 146 GLU A N 1
ATOM 1178 C CA . GLU A 1 146 ? -12.836 2.762 -17.422 1 93.62 146 GLU A CA 1
ATOM 1179 C C . GLU A 1 146 ? -13.164 2.98 -15.945 1 93.62 146 GLU A C 1
ATOM 1181 O O . GLU A 1 146 ? -12.727 3.961 -15.344 1 93.62 146 GLU A O 1
ATOM 1186 N N . LEU A 1 147 ? -13.969 2.117 -15.391 1 94.5 147 LEU A N 1
ATOM 1187 C CA . LEU A 1 147 ? -14.297 2.207 -13.969 1 94.5 147 LEU A CA 1
ATOM 1188 C C . LEU A 1 147 ? -13.031 2.141 -13.117 1 94.5 147 LEU A C 1
ATOM 1190 O O . LEU A 1 147 ? -12.883 2.898 -12.156 1 94.5 147 LEU A O 1
ATOM 1194 N N . ALA A 1 148 ? -12.117 1.236 -13.438 1 94.06 148 ALA A N 1
ATOM 1195 C CA . ALA A 1 148 ? -10.867 1.094 -12.695 1 94.06 148 ALA A CA 1
ATOM 1196 C C . ALA A 1 148 ? -10.023 2.365 -12.789 1 94.06 148 ALA A C 1
ATOM 1198 O O . ALA A 1 148 ? -9.477 2.826 -11.781 1 94.06 148 ALA A O 1
ATOM 1199 N N . LEU A 1 149 ? -9.992 2.982 -13.93 1 92.5 149 LEU A N 1
ATOM 1200 C CA . LEU A 1 149 ? -9.195 4.184 -14.156 1 92.5 149 LEU A CA 1
ATOM 1201 C C . LEU A 1 149 ? -9.781 5.375 -13.398 1 92.5 149 LEU A C 1
ATOM 1203 O O . LEU A 1 149 ? -9.047 6.242 -12.93 1 92.5 149 LEU A O 1
ATOM 1207 N N . ASN A 1 150 ? -11.031 5.422 -13.25 1 93.81 150 ASN A N 1
ATOM 1208 C CA . ASN A 1 150 ? -11.719 6.523 -12.578 1 93.81 150 ASN A CA 1
ATOM 1209 C C . ASN A 1 150 ? -11.414 6.539 -11.078 1 93.81 150 ASN A C 1
ATOM 1211 O O . ASN A 1 150 ? -11.578 7.566 -10.422 1 93.81 150 ASN A O 1
ATOM 1215 N N . VAL A 1 151 ? -10.992 5.445 -10.516 1 94.38 151 VAL A N 1
ATOM 1216 C CA . VAL A 1 151 ? -10.68 5.352 -9.094 1 94.38 151 VAL A CA 1
ATOM 1217 C C . VAL A 1 151 ? -9.5 6.27 -8.766 1 94.38 151 VAL A C 1
ATOM 1219 O O . VAL A 1 151 ? -9.461 6.867 -7.684 1 94.38 151 VAL A O 1
ATOM 1222 N N . PHE A 1 152 ? -8.586 6.5 -9.664 1 88.44 152 PHE A N 1
ATOM 1223 C CA . PHE A 1 152 ? -7.363 7.258 -9.43 1 88.44 152 PHE A CA 1
ATOM 1224 C C . PHE A 1 152 ? -7.68 8.719 -9.148 1 88.44 152 PHE A C 1
ATOM 1226 O O . PHE A 1 152 ? -7.051 9.344 -8.289 1 88.44 152 PHE A O 1
ATOM 1233 N N . SER A 1 153 ? -8.609 9.281 -9.797 1 89.81 153 SER A N 1
ATOM 1234 C CA . SER A 1 153 ? -8.953 10.688 -9.625 1 89.81 153 SER A CA 1
ATOM 1235 C C . SER A 1 153 ? -9.672 10.93 -8.297 1 89.81 153 SER A C 1
ATOM 1237 O O . SER A 1 153 ? -9.609 12.023 -7.742 1 89.81 153 SER A O 1
ATOM 1239 N N . LYS A 1 154 ? -10.312 9.938 -7.82 1 91.56 154 LYS A N 1
ATOM 1240 C CA . LYS A 1 154 ? -11.086 10.062 -6.59 1 91.56 154 LYS A CA 1
ATOM 1241 C C . LYS A 1 154 ? -10.18 10.109 -5.367 1 91.56 154 LYS A C 1
ATOM 1243 O O . LYS A 1 154 ? -10.57 10.609 -4.309 1 91.56 154 LYS A O 1
ATOM 1248 N N . ASP A 1 155 ? -8.961 9.617 -5.477 1 89.69 155 ASP A N 1
ATOM 1249 C CA . ASP A 1 155 ? -8.008 9.57 -4.367 1 89.69 155 ASP A CA 1
ATOM 1250 C C . ASP A 1 155 ? -7.562 10.977 -3.971 1 89.69 155 ASP A C 1
ATOM 1252 O O . ASP A 1 155 ? -7.102 11.195 -2.848 1 89.69 155 ASP A O 1
ATOM 1256 N N . ASN A 1 156 ? -7.711 11.961 -4.762 1 86.56 156 ASN A N 1
ATOM 1257 C CA . ASN A 1 156 ? -7.258 13.328 -4.527 1 86.56 156 ASN A CA 1
ATOM 1258 C C . ASN A 1 156 ? -7.961 13.953 -3.324 1 86.56 156 ASN A C 1
ATOM 1260 O O . ASN A 1 156 ? -7.34 14.688 -2.551 1 86.56 156 ASN A O 1
ATOM 1264 N N . LEU A 1 157 ? -9.219 13.695 -3.24 1 92.62 157 LEU A N 1
ATOM 1265 C CA . LEU A 1 157 ? -9.984 14.242 -2.127 1 92.62 157 LEU A CA 1
ATOM 1266 C C . LEU A 1 157 ? -9.445 13.742 -0.794 1 92.62 157 LEU A C 1
ATOM 1268 O O . LEU A 1 157 ? -9.367 14.5 0.175 1 92.62 157 LEU A O 1
ATOM 1272 N N . LEU A 1 158 ? -9.094 12.492 -0.699 1 93.56 158 LEU A N 1
ATOM 1273 C CA . LEU A 1 158 ? -8.539 11.922 0.522 1 93.56 158 LEU A CA 1
ATOM 1274 C C . LEU A 1 158 ? -7.234 12.609 0.901 1 93.56 158 LEU A C 1
ATOM 1276 O O . LEU A 1 158 ? -7.008 12.922 2.072 1 93.56 158 LEU A O 1
ATOM 1280 N N . ASP A 1 159 ? -6.484 12.891 -0.043 1 82.94 159 ASP A N 1
ATOM 1281 C CA . ASP A 1 159 ? -5.223 13.586 0.167 1 82.94 159 ASP A CA 1
ATOM 1282 C C . ASP A 1 159 ? -5.453 14.992 0.712 1 82.94 159 ASP A C 1
ATOM 1284 O O . ASP A 1 159 ? -4.754 15.438 1.623 1 82.94 159 ASP A O 1
ATOM 1288 N N . GLU A 1 160 ? -6.336 15.617 0.171 1 86.12 160 GLU A N 1
ATOM 1289 C CA . GLU A 1 160 ? -6.656 16.984 0.565 1 86.12 160 GLU A CA 1
ATOM 1290 C C . GLU A 1 160 ? -7.105 17.047 2.021 1 86.12 160 GLU A C 1
ATOM 1292 O O . GLU A 1 160 ? -6.629 17.891 2.789 1 86.12 160 GLU A O 1
ATOM 1297 N N . ILE A 1 161 ? -8.016 16.203 2.369 1 92.5 161 ILE A N 1
ATOM 1298 C CA . ILE A 1 161 ? -8.555 16.188 3.725 1 92.5 161 ILE A CA 1
ATOM 1299 C C . ILE A 1 161 ? -7.457 15.82 4.719 1 92.5 161 ILE A C 1
ATOM 1301 O O . ILE A 1 161 ? -7.316 16.469 5.762 1 92.5 161 ILE A O 1
ATOM 1305 N N . ASN A 1 162 ? -6.746 14.797 4.414 1 88.62 162 ASN A N 1
ATOM 1306 C CA . ASN A 1 162 ? -5.637 14.398 5.273 1 88.62 162 ASN A CA 1
ATOM 1307 C C . ASN A 1 162 ? -4.648 15.539 5.488 1 88.62 162 ASN A C 1
ATOM 1309 O O . ASN A 1 162 ? -4.191 15.766 6.609 1 88.62 162 ASN A O 1
ATOM 1313 N N . ALA A 1 163 ? -4.355 16.281 4.508 1 81.19 163 ALA A N 1
ATOM 1314 C CA . ALA A 1 163 ? -3.389 17.375 4.566 1 81.19 163 ALA A CA 1
ATOM 1315 C C . ALA A 1 163 ? -3.912 18.531 5.426 1 81.19 163 ALA A C 1
ATOM 1317 O O . ALA A 1 163 ? -3.135 19.234 6.07 1 81.19 163 ALA A O 1
ATOM 1318 N N . ALA A 1 164 ? -5.156 18.688 5.484 1 86.38 164 ALA A N 1
ATOM 1319 C CA . ALA A 1 164 ? -5.77 19.812 6.203 1 86.38 164 ALA A CA 1
ATOM 1320 C C . ALA A 1 164 ? -5.988 19.453 7.672 1 86.38 164 ALA A C 1
ATOM 1322 O O . ALA A 1 164 ? -6.176 20.344 8.508 1 86.38 164 ALA A O 1
ATOM 1323 N N . ALA A 1 165 ? -5.992 18.203 8.062 1 90.62 165 ALA A N 1
ATOM 1324 C CA . ALA A 1 165 ? -6.414 17.703 9.367 1 90.62 165 ALA A CA 1
ATOM 1325 C C . ALA A 1 165 ? -5.555 18.297 10.484 1 90.62 165 ALA A C 1
ATOM 1327 O O . ALA A 1 165 ? -6.078 18.75 11.5 1 90.62 165 ALA A O 1
ATOM 1328 N N . PRO A 1 166 ? -4.254 18.391 10.359 1 83.62 166 PRO A N 1
ATOM 1329 C CA . PRO A 1 166 ? -3.436 18.922 11.461 1 83.62 166 PRO A CA 1
ATOM 1330 C C . PRO A 1 166 ? -3.793 20.359 11.82 1 83.62 166 PRO A C 1
ATOM 1332 O O . PRO A 1 166 ? -3.826 20.703 13.008 1 83.62 166 PRO A O 1
ATOM 1335 N N . ALA A 1 167 ? -4.016 21.156 10.844 1 83.5 167 ALA A N 1
ATOM 1336 C CA . ALA A 1 167 ? -4.383 22.547 11.109 1 83.5 167 ALA A CA 1
ATOM 1337 C C . ALA A 1 167 ? -5.707 22.641 11.859 1 83.5 167 ALA A C 1
ATOM 1339 O O . ALA A 1 167 ? -5.848 23.438 12.797 1 83.5 167 ALA A O 1
ATOM 1340 N N . VAL A 1 168 ? -6.621 21.859 11.445 1 91.19 168 VAL A N 1
ATOM 1341 C CA . VAL A 1 168 ? -7.93 21.828 12.086 1 91.19 168 VAL A CA 1
ATOM 1342 C C . VAL A 1 168 ? -7.789 21.375 13.539 1 91.19 168 VAL A C 1
ATOM 1344 O O . VAL A 1 168 ? -8.359 21.984 14.445 1 91.19 168 VAL A O 1
ATOM 1347 N N . LEU A 1 169 ? -7 20.359 13.789 1 91.12 169 LEU A N 1
ATOM 1348 C CA . LEU A 1 169 ? -6.809 19.812 15.125 1 91.12 169 LEU A CA 1
ATOM 1349 C C . LEU A 1 169 ? -6.066 20.797 16.031 1 91.12 169 LEU A C 1
ATOM 1351 O O . LEU A 1 169 ? -6.418 20.969 17.188 1 91.12 169 LEU A O 1
ATOM 1355 N N . THR A 1 170 ? -5.105 21.438 15.469 1 84.81 170 THR A N 1
ATOM 1356 C CA . THR A 1 170 ? -4.34 22.422 16.219 1 84.81 170 THR A CA 1
ATOM 1357 C C . THR A 1 170 ? -5.23 23.578 16.656 1 84.81 170 THR A C 1
ATOM 1359 O O . THR A 1 170 ? -5.184 24 17.812 1 84.81 170 THR A O 1
ATOM 1362 N N . LYS A 1 171 ? -5.953 24.062 15.734 1 90.19 171 LYS A N 1
ATOM 1363 C CA . LYS A 1 171 ? -6.871 25.156 16.047 1 90.19 171 LYS A CA 1
ATOM 1364 C C . LYS A 1 171 ? -7.859 24.75 17.141 1 90.19 171 LYS A C 1
ATOM 1366 O O . LYS A 1 171 ? -8.133 25.531 18.062 1 90.19 171 LYS A O 1
ATOM 1371 N N . TYR A 1 172 ? -8.391 23.578 17.062 1 92.12 172 TYR A N 1
ATOM 1372 C CA . TYR A 1 172 ? -9.328 23.062 18.047 1 92.12 172 TYR A CA 1
ATOM 1373 C C . TYR A 1 172 ? -8.68 22.969 19.422 1 92.12 172 TYR A C 1
ATOM 1375 O O . TYR A 1 172 ? -9.312 23.281 20.438 1 92.12 172 TYR A O 1
ATOM 1383 N N . LEU A 1 173 ? -7.465 22.625 19.516 1 90.25 173 LEU A N 1
ATOM 1384 C CA . LEU A 1 173 ? -6.754 22.422 20.766 1 90.25 173 LEU A CA 1
ATOM 1385 C C . LEU A 1 173 ? -6.477 23.75 21.469 1 90.25 173 LEU A C 1
ATOM 1387 O O . LEU A 1 173 ? -6.273 23.797 22.672 1 90.25 173 LEU A O 1
ATOM 1391 N N . GLU A 1 174 ? -6.398 24.781 20.688 1 91.06 174 GLU A N 1
ATOM 1392 C CA . GLU A 1 174 ? -6.227 26.109 21.281 1 91.06 174 GLU A CA 1
ATOM 1393 C C . GLU A 1 174 ? -7.336 26.406 22.297 1 91.06 174 GLU A C 1
ATOM 1395 O O . GLU A 1 174 ? -7.098 27.031 23.328 1 91.06 174 GLU A O 1
ATOM 1400 N N . THR A 1 175 ? -8.445 25.953 22.047 1 93.31 175 THR A N 1
ATOM 1401 C CA . THR A 1 175 ? -9.586 26.266 22.906 1 93.31 175 THR A CA 1
ATOM 1402 C C . THR A 1 175 ? -9.984 25.047 23.734 1 93.31 175 THR A C 1
ATOM 1404 O O . THR A 1 175 ? -10.742 25.156 24.703 1 93.31 175 THR A O 1
ATOM 1407 N N . HIS A 1 176 ? -9.5 23.859 23.359 1 92.44 176 HIS A N 1
ATOM 1408 C CA . HIS A 1 176 ? -9.781 22.609 24.078 1 92.44 176 HIS A CA 1
ATOM 1409 C C . HIS A 1 176 ? -8.5 21.844 24.375 1 92.44 176 HIS A C 1
ATOM 1411 O O . HIS A 1 176 ? -8.352 20.688 23.969 1 92.44 176 HIS A O 1
ATOM 1417 N N . PRO A 1 177 ? -7.629 22.391 25.141 1 88.31 177 PRO A N 1
ATOM 1418 C CA . PRO A 1 177 ? -6.32 21.781 25.391 1 88.31 177 PRO A CA 1
ATOM 1419 C C . PRO A 1 177 ? -6.43 20.406 26.047 1 88.31 177 PRO A C 1
ATOM 1421 O O . PRO A 1 177 ? -5.543 19.562 25.875 1 88.31 177 PRO A O 1
ATOM 1424 N N . ASP A 1 178 ? -7.5 20.078 26.766 1 87.25 178 ASP A N 1
ATOM 1425 C CA . ASP A 1 178 ? -7.66 18.828 27.484 1 87.25 178 ASP A CA 1
ATOM 1426 C C . ASP A 1 178 ? -8.031 17.688 26.547 1 87.25 178 ASP A C 1
ATOM 1428 O O . ASP A 1 178 ? -8.039 16.516 26.953 1 87.25 178 ASP A O 1
ATOM 1432 N N . ASN A 1 179 ? -8.25 18.031 25.281 1 89.25 179 ASN A N 1
ATOM 1433 C CA . ASN A 1 179 ? -8.68 17.016 24.328 1 89.25 179 ASN A CA 1
ATOM 1434 C C . ASN A 1 179 ? -7.523 16.562 23.438 1 89.25 179 ASN A C 1
ATOM 1436 O O . ASN A 1 179 ? -7.742 16.094 22.328 1 89.25 179 ASN A O 1
ATOM 1440 N N . PHE A 1 180 ? -6.379 16.641 23.922 1 84 180 PHE A N 1
ATOM 1441 C CA . PHE A 1 180 ? -5.184 16.344 23.141 1 84 180 PHE A CA 1
ATOM 1442 C C . PHE A 1 180 ? -5.191 14.898 22.672 1 84 180 PHE A C 1
ATOM 1444 O O . PHE A 1 180 ? -4.969 14.625 21.484 1 84 180 PHE A O 1
ATOM 1451 N N . LEU A 1 181 ? -5.457 14 23.547 1 83.56 181 LEU A N 1
ATOM 1452 C CA . LEU A 1 181 ? -5.438 12.586 23.203 1 83.56 181 LEU A CA 1
ATOM 1453 C C . LEU A 1 181 ? -6.5 12.258 22.156 1 83.56 181 LEU A C 1
ATOM 1455 O O . LEU A 1 181 ? -6.238 11.508 21.203 1 83.56 181 LEU A O 1
ATOM 1459 N N . THR A 1 182 ? -7.602 12.852 22.312 1 88.19 182 THR A N 1
ATOM 1460 C CA . THR A 1 182 ? -8.68 12.664 21.344 1 88.19 182 THR A CA 1
ATOM 1461 C C . THR A 1 182 ? -8.273 13.188 19.969 1 88.19 182 THR A C 1
ATOM 1463 O O . THR A 1 182 ? -8.539 12.547 18.953 1 88.19 182 THR A O 1
ATOM 1466 N N . CYS A 1 183 ? -7.664 14.305 19.953 1 88.44 183 CYS A N 1
ATOM 1467 C CA . CYS A 1 183 ? -7.215 14.898 18.703 1 88.44 183 CYS A CA 1
ATOM 1468 C C . CYS A 1 183 ? -6.164 14.023 18.031 1 88.44 183 CYS A C 1
ATOM 1470 O O . CYS A 1 183 ? -6.191 13.836 16.812 1 88.44 183 CYS A O 1
ATOM 1472 N N . LEU A 1 184 ? -5.344 13.477 18.797 1 83.44 184 LEU A N 1
ATOM 1473 C CA . LEU A 1 184 ? -4.336 12.562 18.266 1 83.44 184 LEU A CA 1
ATOM 1474 C C . LEU A 1 184 ? -4.988 11.336 17.641 1 83.44 184 LEU A C 1
ATOM 1476 O O . LEU A 1 184 ? -4.594 10.898 16.562 1 83.44 184 LEU A O 1
ATOM 1480 N N . GLU A 1 185 ? -5.898 10.828 18.25 1 88.69 185 GLU A N 1
ATOM 1481 C CA . GLU A 1 185 ? -6.59 9.641 17.766 1 88.69 185 GLU A CA 1
ATOM 1482 C C . GLU A 1 185 ? -7.379 9.938 16.484 1 88.69 185 GLU A C 1
ATOM 1484 O O . GLU A 1 185 ? -7.398 9.117 15.562 1 88.69 185 GLU A O 1
ATOM 1489 N N . LEU A 1 186 ? -7.984 11.07 16.484 1 92.5 186 LEU A N 1
ATOM 1490 C CA . LEU A 1 186 ? -8.719 11.461 15.289 1 92.5 186 LEU A CA 1
ATOM 1491 C C . LEU A 1 186 ? -7.77 11.641 14.109 1 92.5 186 LEU A C 1
ATOM 1493 O O . LEU A 1 186 ? -8.109 11.289 12.977 1 92.5 186 LEU A O 1
ATOM 1497 N N . GLY A 1 187 ? -6.637 12.188 14.414 1 89.31 187 GLY A N 1
ATOM 1498 C CA . GLY A 1 187 ? -5.609 12.25 13.383 1 89.31 187 GLY A CA 1
ATOM 1499 C C . GLY A 1 187 ? -5.246 10.891 12.82 1 89.31 187 GLY A C 1
ATOM 1500 O O . GLY A 1 187 ? -5.059 10.742 11.609 1 89.31 187 GLY A O 1
ATOM 1501 N N . THR A 1 188 ? -5.191 9.914 13.664 1 88 188 THR A N 1
ATOM 1502 C CA . THR A 1 188 ? -4.871 8.555 13.25 1 88 188 THR A CA 1
ATOM 1503 C C . THR A 1 188 ? -5.984 7.98 12.383 1 88 188 THR A C 1
ATOM 1505 O O . THR A 1 188 ? -5.711 7.273 11.406 1 88 188 THR A O 1
ATOM 1508 N N . VAL A 1 189 ? -7.156 8.289 12.727 1 93.88 189 VAL A N 1
ATOM 1509 C CA . VAL A 1 189 ? -8.305 7.828 11.953 1 93.88 189 VAL A CA 1
ATOM 1510 C C . VAL A 1 189 ? -8.227 8.383 10.531 1 93.88 189 VAL A C 1
ATOM 1512 O O . VAL A 1 189 ? -8.406 7.648 9.562 1 93.88 189 VAL A O 1
ATOM 1515 N N . ILE A 1 190 ? -7.969 9.633 10.414 1 93.88 190 ILE A N 1
ATOM 1516 C CA . ILE A 1 190 ? -7.863 10.305 9.117 1 93.88 190 ILE A CA 1
ATOM 1517 C C . ILE A 1 190 ? -6.742 9.664 8.297 1 93.88 190 ILE A C 1
ATOM 1519 O O . ILE A 1 190 ? -6.918 9.375 7.113 1 93.88 190 ILE A O 1
ATOM 1523 N N . ARG A 1 191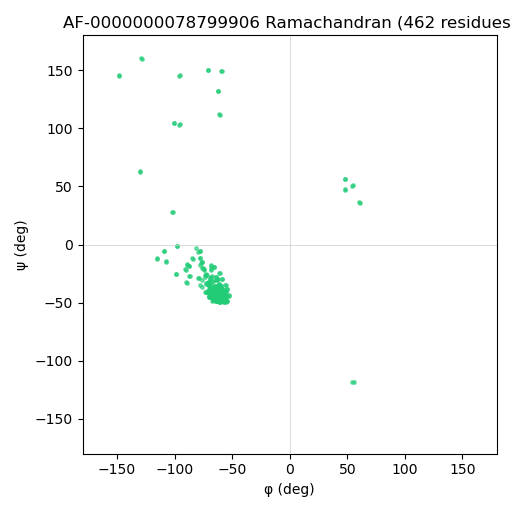 ? -5.711 9.43 8.938 1 87.5 191 ARG A N 1
ATOM 1524 C CA . ARG A 1 191 ? -4.578 8.805 8.258 1 87.5 191 ARG A CA 1
ATOM 1525 C C . ARG A 1 191 ? -4.945 7.418 7.754 1 87.5 191 ARG A C 1
ATOM 1527 O O . ARG A 1 191 ? -4.59 7.047 6.633 1 87.5 191 ARG A O 1
ATOM 1534 N N . LYS A 1 192 ? -5.523 6.664 8.516 1 92.44 192 LYS A N 1
ATOM 1535 C CA . LYS A 1 192 ? -5.898 5.309 8.117 1 92.44 192 LYS A CA 1
ATOM 1536 C C . LYS A 1 192 ? -6.863 5.328 6.938 1 92.44 192 LYS A C 1
ATOM 1538 O O . LYS A 1 192 ? -6.773 4.484 6.043 1 92.44 192 LYS A O 1
ATOM 1543 N N . LEU A 1 193 ? -7.75 6.293 6.945 1 95.56 193 LEU A N 1
ATOM 1544 C CA . LEU A 1 193 ? -8.664 6.422 5.816 1 95.56 193 LEU A CA 1
ATOM 1545 C C . LEU A 1 193 ? -7.914 6.824 4.551 1 95.56 193 LEU A C 1
ATOM 1547 O O . LEU A 1 193 ? -8.211 6.328 3.463 1 95.56 193 LEU A O 1
ATOM 1551 N N . GLU A 1 194 ? -7.016 7.715 4.711 1 92.5 194 GLU A N 1
ATOM 1552 C CA . GLU A 1 194 ? -6.168 8.094 3.584 1 92.5 194 GLU A CA 1
ATOM 1553 C C . GLU A 1 194 ? -5.387 6.895 3.053 1 92.5 194 GLU A C 1
ATOM 1555 O O . GLU A 1 194 ? -5.312 6.684 1.841 1 92.5 194 GLU A O 1
ATOM 1560 N N . ARG A 1 195 ? -4.852 6.094 3.848 1 89.81 195 ARG A N 1
ATOM 1561 C CA . ARG A 1 195 ? -4.094 4.906 3.465 1 89.81 195 ARG A CA 1
ATOM 1562 C C . ARG A 1 195 ? -4.996 3.873 2.799 1 89.81 195 ARG A C 1
ATOM 1564 O O . ARG A 1 195 ? -4.559 3.15 1.9 1 89.81 195 ARG A O 1
ATOM 1571 N N . ALA A 1 196 ? -6.168 3.807 3.312 1 95.06 196 ALA A N 1
ATOM 1572 C CA . ALA A 1 196 ? -7.137 2.939 2.645 1 95.06 196 ALA A CA 1
ATOM 1573 C C . ALA A 1 196 ? -7.277 3.312 1.172 1 95.06 196 ALA A C 1
ATOM 1575 O O . ALA A 1 196 ? -7.332 2.436 0.305 1 95.06 196 ALA A O 1
ATOM 1576 N N . GLY A 1 197 ? -7.355 4.617 0.939 1 94.19 197 GLY A N 1
ATOM 1577 C CA . GLY A 1 197 ? -7.391 5.074 -0.441 1 94.19 197 GLY A CA 1
ATOM 1578 C C . GLY A 1 197 ? -6.227 4.566 -1.269 1 94.19 197 GLY A C 1
ATOM 1579 O O . GLY A 1 197 ? -6.406 4.16 -2.42 1 94.19 197 GLY A O 1
ATOM 1580 N N . ASP A 1 198 ? -5.125 4.504 -0.729 1 88.56 198 ASP A N 1
ATOM 1581 C CA . ASP A 1 198 ? -3.93 4.027 -1.418 1 88.56 198 ASP A CA 1
ATOM 1582 C C . ASP A 1 198 ? -4.059 2.551 -1.786 1 88.56 198 ASP A C 1
ATOM 1584 O O . ASP A 1 198 ? -3.695 2.146 -2.895 1 88.56 198 ASP A O 1
ATOM 1588 N N . HIS A 1 199 ? -4.445 1.779 -0.903 1 93.25 199 HIS A N 1
ATOM 1589 C CA . HIS A 1 199 ? -4.598 0.352 -1.164 1 93.25 199 HIS A CA 1
ATOM 1590 C C . HIS A 1 199 ? -5.676 0.094 -2.211 1 93.25 199 HIS A C 1
ATOM 1592 O O . HIS A 1 199 ? -5.562 -0.839 -3.008 1 93.25 199 HIS A O 1
ATOM 1598 N N . ILE A 1 200 ? -6.742 0.916 -2.154 1 96.75 200 ILE A N 1
ATOM 1599 C CA . ILE A 1 200 ? -7.781 0.769 -3.168 1 96.75 200 ILE A CA 1
ATOM 1600 C C . ILE A 1 200 ? -7.219 1.132 -4.539 1 96.75 200 ILE A C 1
ATOM 1602 O O . ILE A 1 200 ? -7.531 0.48 -5.539 1 96.75 200 ILE A O 1
ATOM 1606 N N . THR A 1 201 ? -6.406 2.121 -4.59 1 92.5 201 THR A N 1
ATOM 1607 C CA . THR A 1 201 ? -5.75 2.492 -5.84 1 92.5 201 THR A CA 1
ATOM 1608 C C . THR A 1 201 ? -4.855 1.36 -6.34 1 92.5 201 THR A C 1
ATOM 1610 O O . THR A 1 201 ? -4.766 1.12 -7.547 1 92.5 201 THR A O 1
ATOM 1613 N N . ASN A 1 202 ? -4.176 0.667 -5.449 1 89.56 202 ASN A N 1
ATOM 1614 C CA . ASN A 1 202 ? -3.4 -0.509 -5.82 1 89.56 202 ASN A CA 1
ATOM 1615 C C . ASN A 1 202 ? -4.273 -1.578 -6.469 1 89.56 202 ASN A C 1
ATOM 1617 O O . ASN A 1 202 ? -3.881 -2.189 -7.465 1 89.56 202 ASN A O 1
ATOM 1621 N N . ILE A 1 203 ? -5.379 -1.782 -5.859 1 95.81 203 ILE A N 1
ATOM 1622 C CA . ILE A 1 203 ? -6.312 -2.768 -6.398 1 95.81 203 ILE A CA 1
ATOM 1623 C C . ILE A 1 203 ? -6.734 -2.361 -7.809 1 95.81 203 ILE A C 1
ATOM 1625 O O . ILE A 1 203 ? -6.77 -3.195 -8.719 1 95.81 203 ILE A O 1
ATOM 1629 N N . ALA A 1 204 ? -7.07 -1.075 -7.969 1 95.56 204 ALA A N 1
ATOM 1630 C CA . ALA A 1 204 ? -7.453 -0.568 -9.281 1 95.56 204 ALA A CA 1
ATOM 1631 C C . ALA A 1 204 ? -6.352 -0.813 -10.312 1 95.56 204 ALA A C 1
ATOM 1633 O O . ALA A 1 204 ? -6.625 -1.21 -11.445 1 95.56 204 ALA A O 1
ATOM 1634 N N . GLU A 1 205 ? -5.164 -0.633 -9.977 1 90 205 GLU A N 1
ATOM 1635 C CA . GLU A 1 205 ? -4.027 -0.875 -10.859 1 90 205 GLU A CA 1
ATOM 1636 C C . GLU A 1 205 ? -3.943 -2.344 -11.258 1 90 205 GLU A C 1
ATOM 1638 O O . GLU A 1 205 ? -3.688 -2.658 -12.422 1 90 205 GLU A O 1
ATOM 1643 N N . GLU A 1 206 ? -4.098 -3.195 -10.281 1 91.06 206 GLU A N 1
ATOM 1644 C CA . GLU A 1 206 ? -4.062 -4.625 -10.562 1 91.06 206 GLU A CA 1
ATOM 1645 C C . GLU A 1 206 ? -5.168 -5.02 -11.547 1 91.06 206 GLU A C 1
ATOM 1647 O O . GLU A 1 206 ? -4.953 -5.859 -12.422 1 91.06 206 GLU A O 1
ATOM 1652 N N . ILE A 1 207 ? -6.316 -4.422 -11.336 1 94.56 207 ILE A N 1
ATOM 1653 C CA . ILE A 1 207 ? -7.449 -4.715 -12.211 1 94.56 207 ILE A CA 1
ATOM 1654 C C . ILE A 1 207 ? -7.156 -4.223 -13.625 1 94.56 207 ILE A C 1
ATOM 1656 O O . ILE A 1 207 ? -7.43 -4.926 -14.602 1 94.56 207 ILE A O 1
ATOM 1660 N N . VAL A 1 208 ? -6.594 -3.068 -13.75 1 91.31 208 VAL A N 1
ATOM 1661 C CA . VAL A 1 208 ? -6.223 -2.523 -15.055 1 91.31 208 VAL A CA 1
ATOM 1662 C C . VAL A 1 208 ? -5.227 -3.455 -15.742 1 91.31 208 VAL A C 1
ATOM 1664 O O . VAL A 1 208 ? -5.379 -3.775 -16.922 1 91.31 208 VAL A O 1
ATOM 1667 N N . PHE A 1 209 ? -4.281 -3.936 -15.008 1 83.06 209 PHE A N 1
ATOM 1668 C CA . PHE A 1 209 ? -3.256 -4.812 -15.555 1 83.06 209 PHE A CA 1
ATOM 1669 C C . PHE A 1 209 ? -3.861 -6.137 -16.016 1 83.06 209 PHE A C 1
ATOM 1671 O O . PHE A 1 209 ? -3.479 -6.668 -17.062 1 83.06 209 PHE A O 1
ATOM 1678 N N . PHE A 1 210 ? -4.711 -6.637 -15.242 1 86.44 210 PHE A N 1
ATOM 1679 C CA . PHE A 1 210 ? -5.371 -7.898 -15.562 1 86.44 210 PHE A CA 1
ATOM 1680 C C . PHE A 1 210 ? -6.238 -7.758 -16.812 1 86.44 210 PHE A C 1
ATOM 1682 O O . PHE A 1 210 ? -6.172 -8.594 -17.719 1 86.44 210 PHE A O 1
ATOM 1689 N N . ILE A 1 211 ? -7.004 -6.715 -16.875 1 86.44 211 ILE A N 1
ATOM 1690 C CA . ILE A 1 211 ? -7.934 -6.527 -17.984 1 86.44 211 ILE A CA 1
ATOM 1691 C C . ILE A 1 211 ? -7.16 -6.188 -19.25 1 86.44 211 ILE A C 1
ATOM 1693 O O . ILE A 1 211 ? -7.488 -6.668 -20.344 1 86.44 211 ILE A O 1
ATOM 1697 N N . ASP A 1 212 ? -6.125 -5.34 -19.125 1 79.69 212 ASP A N 1
ATOM 1698 C CA . ASP A 1 212 ? -5.32 -4.945 -20.281 1 79.69 212 ASP A CA 1
ATOM 1699 C C . ASP A 1 212 ? -4.609 -6.148 -20.891 1 79.69 212 ASP A C 1
ATOM 1701 O O . ASP A 1 212 ? -4.535 -6.277 -22.125 1 79.69 212 ASP A O 1
ATOM 1705 N N . ALA A 1 213 ? -4.047 -6.969 -20.109 1 69 213 ALA A N 1
ATOM 1706 C CA . ALA A 1 213 ? -3.385 -8.18 -20.594 1 69 213 ALA A CA 1
ATOM 1707 C C . ALA A 1 213 ? -4.375 -9.086 -21.312 1 69 213 ALA A C 1
ATOM 1709 O O . ALA A 1 213 ? -4.012 -9.773 -22.281 1 69 213 ALA A O 1
ATOM 1710 N N . LYS A 1 214 ? -5.555 -9.102 -20.859 1 67.75 214 LYS A N 1
ATOM 1711 C CA . LYS A 1 214 ? -6.609 -9.898 -21.484 1 67.75 214 LYS A CA 1
ATOM 1712 C C . LYS A 1 214 ? -6.957 -9.352 -22.859 1 67.75 214 LYS A C 1
ATOM 1714 O O . LYS A 1 214 ? -7.184 -10.117 -23.797 1 67.75 214 LYS A O 1
ATOM 1719 N N . VAL A 1 215 ? -6.969 -8.023 -22.875 1 54.09 215 VAL A N 1
ATOM 1720 C CA . VAL A 1 215 ? -7.305 -7.375 -24.141 1 54.09 215 VAL A CA 1
ATOM 1721 C C . VAL A 1 215 ? -6.18 -7.59 -25.141 1 54.09 215 VAL A C 1
ATOM 1723 O O . VAL A 1 215 ? -6.438 -7.867 -26.328 1 54.09 215 VAL A O 1
ATOM 1726 N N . LEU A 1 216 ? -4.934 -7.438 -24.656 1 49.34 216 LEU A N 1
ATOM 1727 C CA . LEU A 1 216 ? -3.795 -7.602 -25.547 1 49.34 216 LEU A CA 1
ATOM 1728 C C . LEU A 1 216 ? -3.709 -9.031 -26.062 1 49.34 216 LEU A C 1
ATOM 1730 O O . LEU A 1 216 ? -3.346 -9.266 -27.219 1 49.34 216 LEU A O 1
ATOM 1734 N N . LYS A 1 217 ? -4.059 -9.969 -25.234 1 49.38 217 LYS A N 1
ATOM 1735 C CA . LYS A 1 217 ? -4.078 -11.359 -25.688 1 49.38 217 LYS A CA 1
ATOM 1736 C C . LYS A 1 217 ? -5.191 -11.594 -26.703 1 49.38 217 LYS A C 1
ATOM 1738 O O . LYS A 1 217 ? -5.012 -12.336 -27.672 1 49.38 217 LYS A O 1
ATOM 1743 N N . HIS A 1 218 ? -6.293 -10.945 -26.359 1 46.38 218 HIS A N 1
ATOM 1744 C CA . HIS A 1 218 ? -7.359 -11.086 -27.344 1 46.38 218 HIS A CA 1
ATOM 1745 C C . HIS A 1 218 ? -6.992 -10.414 -28.656 1 46.38 218 HIS A C 1
ATOM 1747 O O . HIS A 1 218 ? -7.379 -10.883 -29.734 1 46.38 218 HIS A O 1
ATOM 1753 N N . ARG A 1 219 ? -6.305 -9.344 -28.5 1 45.06 219 ARG A N 1
ATOM 1754 C CA . ARG A 1 219 ? -5.871 -8.695 -29.719 1 45.06 219 ARG A CA 1
ATOM 1755 C C . ARG A 1 219 ? -4.855 -9.547 -30.469 1 45.06 219 ARG A C 1
ATOM 1757 O O . ARG A 1 219 ? -4.887 -9.633 -31.703 1 45.06 219 ARG A O 1
ATOM 1764 N N . ASP A 1 220 ? -3.873 -10.062 -29.75 1 45.09 220 ASP A N 1
ATOM 1765 C CA . ASP A 1 220 ? -2.922 -10.945 -30.422 1 45.09 220 ASP A CA 1
ATOM 1766 C C . ASP A 1 220 ? -3.627 -12.172 -31 1 45.09 220 ASP A C 1
ATOM 1768 O O . ASP A 1 220 ? -3.252 -12.664 -32.062 1 45.09 220 ASP A O 1
ATOM 1772 N N . LYS A 1 221 ? -4.57 -12.758 -30.25 1 46.69 221 LYS A N 1
ATOM 1773 C CA . LYS A 1 221 ? -5.363 -13.836 -30.828 1 46.69 221 LYS A CA 1
ATOM 1774 C C . LYS A 1 221 ? -6.109 -13.359 -32.062 1 46.69 221 LYS A C 1
ATOM 1776 O O . LYS A 1 221 ? -6.234 -14.102 -33.031 1 46.69 221 LYS A O 1
ATOM 1781 N N . VAL A 1 222 ? -6.594 -12.188 -32.031 1 42.41 222 VAL A N 1
ATOM 1782 C CA . VAL A 1 222 ? -7.289 -11.68 -33.188 1 42.41 222 VAL A CA 1
ATOM 1783 C C . VAL A 1 222 ? -6.285 -11.438 -34.312 1 42.41 222 VAL A C 1
ATOM 1785 O O . VAL A 1 222 ? -6.551 -11.758 -35.469 1 42.41 222 VAL A O 1
ATOM 1788 N N . ASP A 1 223 ? -5.188 -10.852 -33.938 1 43.25 223 ASP A N 1
ATOM 1789 C CA . ASP A 1 223 ? -4.211 -10.625 -35 1 43.25 223 ASP A CA 1
ATOM 1790 C C . ASP A 1 223 ? -3.588 -11.945 -35.438 1 43.25 223 ASP A C 1
ATOM 1792 O O . ASP A 1 223 ? -3.201 -12.078 -36.625 1 43.25 223 ASP A O 1
ATOM 1796 N N . GLY A 1 224 ? -3.391 -12.891 -34.531 1 40.56 224 GLY A N 1
ATOM 1797 C CA . GLY A 1 224 ? -2.943 -14.203 -34.969 1 40.56 224 GLY A CA 1
ATOM 1798 C C . GLY A 1 224 ? -3.951 -14.914 -35.844 1 40.56 224 GLY A C 1
ATOM 1799 O O . GLY A 1 224 ? -3.576 -15.695 -36.719 1 40.56 224 GLY A O 1
ATOM 1800 N N . HIS A 1 225 ? -5.227 -14.883 -35.531 1 41.16 225 HIS A N 1
ATOM 1801 C CA . HIS A 1 225 ? -6.234 -15.453 -36.406 1 41.16 225 HIS A CA 1
ATOM 1802 C C . HIS A 1 225 ? -6.242 -14.734 -37.75 1 41.16 225 HIS A C 1
ATOM 1804 O O . HIS A 1 225 ? -6.488 -15.359 -38.781 1 41.16 225 HIS A O 1
ATOM 1810 N N . PHE A 1 226 ? -5.914 -13.508 -37.844 1 37.47 226 PHE A N 1
ATOM 1811 C CA . PHE A 1 226 ? -5.867 -12.836 -39.125 1 37.47 226 PHE A CA 1
ATOM 1812 C C . PHE A 1 226 ? -4.582 -13.18 -39.875 1 37.47 226 PHE A C 1
ATOM 1814 O O . PHE A 1 226 ? -4.555 -13.195 -41.094 1 37.47 226 PHE A O 1
ATOM 1821 N N . LEU A 1 227 ? -3.471 -13.492 -39.219 1 38 227 LEU A N 1
ATOM 1822 C CA . LEU A 1 227 ? -2.268 -13.836 -39.938 1 38 227 LEU A CA 1
ATOM 1823 C C . LEU A 1 227 ? -2.357 -15.25 -40.5 1 38 227 LEU A C 1
ATOM 1825 O O . LEU A 1 227 ? -1.709 -15.578 -41.5 1 38 227 LEU A O 1
ATOM 1829 N N . GLY A 1 228 ? -3.08 -16.203 -39.875 1 35.59 228 GLY A N 1
ATOM 1830 C CA . GLY A 1 228 ? -3.18 -17.516 -40.5 1 35.59 228 GLY A CA 1
ATOM 1831 C C . GLY A 1 228 ? -3.992 -17.484 -41.781 1 35.59 228 GLY A C 1
ATOM 1832 O O . GLY A 1 228 ? -4.09 -18.516 -42.469 1 35.59 228 GLY A O 1
ATOM 1833 N N . LYS A 1 229 ? -4.938 -16.562 -41.938 1 40.53 229 LYS A N 1
ATOM 1834 C CA . LYS A 1 229 ? -5.746 -16.672 -43.156 1 40.53 229 LYS A CA 1
ATOM 1835 C C . LYS A 1 229 ? -4.984 -16.188 -44.375 1 40.53 229 LYS A C 1
ATOM 1837 O O . LYS A 1 229 ? -5.348 -16.5 -45.5 1 40.53 229 LYS A O 1
ATOM 1842 N N . GLU A 1 230 ? -4.164 -15.125 -44.219 1 36.59 230 GLU A N 1
ATOM 1843 C CA . GLU A 1 230 ? -3.727 -14.617 -45.5 1 36.59 230 GLU A CA 1
ATOM 1844 C C . GLU A 1 230 ? -2.658 -15.516 -46.125 1 36.59 230 GLU A C 1
ATOM 1846 O O . GLU A 1 230 ? -2.225 -15.281 -47.25 1 36.59 230 GLU A O 1
ATOM 1851 N N . LYS A 1 231 ? -1.955 -16.359 -45.344 1 37.56 231 LYS A N 1
ATOM 1852 C CA . LYS A 1 231 ? -0.895 -16.984 -46.125 1 37.56 231 LYS A CA 1
ATOM 1853 C C . LYS A 1 231 ? -1.451 -18.094 -47 1 37.56 231 LYS A C 1
ATOM 1855 O O . LYS A 1 231 ? -0.702 -18.75 -47.719 1 37.56 231 LYS A O 1
ATOM 1860 N N . THR A 1 232 ? -2.689 -18.547 -46.625 1 29.44 232 THR A N 1
ATOM 1861 C CA . THR A 1 232 ? -3.055 -19.703 -47.438 1 29.44 232 THR A CA 1
ATOM 1862 C C . THR A 1 232 ? -3.598 -19.266 -48.781 1 29.44 232 THR A C 1
ATOM 1864 O O . THR A 1 232 ? -3.938 -20.109 -49.625 1 29.44 232 THR A O 1
ATOM 1867 N N . HIS A 1 233 ? -3.758 -17.953 -49.094 1 26.22 233 HIS A N 1
ATOM 1868 C CA . HIS A 1 233 ? -3.992 -17.875 -50.531 1 26.22 233 HIS A CA 1
ATOM 1869 C C . HIS A 1 233 ? -2.68 -17.812 -51.312 1 26.22 233 HIS A C 1
ATOM 1871 O O . HIS A 1 233 ? -1.738 -17.125 -50.875 1 26.22 233 HIS A O 1
ATOM 1877 N N . MET B 1 1 ? 14.32 -32.281 -13.172 1 40 1 MET B N 1
ATOM 1878 C CA . MET B 1 1 ? 13.211 -31.328 -13.203 1 40 1 MET B CA 1
ATOM 1879 C C . MET B 1 1 ? 13.281 -30.359 -12.023 1 40 1 MET B C 1
ATOM 1881 O O . MET B 1 1 ? 13.047 -29.156 -12.18 1 40 1 MET B O 1
ATOM 1885 N N . VAL B 1 2 ? 13.773 -30.969 -10.836 1 53.09 2 VAL B N 1
ATOM 1886 C CA . VAL B 1 2 ? 13.906 -30.312 -9.539 1 53.09 2 VAL B CA 1
ATOM 1887 C C . VAL B 1 2 ? 15.086 -29.344 -9.57 1 53.09 2 VAL B C 1
ATOM 1889 O O . VAL B 1 2 ? 14.984 -28.219 -9.086 1 53.09 2 VAL B O 1
ATOM 1892 N N . LYS B 1 3 ? 16.266 -29.812 -10.25 1 55.31 3 LYS B N 1
ATOM 1893 C CA . LYS B 1 3 ? 17.516 -29.047 -10.25 1 55.31 3 LYS B CA 1
ATOM 1894 C C . LYS B 1 3 ? 17.344 -27.734 -11.008 1 55.31 3 LYS B C 1
ATOM 1896 O O . LYS B 1 3 ? 17.938 -26.719 -10.641 1 55.31 3 LYS B O 1
ATOM 1901 N N . PHE B 1 4 ? 16.25 -27.703 -11.875 1 77.69 4 PHE B N 1
ATOM 1902 C CA . PHE B 1 4 ? 16.062 -26.609 -12.828 1 77.69 4 PHE B CA 1
ATOM 1903 C C . PHE B 1 4 ? 15.258 -25.484 -12.211 1 77.69 4 PHE B C 1
ATOM 1905 O O . PHE B 1 4 ? 15.57 -24.312 -12.414 1 77.69 4 PHE B O 1
ATOM 1912 N N . ILE B 1 5 ? 14.602 -25.781 -11.156 1 89.19 5 ILE B N 1
ATOM 1913 C CA . ILE B 1 5 ? 13.781 -24.719 -10.586 1 89.19 5 ILE B CA 1
ATOM 1914 C C . ILE B 1 5 ? 14.625 -23.875 -9.633 1 89.19 5 ILE B C 1
ATOM 1916 O O . ILE B 1 5 ? 14.398 -22.672 -9.5 1 89.19 5 ILE B O 1
ATOM 1920 N N . GLU B 1 6 ? 15.664 -24.547 -9.086 1 90.38 6 GLU B N 1
ATOM 1921 C CA . GLU B 1 6 ? 16.516 -23.844 -8.133 1 90.38 6 GLU B CA 1
ATOM 1922 C C . GLU B 1 6 ? 17.234 -22.672 -8.805 1 90.38 6 GLU B C 1
ATOM 1924 O O . GLU B 1 6 ? 17.344 -21.594 -8.227 1 90.38 6 GLU B O 1
ATOM 1929 N N . SER B 1 7 ? 17.719 -22.922 -9.938 1 92.5 7 SER B N 1
ATOM 1930 C CA . SER B 1 7 ? 18.422 -21.875 -10.664 1 92.5 7 SER B CA 1
ATOM 1931 C C . SER B 1 7 ? 17.484 -20.719 -10.992 1 92.5 7 SER B C 1
ATOM 1933 O O . SER B 1 7 ? 17.891 -19.547 -10.969 1 92.5 7 SER B O 1
ATOM 1935 N N . GLU B 1 8 ? 16.234 -21.047 -11.289 1 93 8 GLU B N 1
ATOM 1936 C CA . GLU B 1 8 ? 15.25 -20.016 -11.609 1 93 8 GLU B CA 1
ATOM 1937 C C . GLU B 1 8 ? 14.898 -19.188 -10.375 1 93 8 GLU B C 1
ATOM 1939 O O . GLU B 1 8 ? 14.727 -17.969 -10.469 1 93 8 GLU B O 1
ATOM 1944 N N . LEU B 1 9 ? 14.859 -19.891 -9.281 1 95 9 LEU B N 1
ATOM 1945 C CA . LEU B 1 9 ? 14.547 -19.203 -8.031 1 95 9 LEU B CA 1
ATOM 1946 C C . LEU B 1 9 ? 15.672 -18.25 -7.641 1 95 9 LEU B C 1
ATOM 1948 O O . LEU B 1 9 ? 15.414 -17.125 -7.191 1 95 9 LEU B O 1
ATOM 1952 N N . VAL B 1 10 ? 16.891 -18.719 -7.812 1 95.56 10 VAL B N 1
ATOM 1953 C CA . VAL B 1 10 ? 18.047 -17.891 -7.512 1 95.56 10 VAL B CA 1
ATOM 1954 C C . VAL B 1 10 ? 18.078 -16.688 -8.438 1 95.56 10 VAL B C 1
ATOM 1956 O O . VAL B 1 10 ? 18.359 -15.562 -8 1 95.56 10 VAL B O 1
ATOM 1959 N N . SER B 1 11 ? 17.781 -16.891 -9.664 1 96 11 SER B N 1
ATOM 1960 C CA . SER B 1 11 ? 17.766 -15.805 -10.648 1 96 11 SER B CA 1
ATOM 1961 C C . SER B 1 11 ? 16.688 -14.781 -10.312 1 96 11 SER B C 1
ATOM 1963 O O . SER B 1 11 ? 16.906 -13.578 -10.414 1 96 11 SER B O 1
ATOM 1965 N N . LEU B 1 12 ? 15.57 -15.273 -9.945 1 96.56 12 LEU B N 1
ATOM 1966 C CA . LEU B 1 12 ? 14.469 -14.391 -9.57 1 96.56 12 LEU B CA 1
ATOM 1967 C C . LEU B 1 12 ? 14.844 -13.531 -8.375 1 96.56 12 LEU B C 1
ATOM 1969 O O . LEU B 1 12 ? 14.602 -12.32 -8.375 1 96.56 12 LEU B O 1
ATOM 1973 N N . LYS B 1 13 ? 15.453 -14.141 -7.387 1 96.81 13 LYS B N 1
ATOM 1974 C CA . LYS B 1 13 ? 15.906 -13.398 -6.211 1 96.81 13 LYS B CA 1
ATOM 1975 C C . LYS B 1 13 ? 16.938 -12.344 -6.594 1 96.81 13 LYS B C 1
ATOM 1977 O O . LYS B 1 13 ? 16.906 -11.219 -6.086 1 96.81 13 LYS B O 1
ATOM 1982 N N . LYS B 1 14 ? 17.828 -12.688 -7.414 1 97.56 14 LYS B N 1
ATOM 1983 C CA . LYS B 1 14 ? 18.859 -11.766 -7.875 1 97.56 14 LYS B CA 1
ATOM 1984 C C . LYS B 1 14 ? 18.234 -10.555 -8.578 1 97.56 14 LYS B C 1
ATOM 1986 O O . LYS B 1 14 ? 18.656 -9.422 -8.352 1 97.56 14 LYS B O 1
ATOM 1991 N N . GLU B 1 15 ? 17.281 -10.797 -9.43 1 97.44 15 GLU B N 1
ATOM 1992 C CA . GLU B 1 15 ? 16.609 -9.727 -10.156 1 97.44 15 GLU B CA 1
ATOM 1993 C C . GLU B 1 15 ? 15.883 -8.781 -9.195 1 97.44 15 GLU B C 1
ATOM 1995 O O . GLU B 1 15 ? 15.945 -7.562 -9.344 1 97.44 15 GLU B O 1
ATOM 2000 N N . VAL B 1 16 ? 15.211 -9.352 -8.242 1 98.06 16 VAL B N 1
ATOM 2001 C CA . VAL B 1 16 ? 14.516 -8.555 -7.238 1 98.06 16 VAL B CA 1
ATOM 2002 C C . VAL B 1 16 ? 15.523 -7.703 -6.461 1 98.06 16 VAL B C 1
ATOM 2004 O O . VAL B 1 16 ? 15.281 -6.52 -6.211 1 98.06 16 VAL B O 1
ATOM 2007 N N . ASN B 1 17 ? 16.672 -8.281 -6.129 1 98.19 17 ASN B N 1
ATOM 2008 C CA . ASN B 1 17 ? 17.719 -7.559 -5.414 1 98.19 17 ASN B CA 1
ATOM 2009 C C . ASN B 1 17 ? 18.281 -6.41 -6.25 1 98.19 17 ASN B C 1
ATOM 2011 O O . ASN B 1 17 ? 18.594 -5.344 -5.719 1 98.19 17 ASN B O 1
ATOM 2015 N N . GLU B 1 18 ? 18.422 -6.664 -7.48 1 97.88 18 GLU B N 1
ATOM 2016 C CA . GLU B 1 18 ? 18.891 -5.613 -8.375 1 97.88 18 GLU B CA 1
ATOM 2017 C C . GLU B 1 18 ? 17.891 -4.457 -8.453 1 97.88 18 GLU B C 1
ATOM 2019 O O . GLU B 1 18 ? 18.281 -3.291 -8.391 1 97.88 18 GLU B O 1
ATOM 2024 N N . MET B 1 19 ? 16.641 -4.777 -8.625 1 97.81 19 MET B N 1
ATOM 2025 C CA . MET B 1 19 ? 15.617 -3.742 -8.617 1 97.81 19 MET B CA 1
ATOM 2026 C C . MET B 1 19 ? 15.609 -2.996 -7.289 1 97.81 19 MET B C 1
ATOM 2028 O O . MET B 1 19 ? 15.438 -1.775 -7.258 1 97.81 19 MET B O 1
ATOM 2032 N N . TRP B 1 20 ? 15.75 -3.764 -6.227 1 98.44 20 TRP B N 1
ATOM 2033 C CA . TRP B 1 20 ? 15.797 -3.205 -4.879 1 98.44 20 TRP B CA 1
ATOM 2034 C C . TRP B 1 20 ? 16.875 -2.139 -4.766 1 98.44 20 TRP B C 1
ATOM 2036 O O . TRP B 1 20 ? 16.625 -1.05 -4.238 1 98.44 20 TRP B O 1
ATOM 2046 N N . THR B 1 21 ? 18.031 -2.451 -5.219 1 98.12 21 THR B N 1
ATOM 2047 C CA . THR B 1 21 ? 19.156 -1.523 -5.184 1 98.12 21 THR B CA 1
ATOM 2048 C C . THR B 1 21 ? 18.859 -0.289 -6.035 1 98.12 21 THR B C 1
ATOM 2050 O O . THR B 1 21 ? 19.172 0.834 -5.633 1 98.12 21 THR B O 1
ATOM 2053 N N . LEU B 1 22 ? 18.312 -0.53 -7.184 1 97.94 22 LEU B N 1
ATOM 2054 C CA . LEU B 1 22 ? 17.953 0.579 -8.055 1 97.94 22 LEU B CA 1
ATOM 2055 C C . LEU B 1 22 ? 16.953 1.511 -7.363 1 97.94 22 LEU B C 1
ATOM 2057 O O . LEU B 1 22 ? 17.125 2.732 -7.391 1 97.94 22 LEU B O 1
ATOM 2061 N N . VAL B 1 23 ? 15.922 0.956 -6.773 1 98.38 23 VAL B N 1
ATOM 2062 C CA . VAL B 1 23 ? 14.883 1.731 -6.113 1 98.38 23 VAL B CA 1
ATOM 2063 C C . VAL B 1 23 ? 15.461 2.473 -4.914 1 98.38 23 VAL B C 1
ATOM 2065 O O . VAL B 1 23 ? 15.117 3.631 -4.664 1 98.38 23 VAL B O 1
ATOM 2068 N N . TYR B 1 24 ? 16.359 1.791 -4.148 1 98.44 24 TYR B N 1
ATOM 2069 C CA . TYR B 1 24 ? 17.062 2.441 -3.051 1 98.44 24 TYR B CA 1
ATOM 2070 C C . TYR B 1 24 ? 17.797 3.689 -3.533 1 98.44 24 TYR B C 1
ATOM 2072 O O . TYR B 1 24 ? 17.672 4.758 -2.934 1 98.44 24 TYR B O 1
ATOM 2080 N N . ASN B 1 25 ? 18.5 3.52 -4.566 1 98.06 25 ASN B N 1
ATOM 2081 C CA . ASN B 1 25 ? 19.266 4.633 -5.125 1 98.06 25 ASN B CA 1
ATOM 2082 C C . ASN B 1 25 ? 18.344 5.746 -5.621 1 98.06 25 ASN B C 1
ATOM 2084 O O . ASN B 1 25 ? 18.656 6.926 -5.461 1 98.06 25 ASN B O 1
ATOM 2088 N N . GLN B 1 26 ? 17.219 5.375 -6.285 1 98.06 26 GLN B N 1
ATOM 2089 C CA . GLN B 1 26 ? 16.266 6.363 -6.773 1 98.06 26 GLN B CA 1
ATOM 2090 C C . GLN B 1 26 ? 15.695 7.195 -5.629 1 98.06 26 GLN B C 1
ATOM 2092 O O . GLN B 1 26 ? 15.602 8.422 -5.73 1 98.06 26 GLN B O 1
ATOM 2097 N N . LEU B 1 27 ? 15.352 6.531 -4.547 1 98.44 27 LEU B N 1
ATOM 2098 C CA . LEU B 1 27 ? 14.805 7.234 -3.393 1 98.44 27 LEU B CA 1
ATOM 2099 C C . LEU B 1 27 ? 15.859 8.141 -2.762 1 98.44 27 LEU B C 1
ATOM 2101 O O . LEU B 1 27 ? 15.57 9.289 -2.416 1 98.44 27 LEU B O 1
ATOM 2105 N N . ASP B 1 28 ? 17.047 7.637 -2.625 1 98.25 28 ASP B N 1
ATOM 2106 C CA . ASP B 1 28 ? 18.156 8.398 -2.053 1 98.25 28 ASP B CA 1
ATOM 2107 C C . ASP B 1 28 ? 18.438 9.656 -2.873 1 98.25 28 ASP B C 1
ATOM 2109 O O . ASP B 1 28 ? 18.469 10.766 -2.328 1 98.25 28 ASP B O 1
ATOM 2113 N N . ARG B 1 29 ? 18.531 9.508 -4.129 1 97.69 29 ARG B N 1
ATOM 2114 C CA . ARG B 1 29 ? 18.844 10.609 -5.023 1 97.69 29 ARG B CA 1
ATOM 2115 C C . ARG B 1 29 ? 17.703 11.609 -5.105 1 97.69 29 ARG B C 1
ATOM 2117 O O . ARG B 1 29 ? 17.922 12.82 -5.188 1 97.69 29 ARG B O 1
ATOM 2124 N N . ALA B 1 30 ? 16.484 11.094 -5.188 1 97.94 30 ALA B N 1
ATOM 2125 C CA . ALA B 1 30 ? 15.328 11.984 -5.215 1 97.94 30 ALA B CA 1
ATOM 2126 C C . ALA B 1 30 ? 15.273 12.852 -3.957 1 97.94 30 ALA B C 1
ATOM 2128 O O . ALA B 1 30 ? 15.055 14.062 -4.039 1 97.94 30 ALA B O 1
ATOM 2129 N N . GLY B 1 31 ? 15.477 12.195 -2.807 1 97.12 31 GLY B N 1
ATOM 2130 C CA . GLY B 1 31 ? 15.508 12.938 -1.56 1 97.12 31 GLY B CA 1
ATOM 2131 C C . GLY B 1 31 ? 16.625 13.961 -1.506 1 97.12 31 GLY B C 1
ATOM 2132 O O . GLY B 1 31 ? 16.406 15.102 -1.092 1 97.12 31 GLY B O 1
ATOM 2133 N N . GLU B 1 32 ? 17.797 13.57 -1.931 1 96.12 32 GLU B N 1
ATOM 2134 C CA . GLU B 1 32 ? 18.953 14.477 -1.958 1 96.12 32 GLU B CA 1
ATOM 2135 C C . GLU B 1 32 ? 18.703 15.648 -2.906 1 96.12 32 GLU B C 1
ATOM 2137 O O . GLU B 1 32 ? 19.125 16.766 -2.635 1 96.12 32 GLU B O 1
ATOM 2142 N N . ALA B 1 33 ? 18.062 15.352 -4 1 96.19 33 ALA B N 1
ATOM 2143 C CA . ALA B 1 33 ? 17.734 16.406 -4.965 1 96.19 33 ALA B CA 1
ATOM 2144 C C . ALA B 1 33 ? 16.844 17.469 -4.34 1 96.19 33 ALA B C 1
ATOM 2146 O O . ALA B 1 33 ? 16.984 18.656 -4.637 1 96.19 33 ALA B O 1
ATOM 2147 N N . VAL B 1 34 ? 15.969 17.078 -3.514 1 95.5 34 VAL B N 1
ATOM 2148 C CA . VAL B 1 34 ? 15.086 18.016 -2.83 1 95.5 34 VAL B CA 1
ATOM 2149 C C . VAL B 1 34 ? 15.891 18.828 -1.816 1 95.5 34 VAL B C 1
ATOM 2151 O O . VAL B 1 34 ? 15.758 20.047 -1.748 1 95.5 34 VAL B O 1
ATOM 2154 N N . LEU B 1 35 ? 16.719 18.172 -1.062 1 94.69 35 LEU B N 1
ATOM 2155 C CA . LEU B 1 35 ? 17.469 18.812 0.016 1 94.69 35 LEU B CA 1
ATOM 2156 C C . LEU B 1 35 ? 18.484 19.812 -0.538 1 94.69 35 LEU B C 1
ATOM 2158 O O . LEU B 1 35 ? 18.734 20.844 0.076 1 94.69 35 LEU B O 1
ATOM 2162 N N . THR B 1 36 ? 19 19.516 -1.719 1 93.19 36 THR B N 1
ATOM 2163 C CA . THR B 1 36 ? 20.031 20.375 -2.299 1 93.19 36 THR B CA 1
ATOM 2164 C C . THR B 1 36 ? 19.484 21.141 -3.496 1 93.19 36 THR B C 1
ATOM 2166 O O . THR B 1 36 ? 20.203 21.938 -4.113 1 93.19 36 THR B O 1
ATOM 2169 N N . PHE B 1 37 ? 18.328 20.844 -3.84 1 92.81 37 PHE B N 1
ATOM 2170 C CA . PHE B 1 37 ? 17.656 21.422 -5 1 92.81 37 PHE B CA 1
ATOM 2171 C C . PHE B 1 37 ? 18.5 21.234 -6.258 1 92.81 37 PHE B C 1
ATOM 2173 O O . PHE B 1 37 ? 18.781 22.203 -6.969 1 92.81 37 PHE B O 1
ATOM 2180 N N . ASN B 1 38 ? 18.891 20.094 -6.465 1 93.5 38 ASN B N 1
ATOM 2181 C CA . ASN B 1 38 ? 19.703 19.703 -7.613 1 93.5 38 ASN B CA 1
ATOM 2182 C C . ASN B 1 38 ? 18.844 19.141 -8.742 1 93.5 38 ASN B C 1
ATOM 2184 O O . ASN B 1 38 ? 18.516 17.953 -8.742 1 93.5 38 ASN B O 1
ATOM 2188 N N . ARG B 1 39 ? 18.625 19.906 -9.734 1 94 39 ARG B N 1
ATOM 2189 C CA . ARG B 1 39 ? 17.719 19.547 -10.828 1 94 39 ARG B CA 1
ATOM 2190 C C . ARG B 1 39 ? 18.312 18.422 -11.68 1 94 39 ARG B C 1
ATOM 2192 O O . ARG B 1 39 ? 17.578 17.578 -12.195 1 94 39 ARG B O 1
ATOM 2199 N N . ASP B 1 40 ? 19.547 18.469 -11.789 1 94.69 40 ASP B N 1
ATOM 2200 C CA . ASP B 1 40 ? 20.203 17.422 -12.578 1 94.69 40 ASP B CA 1
ATOM 2201 C C . ASP B 1 40 ? 20 16.047 -11.945 1 94.69 40 ASP B C 1
ATOM 2203 O O . ASP B 1 40 ? 19.703 15.078 -12.641 1 94.69 40 ASP B O 1
ATOM 2207 N N . GLN B 1 41 ? 20.25 16 -10.68 1 95.38 41 GLN B N 1
ATOM 2208 C CA . GLN B 1 41 ? 20.016 14.758 -9.961 1 95.38 41 GLN B CA 1
ATOM 2209 C C . GLN B 1 41 ? 18.562 14.305 -10.086 1 95.38 41 GLN B C 1
ATOM 2211 O O . GLN B 1 41 ? 18.281 13.117 -10.242 1 95.38 41 GLN B O 1
ATOM 2216 N N . ALA B 1 42 ? 17.672 15.25 -9.969 1 96.69 42 ALA B N 1
ATOM 2217 C CA . ALA B 1 42 ? 16.25 14.953 -10.102 1 96.69 42 ALA B CA 1
ATOM 2218 C C . ALA B 1 42 ? 15.93 14.406 -11.492 1 96.69 42 ALA B C 1
ATOM 2220 O O . ALA B 1 42 ? 15.172 13.438 -11.625 1 96.69 42 ALA B O 1
ATOM 2221 N N . GLN B 1 43 ? 16.5 14.969 -12.461 1 96 43 GLN B N 1
ATOM 2222 C CA . GLN B 1 43 ? 16.281 14.523 -13.836 1 96 43 GLN B CA 1
ATOM 2223 C C . GLN B 1 43 ? 16.781 13.102 -14.039 1 96 43 GLN B C 1
ATOM 2225 O O . GLN B 1 43 ? 16.156 12.312 -14.758 1 96 43 GLN B O 1
ATOM 2230 N N . GLN B 1 44 ? 17.875 12.812 -13.453 1 96.31 44 GLN B N 1
ATOM 2231 C CA . GLN B 1 44 ? 18.406 11.461 -13.539 1 96.31 44 GLN B CA 1
ATOM 2232 C C . GLN B 1 44 ? 17.453 10.445 -12.945 1 96.31 44 GLN B C 1
ATOM 2234 O O . GLN B 1 44 ? 17.281 9.344 -13.477 1 96.31 44 GLN B O 1
ATOM 2239 N N . VAL B 1 45 ? 16.875 10.773 -11.844 1 97.5 45 VAL B N 1
ATOM 2240 C CA . VAL B 1 45 ? 15.898 9.891 -11.195 1 97.5 45 VAL B CA 1
ATOM 2241 C C . VAL B 1 45 ? 14.734 9.633 -12.141 1 97.5 45 VAL B C 1
ATOM 2243 O O . VAL B 1 45 ? 14.289 8.484 -12.289 1 97.5 45 VAL B O 1
ATOM 2246 N N . ILE B 1 46 ? 14.234 10.656 -12.781 1 96 46 ILE B N 1
ATOM 2247 C CA . ILE B 1 46 ? 13.086 10.555 -13.672 1 96 46 ILE B CA 1
ATOM 2248 C C . ILE B 1 46 ? 13.43 9.648 -14.852 1 96 46 ILE B C 1
ATOM 2250 O O . ILE B 1 46 ? 12.641 8.781 -15.234 1 96 46 ILE B O 1
ATOM 2254 N N . VAL B 1 47 ? 14.586 9.781 -15.359 1 94.25 47 VAL B N 1
ATOM 2255 C CA . VAL B 1 47 ? 15.023 9 -16.516 1 94.25 47 VAL B CA 1
ATOM 2256 C C . VAL B 1 47 ? 15.195 7.539 -16.125 1 94.25 47 VAL B C 1
ATOM 2258 O O . VAL B 1 47 ? 14.805 6.637 -16.875 1 94.25 47 VAL B O 1
ATOM 2261 N N . ARG B 1 48 ? 15.742 7.316 -14.969 1 94 48 ARG B N 1
ATOM 2262 C CA . ARG B 1 48 ? 16.062 5.965 -14.531 1 94 48 ARG B CA 1
ATOM 2263 C C . ARG B 1 48 ? 14.805 5.227 -14.078 1 94 48 ARG B C 1
ATOM 2265 O O . ARG B 1 48 ? 14.82 4.008 -13.914 1 94 48 ARG B O 1
ATOM 2272 N N . GLU B 1 49 ? 13.688 5.984 -13.852 1 92.88 49 GLU B N 1
ATOM 2273 C CA . GLU B 1 49 ? 12.438 5.352 -13.453 1 92.88 49 GLU B CA 1
ATOM 2274 C C . GLU B 1 49 ? 11.969 4.344 -14.5 1 92.88 49 GLU B C 1
ATOM 2276 O O . GLU B 1 49 ? 11.312 3.354 -14.172 1 92.88 49 GLU B O 1
ATOM 2281 N N . LYS B 1 50 ? 12.297 4.566 -15.734 1 92.69 50 LYS B N 1
ATOM 2282 C CA . LYS B 1 50 ? 11.969 3.635 -16.812 1 92.69 50 LYS B CA 1
ATOM 2283 C C . LYS B 1 50 ? 12.594 2.264 -16.562 1 92.69 50 LYS B C 1
ATOM 2285 O O . LYS B 1 50 ? 12.008 1.237 -16.922 1 92.69 50 LYS B O 1
ATOM 2290 N N . ARG B 1 51 ? 13.742 2.273 -16 1 94.38 51 ARG B N 1
ATOM 2291 C CA . ARG B 1 51 ? 14.414 1.019 -15.672 1 94.38 51 ARG B CA 1
ATOM 2292 C C . ARG B 1 51 ? 13.664 0.264 -14.578 1 94.38 51 ARG B C 1
ATOM 2294 O O . ARG B 1 51 ? 13.562 -0.964 -14.625 1 94.38 51 ARG B O 1
ATOM 2301 N N . VAL B 1 52 ? 13.172 0.989 -13.602 1 94.62 52 VAL B N 1
ATOM 2302 C CA . VAL B 1 52 ? 12.391 0.368 -12.531 1 94.62 52 VAL B CA 1
ATOM 2303 C C . VAL B 1 52 ? 11.148 -0.303 -13.125 1 94.62 52 VAL B C 1
ATOM 2305 O O . VAL B 1 52 ? 10.836 -1.447 -12.789 1 94.62 52 VAL B O 1
ATOM 2308 N N . ASN B 1 53 ? 10.516 0.409 -14.023 1 90.94 53 ASN B N 1
ATOM 2309 C CA . ASN B 1 53 ? 9.344 -0.14 -14.695 1 90.94 53 ASN B CA 1
ATOM 2310 C C . ASN B 1 53 ? 9.695 -1.384 -15.508 1 90.94 53 ASN B C 1
ATOM 2312 O O . ASN B 1 53 ? 8.93 -2.355 -15.523 1 90.94 53 ASN B O 1
ATOM 2316 N N . ALA B 1 54 ? 10.773 -1.355 -16.141 1 93.19 54 ALA B N 1
ATOM 2317 C CA . ALA B 1 54 ? 11.227 -2.498 -16.938 1 93.19 54 ALA B CA 1
ATOM 2318 C C . ALA B 1 54 ? 11.508 -3.703 -16.031 1 93.19 54 ALA B C 1
ATOM 2320 O O . ALA B 1 54 ? 11.18 -4.836 -16.391 1 93.19 54 ALA B O 1
ATOM 2321 N N . PHE B 1 55 ? 12.156 -3.457 -14.891 1 93.38 55 PHE B N 1
ATOM 2322 C CA . PHE B 1 55 ? 12.406 -4.527 -13.93 1 93.38 55 PHE B CA 1
ATOM 2323 C C . PHE B 1 55 ? 11.094 -5.141 -13.453 1 93.38 55 PHE B C 1
ATOM 2325 O O . PHE B 1 55 ? 10.977 -6.363 -13.352 1 93.38 55 PHE B O 1
ATOM 2332 N N . GLU B 1 56 ? 10.148 -4.293 -13.125 1 93.75 56 GLU B N 1
ATOM 2333 C CA . GLU B 1 56 ? 8.867 -4.789 -12.641 1 93.75 56 GLU B CA 1
ATOM 2334 C C . GLU B 1 56 ? 8.219 -5.734 -13.648 1 93.75 56 GLU B C 1
ATOM 2336 O O . GLU B 1 56 ? 7.793 -6.832 -13.289 1 93.75 56 GLU B O 1
ATOM 2341 N N . LEU B 1 57 ? 8.156 -5.324 -14.875 1 90 57 LEU B N 1
ATOM 2342 C CA . LEU B 1 57 ? 7.543 -6.125 -15.93 1 90 57 LEU B CA 1
ATOM 2343 C C . LEU B 1 57 ? 8.32 -7.422 -16.141 1 90 57 LEU B C 1
ATOM 2345 O O . LEU B 1 57 ? 7.723 -8.484 -16.328 1 90 57 LEU B O 1
ATOM 2349 N N . LYS B 1 58 ? 9.617 -7.301 -16.156 1 94.88 58 LYS B N 1
ATOM 2350 C CA . LYS B 1 58 ? 10.461 -8.477 -16.328 1 94.88 58 LYS B CA 1
ATOM 2351 C C . LYS B 1 58 ? 10.25 -9.484 -15.195 1 94.88 58 LYS B C 1
ATOM 2353 O O . LYS B 1 58 ? 10.086 -10.68 -15.445 1 94.88 58 LYS B O 1
ATOM 2358 N N . ILE B 1 59 ? 10.266 -9.023 -13.984 1 95.75 59 ILE B N 1
ATOM 2359 C CA . ILE B 1 59 ? 10.094 -9.891 -12.82 1 95.75 59 ILE B CA 1
ATOM 2360 C C . ILE B 1 59 ? 8.703 -10.523 -12.844 1 95.75 59 ILE B C 1
ATOM 2362 O O . ILE B 1 59 ? 8.547 -11.711 -12.555 1 95.75 59 ILE B O 1
ATOM 2366 N N . ASP B 1 60 ? 7.688 -9.727 -13.195 1 91.56 60 ASP B N 1
ATOM 2367 C CA . ASP B 1 60 ? 6.34 -10.273 -13.344 1 91.56 60 ASP B CA 1
ATOM 2368 C C . ASP B 1 60 ? 6.32 -11.406 -14.359 1 91.56 60 ASP B C 1
ATOM 2370 O O . ASP B 1 60 ? 5.734 -12.461 -14.102 1 91.56 60 ASP B O 1
ATOM 2374 N N . SER B 1 61 ? 6.945 -11.156 -15.477 1 91.69 61 SER B N 1
ATOM 2375 C CA . SER B 1 61 ? 7.023 -12.172 -16.531 1 91.69 61 SER B CA 1
ATOM 2376 C C . SER B 1 61 ? 7.789 -13.398 -16.047 1 91.69 61 SER B C 1
ATOM 2378 O O . SER B 1 61 ? 7.375 -14.531 -16.312 1 91.69 61 SER B O 1
ATOM 2380 N N . ASP B 1 62 ? 8.891 -13.156 -15.398 1 94.75 62 ASP B N 1
ATOM 2381 C CA . ASP B 1 62 ? 9.711 -14.266 -14.898 1 94.75 62 ASP B CA 1
ATOM 2382 C C . ASP B 1 62 ? 8.945 -15.086 -13.859 1 94.75 62 ASP B C 1
ATOM 2384 O O . ASP B 1 62 ? 9.094 -16.312 -13.805 1 94.75 62 ASP B O 1
ATOM 2388 N N . VAL B 1 63 ? 8.195 -14.438 -13.023 1 94.94 63 VAL B N 1
ATOM 2389 C CA . VAL B 1 63 ? 7.359 -15.125 -12.047 1 94.94 63 VAL B CA 1
ATOM 2390 C C . VAL B 1 63 ? 6.348 -16.016 -12.766 1 94.94 63 VAL B C 1
ATOM 2392 O O . VAL B 1 63 ? 6.215 -17.203 -12.445 1 94.94 63 VAL B O 1
ATOM 2395 N N . GLU B 1 64 ? 5.68 -15.453 -13.727 1 91.38 64 GLU B N 1
ATOM 2396 C CA . GLU B 1 64 ? 4.703 -16.203 -14.5 1 91.38 64 GLU B CA 1
ATOM 2397 C C . GLU B 1 64 ? 5.352 -17.406 -15.195 1 91.38 64 GLU B C 1
ATOM 2399 O O . GLU B 1 64 ? 4.812 -18.516 -15.172 1 91.38 64 GLU B O 1
ATOM 2404 N N . ASP B 1 65 ? 6.48 -17.156 -15.797 1 92.75 65 ASP B N 1
ATOM 2405 C CA . ASP B 1 65 ? 7.211 -18.219 -16.484 1 92.75 65 ASP B CA 1
ATOM 2406 C C . ASP B 1 65 ? 7.648 -19.312 -15.508 1 92.75 65 ASP B C 1
ATOM 2408 O O . ASP B 1 65 ? 7.535 -20.5 -15.812 1 92.75 65 ASP B O 1
ATOM 2412 N N . THR B 1 66 ? 8.18 -18.891 -14.391 1 94.94 66 THR B N 1
ATOM 2413 C CA . THR B 1 66 ? 8.625 -19.844 -13.383 1 94.94 66 THR B CA 1
ATOM 2414 C C . THR B 1 66 ? 7.48 -20.75 -12.945 1 94.94 66 THR B C 1
ATOM 2416 O O . THR B 1 66 ? 7.648 -21.969 -12.82 1 94.94 66 THR B O 1
ATOM 2419 N N . ILE B 1 67 ? 6.32 -20.172 -12.727 1 93.56 67 ILE B N 1
ATOM 2420 C CA . ILE B 1 67 ? 5.156 -20.938 -12.289 1 93.56 67 ILE B CA 1
ATOM 2421 C C . ILE B 1 67 ? 4.691 -21.859 -13.414 1 93.56 67 ILE B C 1
ATOM 2423 O O . ILE B 1 67 ? 4.477 -23.062 -13.203 1 93.56 67 ILE B O 1
ATOM 2427 N N . ALA B 1 68 ? 4.613 -21.359 -14.633 1 89.88 68 ALA B N 1
ATOM 2428 C CA . ALA B 1 68 ? 4.062 -22.094 -15.773 1 89.88 68 ALA B CA 1
ATOM 2429 C C . ALA B 1 68 ? 4.996 -23.219 -16.203 1 89.88 68 ALA B C 1
ATOM 2431 O O . ALA B 1 68 ? 4.539 -24.312 -16.547 1 89.88 68 ALA B O 1
ATOM 2432 N N . LEU B 1 69 ? 6.242 -22.953 -16.172 1 90.69 69 LEU B N 1
ATOM 2433 C CA . LEU B 1 69 ? 7.199 -23.875 -16.75 1 90.69 69 LEU B CA 1
ATOM 2434 C C . LEU B 1 69 ? 7.668 -24.906 -15.727 1 90.69 69 LEU B C 1
ATOM 2436 O O . LEU B 1 69 ? 7.953 -26.047 -16.062 1 90.69 69 LEU B O 1
ATOM 2440 N N . TYR B 1 70 ? 7.738 -24.469 -14.445 1 92 70 TYR B N 1
ATOM 2441 C CA . TYR B 1 70 ? 8.398 -25.328 -13.469 1 92 70 TYR B CA 1
ATOM 2442 C C . TYR B 1 70 ? 7.418 -25.812 -12.406 1 92 70 TYR B C 1
ATOM 2444 O O . TYR B 1 70 ? 7.746 -26.672 -11.594 1 92 70 TYR B O 1
ATOM 2452 N N . ASN B 1 71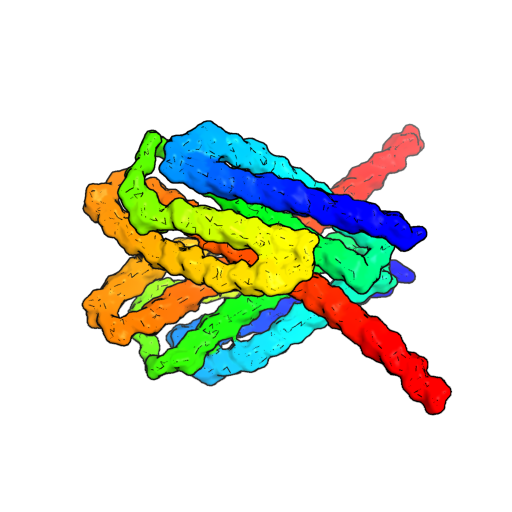 ? 6.309 -25.234 -12.383 1 90.56 71 ASN B N 1
ATOM 2453 C CA . ASN B 1 71 ? 5.23 -25.641 -11.484 1 90.56 71 ASN B CA 1
ATOM 2454 C C . ASN B 1 71 ? 5.73 -25.812 -10.055 1 90.56 71 ASN B C 1
ATOM 2456 O O . ASN B 1 71 ? 5.539 -26.875 -9.453 1 90.56 71 ASN B O 1
ATOM 2460 N N . PRO B 1 72 ? 6.316 -24.766 -9.547 1 91.69 72 PRO B N 1
ATOM 2461 C CA . PRO B 1 72 ? 6.809 -24.859 -8.164 1 91.69 72 PRO B CA 1
ATOM 2462 C C . PRO B 1 72 ? 5.699 -25.172 -7.164 1 91.69 72 PRO B C 1
ATOM 2464 O O . PRO B 1 72 ? 4.555 -24.766 -7.355 1 91.69 72 PRO B O 1
ATOM 2467 N N . VAL B 1 73 ? 6.09 -25.906 -6.059 1 88 73 VAL B N 1
ATOM 2468 C CA . VAL B 1 73 ? 5.141 -26.25 -5.008 1 88 73 VAL B CA 1
ATOM 2469 C C . VAL B 1 73 ? 5.699 -25.844 -3.646 1 88 73 VAL B C 1
ATOM 2471 O O . VAL B 1 73 ? 6.902 -25.625 -3.502 1 88 73 VAL B O 1
ATOM 2474 N N . ALA B 1 74 ? 4.785 -25.703 -2.65 1 86.69 74 ALA B N 1
ATOM 2475 C CA . ALA B 1 74 ? 5.121 -25.469 -1.248 1 86.69 74 ALA B CA 1
ATOM 2476 C C . ALA B 1 74 ? 6.004 -24.234 -1.096 1 86.69 74 ALA B C 1
ATOM 2478 O O . ALA B 1 74 ? 5.629 -23.141 -1.521 1 86.69 74 ALA B O 1
ATOM 2479 N N . ILE B 1 75 ? 7.176 -24.531 -0.581 1 88.25 75 ILE B N 1
ATOM 2480 C CA . ILE B 1 75 ? 8.031 -23.406 -0.193 1 88.25 75 ILE B CA 1
ATOM 2481 C C . ILE B 1 75 ? 8.516 -22.672 -1.441 1 88.25 75 ILE B C 1
ATOM 2483 O O . ILE B 1 75 ? 8.688 -21.453 -1.425 1 88.25 75 ILE B O 1
ATOM 2487 N N . ASP B 1 76 ? 8.727 -23.391 -2.531 1 92.69 76 ASP B N 1
ATOM 2488 C CA . ASP B 1 76 ? 9.172 -22.766 -3.77 1 92.69 76 ASP B CA 1
ATOM 2489 C C . ASP B 1 76 ? 8.094 -21.859 -4.348 1 92.69 76 ASP B C 1
ATOM 2491 O O . ASP B 1 76 ? 8.391 -20.75 -4.809 1 92.69 76 ASP B O 1
ATOM 2495 N N . LEU B 1 77 ? 6.883 -22.328 -4.312 1 93.31 77 LEU B N 1
ATOM 2496 C CA . LEU B 1 77 ? 5.766 -21.516 -4.797 1 93.31 77 LEU B CA 1
ATOM 2497 C C . LEU B 1 77 ? 5.562 -20.281 -3.91 1 93.31 77 LEU B C 1
ATOM 2499 O O . LEU B 1 77 ? 5.367 -19.188 -4.414 1 93.31 77 LEU B O 1
ATOM 2503 N N . ARG B 1 78 ? 5.648 -20.484 -2.678 1 90.94 78 ARG B N 1
ATOM 2504 C CA . ARG B 1 78 ? 5.484 -19.359 -1.748 1 90.94 78 ARG B CA 1
ATOM 2505 C C . ARG B 1 78 ? 6.555 -18.297 -1.974 1 90.94 78 ARG B C 1
ATOM 2507 O O . ARG B 1 78 ? 6.277 -17.109 -1.886 1 90.94 78 ARG B O 1
ATOM 2514 N N . PHE B 1 79 ? 7.73 -18.844 -2.186 1 94 79 PHE B N 1
ATOM 2515 C CA . PHE B 1 79 ? 8.82 -17.922 -2.484 1 94 79 PHE B CA 1
ATOM 2516 C C . PHE B 1 79 ? 8.508 -17.094 -3.727 1 94 79 PHE B C 1
ATOM 2518 O O . PHE B 1 79 ? 8.656 -15.875 -3.717 1 94 79 PHE B O 1
ATOM 2525 N N . VAL B 1 80 ? 8.094 -17.719 -4.762 1 95.88 80 VAL B N 1
ATOM 2526 C CA . VAL B 1 80 ? 7.809 -17.062 -6.031 1 95.88 80 VAL B CA 1
ATOM 2527 C C . VAL B 1 80 ? 6.688 -16.047 -5.84 1 95.88 80 VAL B C 1
ATOM 2529 O O . VAL B 1 80 ? 6.766 -14.922 -6.348 1 95.88 80 VAL B O 1
ATOM 2532 N N . LEU B 1 81 ? 5.672 -16.391 -5.082 1 94.19 81 LEU B N 1
ATOM 2533 C CA . LEU B 1 81 ? 4.547 -15.5 -4.836 1 94.19 81 LEU B CA 1
ATOM 2534 C C . LEU B 1 81 ? 4.969 -14.32 -3.971 1 94.19 81 LEU B C 1
ATOM 2536 O O . LEU B 1 81 ? 4.473 -13.203 -4.152 1 94.19 81 LEU B O 1
ATOM 2540 N N . ALA B 1 82 ? 5.832 -14.562 -3.01 1 94.44 82 ALA B N 1
ATOM 2541 C CA . ALA B 1 82 ? 6.363 -13.469 -2.197 1 94.44 82 ALA B CA 1
ATOM 2542 C C . ALA B 1 82 ? 7.137 -12.477 -3.057 1 94.44 82 ALA B C 1
ATOM 2544 O O . ALA B 1 82 ? 6.977 -11.258 -2.908 1 94.44 82 ALA B O 1
ATOM 2545 N N . MET B 1 83 ? 7.977 -12.984 -3.953 1 96.5 83 MET B N 1
ATOM 2546 C CA . MET B 1 83 ? 8.727 -12.125 -4.859 1 96.5 83 MET B CA 1
ATOM 2547 C C . MET B 1 83 ? 7.789 -11.289 -5.723 1 96.5 83 MET B C 1
ATOM 2549 O O . MET B 1 83 ? 8.062 -10.117 -5.992 1 96.5 83 MET B O 1
ATOM 2553 N N . PHE B 1 84 ? 6.75 -11.938 -6.074 1 95.38 84 PHE B N 1
ATOM 2554 C CA . PHE B 1 84 ? 5.75 -11.273 -6.906 1 95.38 84 PHE B CA 1
ATOM 2555 C C . PHE B 1 84 ? 5.148 -10.078 -6.176 1 95.38 84 PHE B C 1
ATOM 2557 O O . PHE B 1 84 ? 5.031 -8.992 -6.75 1 95.38 84 PHE B O 1
ATOM 2564 N N . LYS B 1 85 ? 4.758 -10.195 -4.961 1 94.19 85 LYS B N 1
ATOM 2565 C CA . LYS B 1 85 ? 4.191 -9.117 -4.16 1 94.19 85 LYS B CA 1
ATOM 2566 C C . LYS B 1 85 ? 5.234 -8.047 -3.867 1 94.19 85 LYS B C 1
ATOM 2568 O O . LYS B 1 85 ? 4.949 -6.848 -3.975 1 94.19 85 LYS B O 1
ATOM 2573 N N . ILE B 1 86 ? 6.406 -8.445 -3.506 1 96.75 86 ILE B N 1
ATOM 2574 C CA . ILE B 1 86 ? 7.488 -7.523 -3.189 1 96.75 86 ILE B CA 1
ATOM 2575 C C . ILE B 1 86 ? 7.812 -6.672 -4.414 1 96.75 86 ILE B C 1
ATOM 2577 O O . ILE B 1 86 ? 8.047 -5.465 -4.293 1 96.75 86 ILE B O 1
ATOM 2581 N N . ASN B 1 87 ? 7.809 -7.309 -5.582 1 95.88 87 ASN B N 1
ATOM 2582 C CA . ASN B 1 87 ? 8.047 -6.617 -6.844 1 95.88 87 ASN B CA 1
ATOM 2583 C C . ASN B 1 87 ? 7.121 -5.418 -7.012 1 95.88 87 ASN B 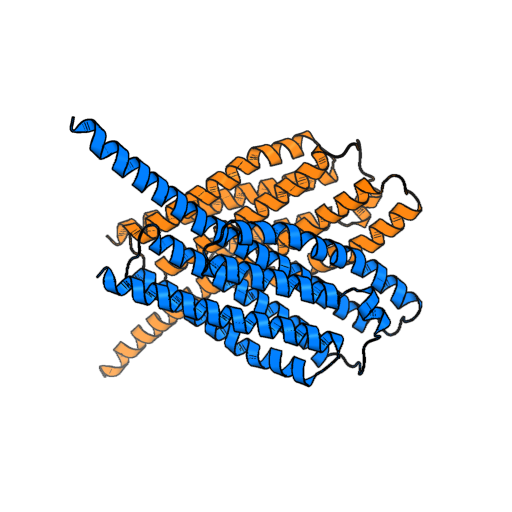C 1
ATOM 2585 O O . ASN B 1 87 ? 7.566 -4.328 -7.375 1 95.88 87 ASN B O 1
ATOM 2589 N N . SER B 1 88 ? 5.898 -5.59 -6.703 1 92.75 88 SER B N 1
ATOM 2590 C CA . SER B 1 88 ? 4.914 -4.523 -6.84 1 92.75 88 SER B CA 1
ATOM 2591 C C . SER B 1 88 ? 5.199 -3.381 -5.871 1 92.75 88 SER B C 1
ATOM 2593 O O . SER B 1 88 ? 5.07 -2.209 -6.23 1 92.75 88 SER B O 1
ATOM 2595 N N . ASP B 1 89 ? 5.535 -3.713 -4.707 1 94.88 89 ASP B N 1
ATOM 2596 C CA . ASP B 1 89 ? 5.848 -2.686 -3.719 1 94.88 89 ASP B CA 1
ATOM 2597 C C . ASP B 1 89 ? 7.094 -1.902 -4.117 1 94.88 89 ASP B C 1
ATOM 2599 O O . ASP B 1 89 ? 7.156 -0.686 -3.932 1 94.88 89 ASP B O 1
ATOM 2603 N N . LEU B 1 90 ? 8.07 -2.584 -4.637 1 97.31 90 LEU B N 1
ATOM 2604 C CA . LEU B 1 90 ? 9.281 -1.908 -5.074 1 97.31 90 LEU B CA 1
ATOM 2605 C C . LEU B 1 90 ? 8.984 -0.93 -6.207 1 97.31 90 LEU B C 1
ATOM 2607 O O . LEU B 1 90 ? 9.523 0.178 -6.234 1 97.31 90 LEU B O 1
ATOM 2611 N N . GLU B 1 91 ? 8.156 -1.366 -7.074 1 95.62 91 GLU B N 1
ATOM 2612 C CA . GLU B 1 91 ? 7.758 -0.48 -8.164 1 95.62 91 GLU B CA 1
ATOM 2613 C C . GLU B 1 91 ? 7.074 0.776 -7.629 1 95.62 91 GLU B C 1
ATOM 2615 O O . GLU B 1 91 ? 7.332 1.881 -8.109 1 95.62 91 GLU B O 1
ATOM 2620 N N . ARG B 1 92 ? 6.285 0.631 -6.676 1 93 92 ARG B N 1
ATOM 2621 C CA . ARG B 1 92 ? 5.613 1.777 -6.07 1 93 92 ARG B CA 1
ATOM 2622 C C . ARG B 1 92 ? 6.621 2.717 -5.418 1 93 92 ARG B C 1
ATOM 2624 O O . ARG B 1 92 ? 6.484 3.939 -5.508 1 93 92 ARG B O 1
ATOM 2631 N N . LEU B 1 93 ? 7.527 2.168 -4.766 1 96.75 93 LEU B N 1
ATOM 2632 C CA . LEU B 1 93 ? 8.578 2.988 -4.168 1 96.75 93 LEU B CA 1
ATOM 2633 C C . LEU B 1 93 ? 9.312 3.789 -5.238 1 96.75 93 LEU B C 1
ATOM 2635 O O . LEU B 1 93 ? 9.641 4.957 -5.027 1 96.75 93 LEU B O 1
ATOM 2639 N N . GLY B 1 94 ? 9.586 3.115 -6.355 1 96.62 94 GLY B N 1
ATOM 2640 C CA . GLY B 1 94 ? 10.164 3.828 -7.484 1 96.62 94 GLY B CA 1
ATOM 2641 C C . GLY B 1 94 ? 9.297 4.977 -7.969 1 96.62 94 GLY B C 1
ATOM 2642 O O . GLY B 1 94 ? 9.805 6.051 -8.289 1 96.62 94 GLY B O 1
ATOM 2643 N N . ASP B 1 95 ? 8.031 4.789 -8.008 1 92.75 95 ASP B N 1
ATOM 2644 C CA . ASP B 1 95 ? 7.086 5.824 -8.414 1 92.75 95 ASP B CA 1
ATOM 2645 C C . ASP B 1 95 ? 7.137 7.016 -7.461 1 92.75 95 ASP B C 1
ATOM 2647 O O . ASP B 1 95 ? 7.031 8.164 -7.895 1 92.75 95 ASP B O 1
ATOM 2651 N N . PHE B 1 96 ? 7.18 6.742 -6.215 1 94.75 96 PHE B N 1
ATOM 2652 C CA . PHE B 1 96 ? 7.273 7.824 -5.242 1 94.75 96 PHE B CA 1
ATOM 2653 C C . PHE B 1 96 ? 8.555 8.625 -5.441 1 94.75 96 PHE B C 1
ATOM 2655 O O . PHE B 1 96 ? 8.539 9.859 -5.387 1 94.75 96 PHE B O 1
ATOM 2662 N N . ALA B 1 97 ? 9.664 7.895 -5.68 1 97.69 97 ALA B N 1
ATOM 2663 C CA . ALA B 1 97 ? 10.922 8.578 -5.957 1 97.69 97 ALA B CA 1
ATOM 2664 C C . ALA B 1 97 ? 10.797 9.508 -7.16 1 97.69 97 ALA B C 1
ATOM 2666 O O . ALA B 1 97 ? 11.258 10.648 -7.121 1 97.69 97 ALA B O 1
ATOM 2667 N N . GLU B 1 98 ? 10.203 9.008 -8.18 1 96.62 98 GLU B N 1
ATOM 2668 C CA . GLU B 1 98 ? 9.984 9.82 -9.375 1 96.62 98 GLU B CA 1
ATOM 2669 C C . GLU B 1 98 ? 9.125 11.047 -9.062 1 96.62 98 GLU B C 1
ATOM 2671 O O . GLU B 1 98 ? 9.422 12.148 -9.516 1 96.62 98 GLU B O 1
ATOM 2676 N N . GLY B 1 99 ? 8.078 10.867 -8.359 1 94.31 99 GLY B N 1
ATOM 2677 C CA . GLY B 1 99 ? 7.223 11.969 -7.969 1 94.31 99 GLY B CA 1
ATOM 2678 C C . GLY B 1 99 ? 7.957 13.047 -7.188 1 94.31 99 GLY B C 1
ATOM 2679 O O . GLY B 1 99 ? 7.75 14.234 -7.418 1 94.31 99 GLY B O 1
ATOM 2680 N N . ILE B 1 100 ? 8.766 12.656 -6.309 1 96.31 100 ILE B N 1
ATOM 2681 C CA . ILE B 1 100 ? 9.562 13.578 -5.504 1 96.31 100 ILE B CA 1
ATOM 2682 C C . ILE B 1 100 ? 10.523 14.344 -6.406 1 96.31 100 ILE B C 1
ATOM 2684 O O . ILE B 1 100 ? 10.664 15.562 -6.281 1 96.31 100 ILE B O 1
ATOM 2688 N N . ALA B 1 101 ? 11.141 13.641 -7.324 1 96.56 101 ALA B N 1
ATOM 2689 C CA . ALA B 1 101 ? 12.078 14.258 -8.258 1 96.56 101 ALA B CA 1
ATOM 2690 C C . ALA B 1 101 ? 11.375 15.266 -9.156 1 96.56 101 ALA B C 1
ATOM 2692 O O . ALA B 1 101 ? 11.922 16.328 -9.461 1 96.56 101 ALA B O 1
ATOM 2693 N N . ARG B 1 102 ? 10.219 14.992 -9.586 1 93.88 102 ARG B N 1
ATOM 2694 C CA . ARG B 1 102 ? 9.461 15.883 -10.469 1 93.88 102 ARG B CA 1
ATOM 2695 C C . ARG B 1 102 ? 9.18 17.219 -9.797 1 93.88 102 ARG B C 1
ATOM 2697 O O . ARG B 1 102 ? 9.141 18.25 -10.461 1 93.88 102 ARG B O 1
ATOM 2704 N N . PHE B 1 103 ? 8.984 17.188 -8.555 1 91.38 103 PHE B N 1
ATOM 2705 C CA . PHE B 1 103 ? 8.82 18.438 -7.816 1 91.38 103 PHE B CA 1
ATOM 2706 C C . PHE B 1 103 ? 10.016 19.359 -8.039 1 91.38 103 PHE B C 1
ATOM 2708 O O . PHE B 1 103 ? 9.836 20.547 -8.32 1 91.38 103 PHE B O 1
ATOM 2715 N N . VAL B 1 104 ? 11.195 18.859 -7.93 1 92.88 104 VAL B N 1
ATOM 2716 C CA . VAL B 1 104 ? 12.414 19.656 -8.062 1 92.88 104 VAL B CA 1
ATOM 2717 C C . VAL B 1 104 ? 12.531 20.188 -9.492 1 92.88 104 VAL B C 1
ATOM 2719 O O . VAL B 1 104 ? 12.867 21.359 -9.703 1 92.88 104 VAL B O 1
ATOM 2722 N N . VAL B 1 105 ? 12.164 19.359 -10.445 1 92 105 VAL B N 1
ATOM 2723 C CA . VAL B 1 105 ? 12.328 19.703 -11.852 1 92 105 VAL B CA 1
ATOM 2724 C C . VAL B 1 105 ? 11.312 20.766 -12.25 1 92 105 VAL B C 1
ATOM 2726 O O . VAL B 1 105 ? 11.625 21.672 -13.023 1 92 105 VAL B O 1
ATOM 2729 N N . ARG B 1 106 ? 10.156 20.75 -11.688 1 87.12 106 ARG B N 1
ATOM 2730 C CA . ARG B 1 106 ? 9.07 21.625 -12.094 1 87.12 106 ARG B CA 1
ATOM 2731 C C . ARG B 1 106 ? 9.094 22.922 -11.305 1 87.12 106 ARG B C 1
ATOM 2733 O O . ARG B 1 106 ? 8.469 23.922 -11.703 1 87.12 106 ARG B O 1
ATOM 2740 N N . SER B 1 107 ? 9.734 22.828 -10.195 1 86.06 107 SER B N 1
ATOM 2741 C CA . SER B 1 107 ? 9.734 24.016 -9.336 1 86.06 107 SER B CA 1
ATOM 2742 C C . SER B 1 107 ? 10.414 25.203 -10.023 1 86.06 107 SER B C 1
ATOM 2744 O O . SER B 1 107 ? 11.43 25.031 -10.703 1 86.06 107 SER B O 1
ATOM 2746 N N . GLU B 1 108 ? 9.727 26.297 -9.961 1 76.81 108 GLU B N 1
ATOM 2747 C CA . GLU B 1 108 ? 10.297 27.516 -10.523 1 76.81 108 GLU B CA 1
ATOM 2748 C C . GLU B 1 108 ? 11.344 28.125 -9.586 1 76.81 108 GLU B C 1
ATOM 2750 O O . GLU B 1 108 ? 12.109 29 -9.977 1 76.81 108 GLU B O 1
ATOM 2755 N N . GLU B 1 109 ? 11.32 27.594 -8.445 1 74 109 GLU B N 1
ATOM 2756 C CA . GLU B 1 109 ? 12.281 28.094 -7.465 1 74 109 GLU B CA 1
ATOM 2757 C C . GLU B 1 109 ? 13.703 27.672 -7.816 1 74 109 GLU B C 1
ATOM 2759 O O . GLU B 1 109 ? 13.906 26.719 -8.57 1 74 109 GLU B O 1
ATOM 2764 N N . THR B 1 110 ? 14.531 28.594 -7.359 1 71.31 110 THR B N 1
ATOM 2765 C CA . THR B 1 110 ? 15.938 28.266 -7.586 1 71.31 110 THR B CA 1
ATOM 2766 C C . THR B 1 110 ? 16.562 27.672 -6.324 1 71.31 110 THR B C 1
ATOM 2768 O O . THR B 1 110 ? 17.625 27.062 -6.379 1 71.31 110 THR B O 1
ATOM 2771 N N . VAL B 1 111 ? 16.031 28 -5.254 1 74.38 111 VAL B N 1
ATOM 2772 C CA . VAL B 1 111 ? 16.484 27.438 -3.988 1 74.38 111 VAL B CA 1
ATOM 2773 C C . VAL B 1 111 ? 15.32 27.328 -3.012 1 74.38 111 VAL B C 1
ATOM 2775 O O . VAL B 1 111 ? 14.398 28.156 -3.047 1 74.38 111 VAL B O 1
ATOM 2778 N N . LEU B 1 112 ? 15.477 26.281 -2.27 1 84.19 112 LEU B N 1
ATOM 2779 C CA . LEU B 1 112 ? 14.469 26.125 -1.224 1 84.19 112 LEU B CA 1
ATOM 2780 C C . LEU B 1 112 ? 14.977 26.688 0.099 1 84.19 112 LEU B C 1
ATOM 2782 O O . LEU B 1 112 ? 16.188 26.703 0.356 1 84.19 112 LEU B O 1
ATOM 2786 N N . ASP B 1 113 ? 14.125 27.219 0.816 1 88.75 113 ASP B N 1
ATOM 2787 C CA . ASP B 1 113 ? 14.453 27.734 2.141 1 88.75 113 ASP B CA 1
ATOM 2788 C C . ASP B 1 113 ? 14.961 26.609 3.053 1 88.75 113 ASP B C 1
ATOM 2790 O O . ASP B 1 113 ? 14.203 25.719 3.434 1 88.75 113 ASP B O 1
ATOM 2794 N N . SER B 1 114 ? 16.25 26.672 3.412 1 89.19 114 SER B N 1
ATOM 2795 C CA . SER B 1 114 ? 16.906 25.625 4.191 1 89.19 114 SER B CA 1
ATOM 2796 C C . SER B 1 114 ? 16.266 25.484 5.57 1 89.19 114 SER B C 1
ATOM 2798 O O . SER B 1 114 ? 16.203 24.391 6.117 1 89.19 114 SER B O 1
ATOM 2800 N N . GLU B 1 115 ? 15.898 26.562 6.113 1 92.19 115 GLU B N 1
ATOM 2801 C CA . GLU B 1 115 ? 15.25 26.516 7.422 1 92.19 115 GLU B CA 1
ATOM 2802 C C . GLU B 1 115 ? 13.914 25.797 7.355 1 92.19 115 GLU B C 1
ATOM 2804 O O . GLU B 1 115 ? 13.547 25.062 8.273 1 92.19 115 GLU B O 1
ATOM 2809 N N . LEU B 1 116 ? 13.234 25.984 6.309 1 94 116 LEU B N 1
ATOM 2810 C CA . LEU B 1 116 ? 11.961 25.312 6.117 1 94 116 LEU B CA 1
ATOM 2811 C C . LEU B 1 116 ? 12.172 23.797 5.965 1 94 116 LEU B C 1
ATOM 2813 O O . LEU B 1 116 ? 11.461 23 6.586 1 94 116 LEU B O 1
ATOM 2817 N N . LEU B 1 117 ? 13.188 23.438 5.227 1 94.12 117 LEU B N 1
ATOM 2818 C CA . LEU B 1 117 ? 13.484 22.031 5.023 1 94.12 117 LEU B CA 1
ATOM 2819 C C . LEU B 1 117 ? 13.859 21.359 6.34 1 94.12 117 LEU B C 1
ATOM 2821 O O . LEU B 1 117 ? 13.469 20.219 6.602 1 94.12 117 LEU B O 1
ATOM 2825 N N . HIS B 1 118 ? 14.594 22.062 7.09 1 94.81 118 HIS B N 1
ATOM 2826 C CA . HIS B 1 118 ? 15 21.562 8.398 1 94.81 118 HIS B CA 1
ATOM 2827 C C . HIS B 1 118 ? 13.797 21.406 9.32 1 94.81 118 HIS B C 1
ATOM 2829 O O . HIS B 1 118 ? 13.656 20.406 10.016 1 94.81 118 HIS B O 1
ATOM 2835 N N . SER B 1 119 ? 12.977 22.406 9.32 1 95.38 119 SER B N 1
ATOM 2836 C CA . SER B 1 119 ? 11.797 22.391 10.18 1 95.38 119 SER B CA 1
ATOM 2837 C C . SER B 1 119 ? 10.844 21.266 9.781 1 95.38 119 SER B C 1
ATOM 2839 O O . SER B 1 119 ? 10.164 20.688 10.641 1 95.38 119 SER B O 1
ATOM 2841 N N . LEU B 1 120 ? 10.883 20.906 8.547 1 95.81 120 LEU B N 1
ATOM 2842 C CA . LEU B 1 120 ? 10.023 19.844 8.039 1 95.81 120 LEU B CA 1
ATOM 2843 C C . LEU B 1 120 ? 10.648 18.469 8.289 1 95.81 120 LEU B C 1
ATOM 2845 O O . LEU B 1 120 ? 9.992 17.453 8.094 1 95.81 120 LEU B O 1
ATOM 2849 N N . ARG B 1 121 ? 11.914 18.422 8.656 1 96.88 121 ARG B N 1
ATOM 2850 C CA . ARG B 1 121 ? 12.625 17.203 9.008 1 96.88 121 ARG B CA 1
ATOM 2851 C C . ARG B 1 121 ? 12.664 16.219 7.836 1 96.88 121 ARG B C 1
ATOM 2853 O O . ARG B 1 121 ? 12.539 15.016 8.023 1 96.88 121 ARG B O 1
ATOM 2860 N N . ILE B 1 122 ? 12.781 16.734 6.648 1 96.69 122 ILE B N 1
ATOM 2861 C CA . ILE B 1 122 ? 12.766 15.945 5.426 1 96.69 122 ILE B CA 1
ATOM 2862 C C . ILE B 1 122 ? 13.969 15.008 5.398 1 96.69 122 ILE B C 1
ATOM 2864 O O . ILE B 1 122 ? 13.852 13.836 5.035 1 96.69 122 ILE B O 1
ATOM 2868 N N . GLU B 1 123 ? 15.102 15.516 5.77 1 97.25 123 GLU B N 1
ATOM 2869 C CA . GLU B 1 123 ? 16.312 14.695 5.785 1 97.25 123 GLU B CA 1
ATOM 2870 C C . GLU B 1 123 ? 16.156 13.5 6.719 1 97.25 123 GLU B C 1
ATOM 2872 O O . GLU B 1 123 ? 16.562 12.391 6.391 1 97.25 123 GLU B O 1
ATOM 2877 N N . GLU B 1 124 ? 15.648 13.75 7.855 1 97.44 124 GLU B N 1
ATOM 2878 C CA . GLU B 1 124 ? 15.406 12.68 8.82 1 97.44 124 GLU B CA 1
ATOM 2879 C C . GLU B 1 124 ? 14.453 11.633 8.258 1 97.44 124 GLU B C 1
ATOM 2881 O O . GLU B 1 124 ? 14.672 10.43 8.43 1 97.44 124 GLU B O 1
ATOM 2886 N N . MET B 1 125 ? 13.438 12.07 7.594 1 97 125 MET B N 1
ATOM 2887 C CA . MET B 1 125 ? 12.461 11.172 6.98 1 97 125 MET B CA 1
ATOM 2888 C C . MET B 1 125 ? 13.117 10.305 5.91 1 97 125 MET B C 1
ATOM 2890 O O . MET B 1 125 ? 12.867 9.102 5.844 1 97 125 MET B O 1
ATOM 2894 N N . LEU B 1 126 ? 13.891 10.961 5.125 1 97.81 126 LEU B N 1
ATOM 2895 C CA . LEU B 1 126 ? 14.578 10.25 4.055 1 97.81 126 LEU B CA 1
ATOM 2896 C C . LEU B 1 126 ? 15.484 9.164 4.621 1 97.81 126 LEU B C 1
ATOM 2898 O O . LEU B 1 126 ? 15.461 8.023 4.148 1 97.81 126 LEU B O 1
ATOM 2902 N N . ARG B 1 127 ? 16.25 9.5 5.586 1 97.88 127 ARG B N 1
ATOM 2903 C CA . ARG B 1 127 ? 17.141 8.539 6.215 1 97.88 127 ARG B CA 1
ATOM 2904 C 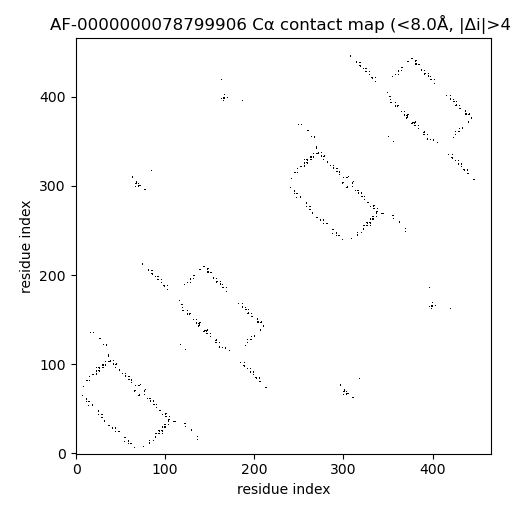C . ARG B 1 127 ? 16.359 7.363 6.797 1 97.88 127 ARG B C 1
ATOM 2906 O O . ARG B 1 127 ? 16.812 6.215 6.711 1 97.88 127 ARG B O 1
ATOM 2913 N N . GLN B 1 128 ? 15.242 7.672 7.41 1 97.88 128 GLN B N 1
ATOM 2914 C CA . GLN B 1 128 ? 14.398 6.629 7.996 1 97.88 128 GLN B CA 1
ATOM 2915 C C . GLN B 1 128 ? 13.875 5.68 6.922 1 97.88 128 GLN B C 1
ATOM 2917 O O . GLN B 1 128 ? 13.906 4.461 7.098 1 97.88 128 GLN B O 1
ATOM 2922 N N . VAL B 1 129 ? 13.359 6.176 5.848 1 98.19 129 VAL B N 1
ATOM 2923 C CA . VAL B 1 129 ? 12.82 5.383 4.75 1 98.19 129 VAL B CA 1
ATOM 2924 C C . VAL B 1 129 ? 13.922 4.492 4.172 1 98.19 129 VAL B C 1
ATOM 2926 O O . VAL B 1 129 ? 13.711 3.293 3.963 1 98.19 129 VAL B O 1
ATOM 2929 N N . LEU B 1 130 ? 15.109 5.082 3.936 1 98.5 130 LEU B N 1
ATOM 2930 C CA . LEU B 1 130 ? 16.219 4.332 3.371 1 98.5 130 LEU B CA 1
ATOM 2931 C C . LEU B 1 130 ? 16.688 3.246 4.332 1 98.5 130 LEU B C 1
ATOM 2933 O O . LEU B 1 130 ? 17.016 2.135 3.908 1 98.5 130 LEU B O 1
ATOM 2937 N N . GLY B 1 131 ? 16.734 3.621 5.566 1 98.12 131 GLY B N 1
ATOM 2938 C CA . GLY B 1 131 ? 17.078 2.627 6.566 1 98.12 131 GLY B CA 1
ATOM 2939 C C . GLY B 1 131 ? 16.109 1.461 6.613 1 98.12 131 GLY B C 1
ATOM 2940 O O . GLY B 1 131 ? 16.531 0.305 6.723 1 98.12 131 GLY B O 1
ATOM 2941 N N . MET B 1 132 ? 14.852 1.718 6.566 1 97.94 132 MET B N 1
ATOM 2942 C CA . MET B 1 132 ? 13.82 0.681 6.547 1 97.94 132 MET B CA 1
ATOM 2943 C C . MET B 1 132 ? 13.977 -0.214 5.324 1 97.94 132 MET B C 1
ATOM 2945 O O . MET B 1 132 ? 13.844 -1.436 5.422 1 97.94 132 MET B O 1
ATOM 2949 N N . LEU B 1 133 ? 14.203 0.411 4.191 1 98.31 133 LEU B N 1
ATOM 2950 C CA . LEU B 1 133 ? 14.336 -0.329 2.943 1 98.31 133 LEU B CA 1
ATOM 2951 C C . LEU B 1 133 ? 15.555 -1.253 2.99 1 98.31 133 LEU B C 1
ATOM 2953 O O . LEU B 1 133 ? 15.484 -2.4 2.545 1 98.31 133 LEU B O 1
ATOM 2957 N N . GLU B 1 134 ? 16.656 -0.753 3.527 1 97.94 134 GLU B N 1
ATOM 2958 C CA . GLU B 1 134 ? 17.859 -1.559 3.678 1 97.94 134 GLU B CA 1
ATOM 2959 C C . GLU B 1 134 ? 17.641 -2.711 4.652 1 97.94 134 GLU B C 1
ATOM 2961 O O . GLU B 1 134 ? 18.062 -3.838 4.398 1 97.94 134 GLU B O 1
ATOM 2966 N N . MET B 1 135 ? 17 -2.428 5.719 1 97.5 135 MET B N 1
ATOM 2967 C CA . MET B 1 135 ? 16.719 -3.447 6.727 1 97.5 135 MET B CA 1
ATOM 2968 C C . MET B 1 135 ? 15.859 -4.562 6.148 1 97.5 135 MET B C 1
ATOM 2970 O O . MET B 1 135 ? 16.109 -5.742 6.414 1 97.5 135 MET B O 1
ATOM 2974 N N . THR B 1 136 ? 14.875 -4.227 5.402 1 97.81 136 THR B N 1
ATOM 2975 C CA . THR B 1 136 ? 13.992 -5.219 4.801 1 97.81 136 THR B CA 1
ATOM 2976 C C . THR B 1 136 ? 14.742 -6.059 3.77 1 97.81 136 THR B C 1
ATOM 2978 O O . THR B 1 136 ? 14.516 -7.266 3.664 1 97.81 136 THR B O 1
ATOM 2981 N N . LYS B 1 137 ? 15.609 -5.422 3.008 1 97.88 137 LYS B N 1
ATOM 2982 C CA . LYS B 1 137 ? 16.422 -6.16 2.055 1 97.88 137 LYS B CA 1
ATOM 2983 C C . LYS B 1 137 ? 17.297 -7.195 2.764 1 97.88 137 LYS B C 1
ATOM 2985 O O . LYS B 1 137 ? 17.375 -8.352 2.332 1 97.88 137 LYS B O 1
ATOM 2990 N N . ASN B 1 138 ? 17.969 -6.762 3.812 1 97.69 138 ASN B N 1
ATOM 2991 C CA . ASN B 1 138 ? 18.797 -7.672 4.598 1 97.69 138 ASN B CA 1
ATOM 2992 C C . ASN B 1 138 ? 17.969 -8.805 5.203 1 97.69 138 ASN B C 1
ATOM 2994 O O . ASN B 1 138 ? 18.422 -9.945 5.273 1 97.69 138 ASN B O 1
ATOM 2998 N N . ALA B 1 139 ? 16.766 -8.477 5.684 1 97 139 ALA B N 1
ATOM 2999 C CA . ALA B 1 139 ? 15.867 -9.492 6.246 1 97 139 ALA B CA 1
ATOM 3000 C C . ALA B 1 139 ? 15.562 -10.586 5.227 1 97 139 ALA B C 1
ATOM 3002 O O . ALA B 1 139 ? 15.57 -11.773 5.555 1 97 139 ALA B O 1
ATOM 3003 N N . LEU B 1 140 ? 15.32 -10.203 3.992 1 96.44 140 LEU B N 1
ATOM 3004 C CA . LEU B 1 140 ? 15.023 -11.156 2.928 1 96.44 140 LEU B CA 1
ATOM 3005 C C . LEU B 1 140 ? 16.25 -12.016 2.615 1 96.44 140 LEU B C 1
ATOM 3007 O O . LEU B 1 140 ? 16.156 -13.242 2.561 1 96.44 140 LEU B O 1
ATOM 3011 N N . ASN B 1 141 ? 17.391 -11.352 2.447 1 96.81 141 ASN B N 1
ATOM 3012 C CA . ASN B 1 141 ? 18.594 -12.039 1.989 1 96.81 141 ASN B CA 1
ATOM 3013 C C . ASN B 1 141 ? 19.156 -12.969 3.064 1 96.81 141 ASN B C 1
ATOM 3015 O O . ASN B 1 141 ? 19.688 -14.031 2.752 1 96.81 141 ASN B O 1
ATOM 3019 N N . GLU B 1 142 ? 18.984 -12.555 4.305 1 95.81 142 GLU B N 1
ATOM 3020 C CA . GLU B 1 142 ? 19.5 -13.352 5.41 1 95.81 142 GLU B CA 1
ATOM 3021 C C . GLU B 1 142 ? 18.406 -14.227 6.027 1 95.81 142 GLU B C 1
ATOM 3023 O O . GLU B 1 142 ? 18.672 -14.969 6.977 1 95.81 142 GLU B O 1
ATOM 3028 N N . GLU B 1 143 ? 17.219 -14.133 5.523 1 93.81 143 GLU B N 1
ATOM 3029 C CA . GLU B 1 143 ? 16.062 -14.82 6.082 1 93.81 143 GLU B CA 1
ATOM 3030 C C . GLU B 1 143 ? 15.977 -14.617 7.59 1 93.81 143 GLU B C 1
ATOM 3032 O O . GLU B 1 143 ? 15.844 -15.578 8.352 1 93.81 143 GLU B O 1
ATOM 3037 N N . ASN B 1 144 ? 16.125 -13.391 7.938 1 94.56 144 ASN B N 1
ATOM 3038 C CA . ASN B 1 144 ? 16.141 -12.977 9.336 1 94.56 144 ASN B CA 1
ATOM 3039 C C . ASN B 1 144 ? 14.789 -12.391 9.766 1 94.56 144 ASN B C 1
ATOM 3041 O O . ASN B 1 144 ? 14.492 -11.234 9.469 1 94.56 144 ASN B O 1
ATOM 3045 N N . LEU B 1 145 ? 14.031 -13.156 10.516 1 93.12 145 LEU B N 1
ATOM 3046 C CA . LEU B 1 145 ? 12.695 -12.781 10.953 1 93.12 145 LEU B CA 1
ATOM 3047 C C . LEU B 1 145 ? 12.734 -11.547 11.852 1 93.12 145 LEU B C 1
ATOM 3049 O O . LEU B 1 145 ? 11.883 -10.664 11.742 1 93.12 145 LEU B O 1
ATOM 3053 N N . GLU B 1 146 ? 13.641 -11.461 12.695 1 93.62 146 GLU B N 1
ATOM 3054 C CA . GLU B 1 146 ? 13.758 -10.359 13.641 1 93.62 146 GLU B CA 1
ATOM 3055 C C . GLU B 1 146 ? 13.977 -9.031 12.914 1 93.62 146 GLU B C 1
ATOM 3057 O O . GLU B 1 146 ? 13.383 -8.016 13.281 1 93.62 146 GLU B O 1
ATOM 3062 N N . LEU B 1 147 ? 14.844 -9.031 11.938 1 94.44 147 LEU B N 1
ATOM 3063 C CA . LEU B 1 147 ? 15.078 -7.828 11.148 1 94.44 147 LEU B CA 1
ATOM 3064 C C . LEU B 1 147 ? 13.781 -7.355 10.492 1 94.44 147 LEU B C 1
ATOM 3066 O O . LEU B 1 147 ? 13.5 -6.156 10.477 1 94.44 147 LEU B O 1
ATOM 3070 N N . ALA B 1 148 ? 13 -8.258 9.938 1 94.06 148 ALA B N 1
ATOM 3071 C CA . ALA B 1 148 ? 11.734 -7.914 9.289 1 94.06 148 ALA B CA 1
ATOM 3072 C C . ALA B 1 148 ? 10.758 -7.301 10.289 1 94.06 148 ALA B C 1
ATOM 3074 O O . ALA B 1 148 ? 10.109 -6.297 9.992 1 94.06 148 ALA B O 1
ATOM 3075 N N . LEU B 1 149 ? 10.719 -7.82 11.477 1 92.44 149 LEU B N 1
ATOM 3076 C CA . LEU B 1 149 ? 9.797 -7.352 12.508 1 92.44 149 LEU B CA 1
ATOM 3077 C C . LEU B 1 149 ? 10.203 -5.969 13.008 1 92.44 149 LEU B C 1
ATOM 3079 O O . LEU B 1 149 ? 9.344 -5.152 13.352 1 92.44 149 LEU B O 1
ATOM 3083 N N . ASN B 1 150 ? 11.422 -5.676 13.031 1 93.81 150 ASN B N 1
ATOM 3084 C CA . ASN B 1 150 ? 11.938 -4.398 13.508 1 93.81 150 ASN B CA 1
ATOM 3085 C C . ASN B 1 150 ? 11.547 -3.252 12.578 1 93.81 150 ASN B C 1
ATOM 3087 O O . ASN B 1 150 ? 11.555 -2.09 12.984 1 93.81 150 ASN B O 1
ATOM 3091 N N . VAL B 1 151 ? 11.234 -3.529 11.344 1 94.31 151 VAL B N 1
ATOM 3092 C CA . VAL B 1 151 ? 10.852 -2.512 10.375 1 94.31 151 VAL B CA 1
ATOM 3093 C C . VAL B 1 151 ? 9.562 -1.822 10.82 1 94.31 151 VAL B C 1
ATOM 3095 O O . VAL B 1 151 ? 9.398 -0.617 10.617 1 94.31 151 VAL B O 1
ATOM 3098 N N . PHE B 1 152 ? 8.68 -2.494 11.508 1 88.19 152 PHE B N 1
ATOM 3099 C CA . PHE B 1 152 ? 7.363 -1.989 11.891 1 88.19 152 PHE B CA 1
ATOM 3100 C C . PHE B 1 152 ? 7.488 -0.842 12.883 1 88.19 152 PHE B C 1
ATOM 3102 O O . PHE B 1 152 ? 6.738 0.135 12.812 1 88.19 152 PHE B O 1
ATOM 3109 N N . SER B 1 153 ? 8.398 -0.897 13.758 1 89.69 153 SER B N 1
ATOM 3110 C CA . SER B 1 153 ? 8.57 0.135 14.773 1 89.69 153 SER B CA 1
ATOM 3111 C C . SER B 1 153 ? 9.172 1.403 14.18 1 89.69 153 SER B C 1
ATOM 3113 O O . SER B 1 153 ? 8.961 2.502 14.703 1 89.69 153 SER B O 1
ATOM 3115 N N . LYS B 1 154 ? 9.883 1.248 13.133 1 91.44 154 LYS B N 1
ATOM 3116 C CA . LYS B 1 154 ? 10.562 2.383 12.523 1 91.44 154 LYS B CA 1
ATOM 3117 C C . LYS B 1 154 ? 9.586 3.258 11.742 1 91.44 154 LYS B C 1
ATOM 3119 O O . LYS B 1 154 ? 9.859 4.438 11.5 1 91.44 154 LYS B O 1
ATOM 3124 N N . ASP B 1 155 ? 8.445 2.729 11.367 1 89.56 155 ASP B N 1
ATOM 3125 C CA . ASP B 1 155 ? 7.445 3.453 10.586 1 89.56 155 ASP B CA 1
ATOM 3126 C C . ASP B 1 155 ? 6.812 4.574 11.406 1 89.56 155 ASP B C 1
ATOM 3128 O O . ASP B 1 155 ? 6.273 5.531 10.852 1 89.56 155 ASP B O 1
ATOM 3132 N N . ASN B 1 156 ? 6.898 4.586 12.68 1 86.5 156 ASN B N 1
ATOM 3133 C CA . ASN B 1 156 ? 6.277 5.555 13.57 1 86.5 156 ASN B CA 1
ATOM 3134 C C . ASN B 1 156 ? 6.832 6.961 13.352 1 86.5 156 ASN B C 1
ATOM 3136 O O . ASN B 1 156 ? 6.09 7.941 13.406 1 86.5 156 ASN B O 1
ATOM 3140 N N . LEU B 1 157 ? 8.094 7.016 13.172 1 92.5 157 LEU B N 1
ATOM 3141 C CA . LEU B 1 157 ? 8.727 8.312 12.945 1 92.5 157 LEU B CA 1
ATOM 3142 C C . LEU B 1 157 ? 8.172 8.984 11.695 1 92.5 157 LEU B C 1
ATOM 3144 O O . LEU B 1 157 ? 7.957 10.195 11.688 1 92.5 157 LEU B O 1
ATOM 3148 N N . LEU B 1 158 ? 7.965 8.242 10.648 1 93.5 158 LEU B N 1
ATOM 3149 C CA . LEU B 1 158 ? 7.414 8.781 9.406 1 93.5 158 LEU B CA 1
ATOM 3150 C C . LEU B 1 158 ? 6.02 9.352 9.641 1 93.5 158 LEU B C 1
ATOM 3152 O O . LEU B 1 158 ? 5.695 10.43 9.141 1 93.5 158 LEU B O 1
ATOM 3156 N N . ASP B 1 159 ? 5.301 8.703 10.391 1 82.94 159 ASP B N 1
ATOM 3157 C CA . ASP B 1 159 ? 3.957 9.148 10.734 1 82.94 159 ASP B CA 1
ATOM 3158 C C . ASP B 1 159 ? 3.998 10.469 11.516 1 82.94 159 ASP B C 1
ATOM 3160 O O . ASP B 1 159 ? 3.199 11.367 11.258 1 82.94 159 ASP B O 1
ATOM 3164 N N . GLU B 1 160 ? 4.828 10.523 12.398 1 86 160 GLU B N 1
ATOM 3165 C CA . GLU B 1 160 ? 4.965 11.711 13.242 1 86 160 GLU B CA 1
ATOM 3166 C C . GLU B 1 160 ? 5.324 12.938 12.414 1 86 160 GLU B C 1
ATOM 3168 O O . GLU B 1 160 ? 4.715 14 12.562 1 86 160 GLU B O 1
ATOM 3173 N N . ILE B 1 161 ? 6.305 12.797 11.578 1 92.5 161 ILE B N 1
ATOM 3174 C CA . ILE B 1 161 ? 6.766 13.906 10.758 1 92.5 161 ILE B CA 1
ATOM 3175 C C . ILE B 1 161 ? 5.66 14.336 9.797 1 92.5 161 ILE B C 1
ATOM 3177 O O . ILE B 1 161 ? 5.391 15.531 9.633 1 92.5 161 ILE B O 1
ATOM 3181 N N . ASN B 1 162 ? 5.094 13.391 9.141 1 88.62 162 ASN B N 1
ATOM 3182 C CA . ASN B 1 162 ? 3.994 13.68 8.227 1 88.62 162 ASN B CA 1
ATOM 3183 C C . ASN B 1 162 ? 2.867 14.43 8.93 1 88.62 162 ASN B C 1
ATOM 3185 O O . ASN B 1 162 ? 2.322 15.398 8.391 1 88.62 162 ASN B O 1
ATOM 3189 N N . ALA B 1 163 ? 2.549 14.094 10.109 1 81.19 163 ALA B N 1
ATOM 3190 C CA . ALA B 1 163 ? 1.463 14.695 10.875 1 81.19 163 ALA B CA 1
ATOM 3191 C C . ALA B 1 163 ? 1.801 16.125 11.266 1 81.19 163 ALA B C 1
ATOM 3193 O O . ALA B 1 163 ? 0.911 16.984 11.367 1 81.19 163 ALA B O 1
ATOM 3194 N N . ALA B 1 164 ? 3.01 16.422 11.43 1 86.31 164 ALA B N 1
ATOM 3195 C CA . ALA B 1 164 ? 3.447 17.734 11.891 1 86.31 164 ALA B CA 1
ATOM 3196 C C . ALA B 1 164 ? 3.623 18.703 10.719 1 86.31 164 ALA B C 1
ATOM 3198 O O . ALA B 1 164 ? 3.662 19.922 10.906 1 86.31 164 ALA B O 1
ATOM 3199 N N . ALA B 1 165 ? 3.736 18.234 9.492 1 90.69 165 ALA B N 1
ATOM 3200 C CA . ALA B 1 165 ? 4.141 19 8.32 1 90.69 165 ALA B CA 1
ATOM 3201 C C . ALA B 1 165 ? 3.158 20.141 8.039 1 90.69 165 ALA B C 1
ATOM 3203 O O . ALA B 1 165 ? 3.568 21.266 7.797 1 90.69 165 ALA B O 1
ATOM 3204 N N . PRO B 1 166 ? 1.857 19.969 8.109 1 83.56 166 PRO B N 1
ATOM 3205 C CA . PRO B 1 166 ? 0.923 21.047 7.801 1 83.56 166 PRO B CA 1
ATOM 3206 C C . PRO B 1 166 ? 1.091 22.25 8.719 1 83.56 166 PRO B C 1
ATOM 3208 O O . PRO B 1 166 ? 1.015 23.391 8.266 1 83.56 166 PRO B O 1
ATOM 3211 N N . ALA B 1 167 ? 1.291 22 9.969 1 83.5 167 ALA B N 1
ATOM 3212 C CA . ALA B 1 167 ? 1.48 23.094 10.914 1 83.5 167 ALA B CA 1
ATOM 3213 C C . ALA B 1 167 ? 2.74 23.891 10.586 1 83.5 167 ALA B C 1
ATOM 3215 O O . ALA B 1 167 ? 2.734 25.125 10.641 1 83.5 167 ALA B O 1
ATOM 3216 N N . VAL B 1 168 ? 3.756 23.203 10.289 1 91.19 168 VAL B N 1
ATOM 3217 C CA . VAL B 1 168 ? 5.023 23.828 9.945 1 91.19 168 VAL B CA 1
ATOM 3218 C C . VAL B 1 168 ? 4.848 24.672 8.68 1 91.19 168 VAL B C 1
ATOM 3220 O O . VAL B 1 168 ? 5.301 25.828 8.625 1 91.19 168 VAL B O 1
ATOM 3223 N N . LEU B 1 169 ? 4.18 24.156 7.691 1 91.12 169 LEU B N 1
ATOM 3224 C CA . LEU B 1 169 ? 3.977 24.844 6.418 1 91.12 169 LEU B CA 1
ATOM 3225 C C . LEU B 1 169 ? 3.078 26.062 6.594 1 91.12 169 LEU B C 1
ATOM 3227 O O . LEU B 1 169 ? 3.34 27.109 6.012 1 91.12 169 LEU B O 1
ATOM 3231 N N . THR B 1 170 ? 2.078 25.906 7.395 1 84.81 170 THR B N 1
ATOM 3232 C CA . THR B 1 170 ? 1.165 27.016 7.648 1 84.81 170 THR B CA 1
ATOM 3233 C C . THR B 1 170 ? 1.893 28.172 8.336 1 84.81 170 THR B C 1
ATOM 3235 O O . THR B 1 170 ? 1.731 29.328 7.945 1 84.81 170 THR B O 1
ATOM 3238 N N . LYS B 1 171 ? 2.609 27.828 9.312 1 90.25 171 LYS B N 1
ATOM 3239 C CA . LYS B 1 171 ? 3.377 28.844 10.023 1 90.25 171 LYS B CA 1
ATOM 3240 C C . LYS B 1 171 ? 4.34 29.562 9.086 1 90.25 171 LYS B C 1
ATOM 3242 O O . LYS B 1 171 ? 4.477 30.781 9.133 1 90.25 171 LYS B O 1
ATOM 3247 N N . TYR B 1 172 ? 5 28.844 8.242 1 92.19 172 TYR B N 1
ATOM 3248 C CA . TYR B 1 172 ? 5.934 29.406 7.277 1 92.19 172 TYR B CA 1
ATOM 3249 C C . TYR B 1 172 ? 5.223 30.344 6.316 1 92.19 172 TYR B C 1
ATOM 3251 O O . TYR B 1 172 ? 5.754 31.406 5.973 1 92.19 172 TYR B O 1
ATOM 3259 N N . LEU B 1 173 ? 4.051 30.062 5.93 1 90.19 173 LEU B N 1
ATOM 3260 C CA . LEU B 1 173 ? 3.297 30.844 4.949 1 90.19 173 LEU B CA 1
ATOM 3261 C C . LEU B 1 173 ? 2.828 32.156 5.539 1 90.19 173 LEU B C 1
ATOM 3263 O O . LEU B 1 173 ? 2.555 33.125 4.805 1 90.19 173 LEU B O 1
ATOM 3267 N N . GLU B 1 174 ? 2.686 32.188 6.824 1 91.19 174 GLU B N 1
ATOM 3268 C CA . GLU B 1 174 ? 2.332 33.438 7.48 1 91.19 174 GLU B CA 1
ATOM 3269 C C . GLU B 1 174 ? 3.342 34.531 7.148 1 91.19 174 GLU B C 1
ATOM 3271 O O . GLU B 1 174 ? 2.971 35.688 6.988 1 91.19 174 GLU B O 1
ATOM 3276 N N . THR B 1 175 ? 4.508 34.188 7.012 1 93.44 175 THR B N 1
ATOM 3277 C CA . THR B 1 175 ? 5.559 35.188 6.777 1 93.44 175 THR B CA 1
ATOM 3278 C C . THR B 1 175 ? 6.039 35.125 5.332 1 93.44 175 THR B C 1
ATOM 3280 O O . THR B 1 175 ? 6.719 36.031 4.863 1 93.44 175 THR B O 1
ATOM 3283 N N . HIS B 1 176 ? 5.703 34.062 4.609 1 92.44 176 HIS B N 1
ATOM 3284 C CA . HIS B 1 176 ? 6.09 33.875 3.213 1 92.44 176 HIS B CA 1
ATOM 3285 C C . HIS B 1 176 ? 4.891 33.5 2.35 1 92.44 176 HIS B C 1
ATOM 3287 O O . HIS B 1 176 ? 4.898 32.469 1.701 1 92.44 176 HIS B O 1
ATOM 3293 N N . PRO B 1 177 ? 3.918 34.344 2.254 1 88.44 177 PRO B N 1
ATOM 3294 C CA . PRO B 1 177 ? 2.678 34 1.547 1 88.44 177 PRO B CA 1
ATOM 3295 C C . PRO B 1 177 ? 2.904 33.688 0.069 1 88.44 177 PRO B C 1
ATOM 3297 O O . PRO B 1 177 ? 2.133 32.938 -0.536 1 88.44 177 PRO B O 1
ATOM 3300 N N . ASP B 1 178 ? 3.975 34.188 -0.568 1 87.19 178 ASP B N 1
ATOM 3301 C CA . ASP B 1 178 ? 4.234 34 -1.994 1 87.19 178 ASP B CA 1
ATOM 3302 C C . ASP B 1 178 ? 4.789 32.594 -2.279 1 87.19 178 ASP B C 1
ATOM 3304 O O . ASP B 1 178 ? 4.902 32.188 -3.439 1 87.19 178 ASP B O 1
ATOM 3308 N N . ASN B 1 179 ? 5.043 31.859 -1.205 1 89.25 179 ASN B N 1
ATOM 3309 C CA . ASN B 1 179 ? 5.641 30.531 -1.38 1 89.25 179 ASN B CA 1
ATOM 3310 C C . ASN B 1 179 ? 4.602 29.422 -1.251 1 89.25 179 ASN B C 1
ATOM 3312 O O . ASN B 1 179 ? 4.934 28.297 -0.901 1 89.25 179 ASN B O 1
ATOM 3316 N N . PHE B 1 180 ? 3.426 29.719 -1.555 1 83.94 180 PHE B N 1
ATOM 3317 C CA . PHE B 1 180 ? 2.318 28.797 -1.367 1 83.94 180 PHE B CA 1
ATOM 3318 C C . PHE B 1 180 ? 2.52 27.531 -2.207 1 83.94 180 PHE B C 1
ATOM 3320 O O . PHE B 1 180 ? 2.395 26.422 -1.703 1 83.94 180 PHE B O 1
ATOM 3327 N N . LEU B 1 181 ? 2.832 27.703 -3.436 1 83.62 181 LEU B N 1
ATOM 3328 C CA . LEU B 1 181 ? 2.998 26.562 -4.332 1 83.62 181 LEU B CA 1
ATOM 3329 C C . LEU B 1 181 ? 4.145 25.656 -3.871 1 83.62 181 LEU B C 1
ATOM 3331 O O . LEU B 1 181 ? 4.023 24.438 -3.887 1 83.62 181 LEU B O 1
ATOM 3335 N N . THR B 1 182 ? 5.172 26.297 -3.451 1 88.12 182 THR B N 1
ATOM 3336 C CA . THR B 1 182 ? 6.316 25.547 -2.938 1 88.12 182 THR B CA 1
ATOM 3337 C C . THR B 1 182 ? 5.926 24.734 -1.7 1 88.12 182 THR B C 1
ATOM 3339 O O . THR B 1 182 ? 6.328 23.578 -1.554 1 88.12 182 THR B O 1
ATOM 3342 N N . CYS B 1 183 ? 5.195 25.344 -0.854 1 88.5 183 CYS B N 1
ATOM 3343 C CA . CYS B 1 183 ? 4.754 24.672 0.363 1 88.5 183 CYS B CA 1
ATOM 3344 C C . CYS B 1 183 ? 3.852 23.484 0.036 1 88.5 183 CYS B C 1
ATOM 3346 O O . CYS B 1 183 ? 3.967 22.422 0.649 1 88.5 183 CYS B O 1
ATOM 3348 N N . LEU B 1 184 ? 3.049 23.656 -0.904 1 83.38 184 LEU B N 1
ATOM 3349 C CA . LEU B 1 184 ? 2.188 22.562 -1.344 1 83.38 184 LEU B CA 1
ATOM 3350 C C . LEU B 1 184 ? 3.014 21.406 -1.875 1 83.38 184 LEU B C 1
ATOM 3352 O O . LEU B 1 184 ? 2.732 20.25 -1.565 1 83.38 184 LEU B O 1
ATOM 3356 N N . GLU B 1 185 ? 3.939 21.672 -2.6 1 88.62 185 GLU B N 1
ATOM 3357 C CA . GLU B 1 185 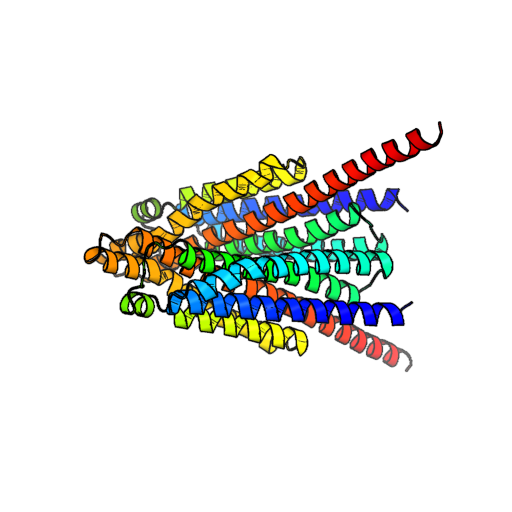? 4.793 20.641 -3.193 1 88.62 185 GLU B CA 1
ATOM 3358 C C . GLU B 1 185 ? 5.609 19.922 -2.127 1 88.62 185 GLU B C 1
ATOM 3360 O O . GLU B 1 185 ? 5.781 18.703 -2.188 1 88.62 185 GLU B O 1
ATOM 3365 N N . LEU B 1 186 ? 6.078 20.688 -1.203 1 92.5 186 LEU B N 1
ATOM 3366 C CA . LEU B 1 186 ? 6.828 20.078 -0.112 1 92.5 186 LEU B CA 1
ATOM 3367 C C . LEU B 1 186 ? 5.934 19.156 0.706 1 92.5 186 LEU B C 1
ATOM 3369 O O . LEU B 1 186 ? 6.379 18.094 1.154 1 92.5 186 LEU B O 1
ATOM 3373 N N . GLY B 1 187 ? 4.73 19.594 0.879 1 89.25 187 GLY B N 1
ATOM 3374 C CA . GLY B 1 187 ? 3.766 18.703 1.508 1 89.25 187 GLY B CA 1
ATOM 3375 C C . GLY B 1 187 ? 3.594 17.391 0.771 1 89.25 187 GLY B C 1
ATOM 3376 O O . GLY B 1 187 ? 3.496 16.328 1.395 1 89.25 187 GLY B O 1
ATOM 3377 N N . THR B 1 188 ? 3.604 17.438 -0.509 1 88.12 188 THR B N 1
ATOM 3378 C CA . THR B 1 188 ? 3.467 16.25 -1.336 1 88.12 188 THR B CA 1
ATOM 3379 C C . THR B 1 188 ? 4.684 15.344 -1.183 1 88.12 188 THR B C 1
ATOM 3381 O O . THR B 1 188 ? 4.555 14.117 -1.155 1 88.12 188 THR B O 1
ATOM 3384 N N . VAL B 1 189 ? 5.797 15.945 -1.095 1 93.88 189 VAL B N 1
ATOM 3385 C CA . VAL B 1 189 ? 7.031 15.195 -0.906 1 93.88 189 VAL B CA 1
ATOM 3386 C C . VAL B 1 189 ? 6.965 14.414 0.406 1 93.88 189 VAL B C 1
ATOM 3388 O O . VAL B 1 189 ? 7.281 13.219 0.444 1 93.88 189 VAL B O 1
ATOM 3391 N N . ILE B 1 190 ? 6.574 15.055 1.447 1 93.94 190 ILE B N 1
ATOM 3392 C CA . ILE B 1 190 ? 6.461 14.438 2.764 1 93.94 190 ILE B CA 1
ATOM 3393 C C . ILE B 1 190 ? 5.469 13.281 2.711 1 93.94 190 ILE B C 1
ATOM 3395 O O . ILE B 1 190 ? 5.738 12.195 3.232 1 93.94 190 ILE B O 1
ATOM 3399 N N . ARG B 1 191 ? 4.438 13.508 2.078 1 87.5 191 ARG B N 1
ATOM 3400 C CA . ARG B 1 191 ? 3.426 12.469 1.944 1 87.5 191 ARG B CA 1
ATOM 3401 C C . ARG B 1 191 ? 3.977 11.258 1.194 1 87.5 191 ARG B C 1
ATOM 3403 O O . ARG B 1 191 ? 3.73 10.117 1.58 1 87.5 191 ARG B O 1
ATOM 3410 N N . LYS B 1 192 ? 4.594 11.469 0.16 1 92.38 192 LYS B N 1
ATOM 3411 C CA . LYS B 1 192 ? 5.145 10.367 -0.633 1 92.38 192 LYS B CA 1
ATOM 3412 C C . LYS B 1 192 ? 6.168 9.57 0.172 1 92.38 192 LYS B C 1
ATOM 3414 O O . LYS B 1 192 ? 6.23 8.344 0.06 1 92.38 192 LYS B O 1
ATOM 3419 N N . LEU B 1 193 ? 6.941 10.273 0.97 1 95.5 193 LEU B N 1
ATOM 3420 C CA . LEU B 1 193 ? 7.895 9.578 1.826 1 95.5 193 LEU B CA 1
ATOM 3421 C C . LEU B 1 193 ? 7.168 8.75 2.881 1 95.5 193 LEU B C 1
ATOM 3423 O O . LEU B 1 193 ? 7.582 7.625 3.184 1 95.5 193 LEU B O 1
ATOM 3427 N N . GLU B 1 194 ? 6.168 9.305 3.426 1 92.38 194 GLU B N 1
ATOM 3428 C CA . GLU B 1 194 ? 5.348 8.555 4.375 1 92.38 194 GLU B CA 1
ATOM 3429 C C . GLU B 1 194 ? 4.746 7.316 3.723 1 92.38 194 GLU B C 1
ATOM 3431 O O . GLU B 1 194 ? 4.762 6.23 4.309 1 92.38 194 GLU B O 1
ATOM 3436 N N . ARG B 1 195 ? 4.258 7.398 2.578 1 89.81 195 ARG B N 1
ATOM 3437 C CA . ARG B 1 195 ? 3.666 6.285 1.846 1 89.81 195 ARG B CA 1
ATOM 3438 C C . ARG B 1 195 ? 4.719 5.234 1.506 1 89.81 195 ARG B C 1
ATOM 3440 O O . ARG B 1 195 ? 4.422 4.039 1.475 1 89.81 195 ARG B O 1
ATOM 3447 N N . ALA B 1 196 ? 5.859 5.73 1.194 1 95.06 196 ALA B N 1
ATOM 3448 C CA . ALA B 1 196 ? 6.957 4.789 0.989 1 95.06 196 ALA B CA 1
ATOM 3449 C C . ALA B 1 196 ? 7.137 3.881 2.203 1 95.06 196 ALA B C 1
ATOM 3451 O O . ALA B 1 196 ? 7.344 2.674 2.059 1 95.06 196 ALA B O 1
ATOM 3452 N N . GLY B 1 197 ? 7.078 4.504 3.367 1 94.06 197 GLY B N 1
ATOM 3453 C CA . GLY B 1 197 ? 7.141 3.711 4.586 1 94.06 197 GLY B CA 1
ATOM 3454 C C . GLY B 1 197 ? 6.094 2.615 4.633 1 94.06 197 GLY B C 1
ATOM 3455 O O . GLY B 1 197 ? 6.379 1.49 5.051 1 94.06 197 GLY B O 1
ATOM 3456 N N . ASP B 1 198 ? 4.98 2.867 4.188 1 88.5 198 ASP B N 1
ATOM 3457 C CA . ASP B 1 198 ? 3.891 1.897 4.172 1 88.5 198 ASP B CA 1
ATOM 3458 C C . ASP B 1 198 ? 4.215 0.72 3.254 1 88.5 198 ASP B C 1
ATOM 3460 O O . ASP B 1 198 ? 3.963 -0.435 3.605 1 88.5 198 ASP B O 1
ATOM 3464 N N . HIS B 1 199 ? 4.629 0.98 2.123 1 93.25 199 HIS B N 1
ATOM 3465 C CA . HIS B 1 199 ? 4.965 -0.08 1.18 1 93.25 199 HIS B CA 1
ATOM 3466 C C . HIS B 1 199 ? 6.121 -0.932 1.695 1 93.25 199 HIS B C 1
ATOM 3468 O O . HIS B 1 199 ? 6.16 -2.143 1.459 1 93.25 199 HIS B O 1
ATOM 3474 N N . ILE B 1 200 ? 7.082 -0.253 2.359 1 96.75 200 ILE B N 1
ATOM 3475 C CA . ILE B 1 200 ? 8.188 -1.015 2.936 1 96.75 200 ILE B CA 1
ATOM 3476 C C . ILE B 1 200 ? 7.66 -1.931 4.039 1 96.75 200 ILE B C 1
ATOM 3478 O O . ILE B 1 200 ? 8.102 -3.072 4.168 1 96.75 200 ILE B O 1
ATOM 3482 N N . THR B 1 201 ? 6.738 -1.459 4.793 1 92.44 201 THR B N 1
ATOM 3483 C CA . THR B 1 201 ? 6.113 -2.285 5.82 1 92.44 201 THR B CA 1
ATOM 3484 C C . THR B 1 201 ? 5.391 -3.473 5.195 1 92.44 201 THR B C 1
ATOM 3486 O O . THR B 1 201 ? 5.395 -4.574 5.75 1 92.44 201 THR B O 1
ATOM 3489 N N . ASN B 1 202 ? 4.746 -3.285 4.062 1 89.62 202 ASN B N 1
ATOM 3490 C CA . ASN B 1 202 ? 4.137 -4.387 3.33 1 89.62 202 ASN B CA 1
ATOM 3491 C C . ASN B 1 202 ? 5.164 -5.449 2.949 1 89.62 202 ASN B C 1
ATOM 3493 O O . ASN B 1 202 ? 4.902 -6.645 3.064 1 89.62 202 ASN B O 1
ATOM 3497 N N . ILE B 1 203 ? 6.254 -4.969 2.477 1 95.81 203 ILE B N 1
ATOM 3498 C CA . ILE B 1 203 ? 7.324 -5.883 2.094 1 95.81 203 ILE B CA 1
ATOM 3499 C C . ILE B 1 203 ? 7.773 -6.688 3.311 1 95.81 203 ILE B C 1
ATOM 3501 O O . ILE B 1 203 ? 7.961 -7.902 3.225 1 95.81 203 ILE B O 1
ATOM 3505 N N . ALA B 1 204 ? 7.969 -5.988 4.434 1 95.5 204 ALA B N 1
ATOM 3506 C CA . ALA B 1 204 ? 8.359 -6.664 5.668 1 95.5 204 ALA B CA 1
ATOM 3507 C C . ALA B 1 204 ? 7.355 -7.746 6.047 1 95.5 204 ALA B C 1
ATOM 3509 O O . ALA B 1 204 ? 7.738 -8.844 6.457 1 95.5 204 ALA B O 1
ATOM 3510 N N . GLU B 1 205 ? 6.145 -7.512 5.91 1 90 205 GLU B N 1
ATOM 3511 C CA . GLU B 1 205 ? 5.094 -8.484 6.203 1 90 205 GLU B CA 1
ATOM 3512 C C . GLU B 1 205 ? 5.207 -9.711 5.301 1 90 205 GLU B C 1
ATOM 3514 O O . GLU B 1 205 ? 5.059 -10.844 5.762 1 90 205 GLU B O 1
ATOM 3519 N N . GLU B 1 206 ? 5.398 -9.445 4.043 1 91.12 206 GLU B N 1
ATOM 3520 C CA . GLU B 1 206 ? 5.551 -10.547 3.098 1 91.12 206 GLU B CA 1
ATOM 3521 C C . GLU B 1 206 ? 6.746 -11.422 3.463 1 91.12 206 GLU B C 1
ATOM 3523 O O . GLU B 1 206 ? 6.684 -12.648 3.34 1 91.12 206 GLU B O 1
ATOM 3528 N N . ILE B 1 207 ? 7.816 -10.758 3.859 1 94.5 207 ILE B N 1
ATOM 3529 C CA . ILE B 1 207 ? 9.023 -11.484 4.234 1 94.5 207 ILE B CA 1
ATOM 3530 C C . ILE B 1 207 ? 8.75 -12.328 5.48 1 94.5 207 ILE B C 1
ATOM 3532 O O . ILE B 1 207 ? 9.156 -13.492 5.551 1 94.5 207 ILE B O 1
ATOM 3536 N N . VAL B 1 208 ? 8.062 -11.789 6.43 1 91.31 208 VAL B N 1
ATOM 3537 C CA . VAL B 1 208 ? 7.703 -12.523 7.645 1 91.31 208 VAL B CA 1
ATOM 3538 C C . VAL B 1 208 ? 6.863 -13.742 7.281 1 91.31 208 VAL B C 1
ATOM 3540 O O . VAL B 1 208 ? 7.121 -14.844 7.773 1 91.31 208 VAL B O 1
ATOM 3543 N N . PHE B 1 209 ? 5.941 -13.578 6.402 1 83.25 209 PHE B N 1
ATOM 3544 C CA . PHE B 1 209 ? 5.055 -14.664 5.996 1 83.25 209 PHE B CA 1
ATOM 3545 C C . PHE B 1 209 ? 5.84 -15.758 5.285 1 83.25 209 PHE B C 1
ATOM 3547 O O . PHE B 1 209 ? 5.582 -16.953 5.492 1 83.25 209 PHE B O 1
ATOM 3554 N N 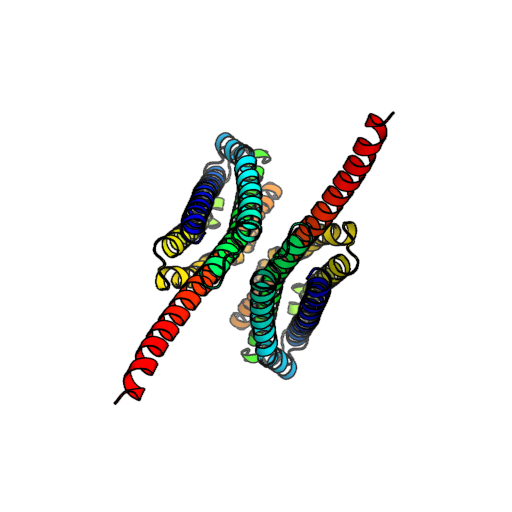. PHE B 1 210 ? 6.703 -15.367 4.465 1 86.5 210 PHE B N 1
ATOM 3555 C CA . PHE B 1 210 ? 7.527 -16.312 3.713 1 86.5 210 PHE B CA 1
ATOM 3556 C C . PHE B 1 210 ? 8.438 -17.094 4.645 1 86.5 210 PHE B C 1
ATOM 3558 O O . PHE B 1 210 ? 8.516 -18.328 4.559 1 86.5 210 PHE B O 1
ATOM 3565 N N . ILE B 1 211 ? 9.078 -16.422 5.547 1 86.5 211 ILE B N 1
ATOM 3566 C CA . ILE B 1 211 ? 10.047 -17.062 6.434 1 86.5 211 ILE B CA 1
ATOM 3567 C C . ILE B 1 211 ? 9.305 -17.938 7.449 1 86.5 211 ILE B C 1
ATOM 3569 O O . ILE B 1 211 ? 9.75 -19.047 7.762 1 86.5 211 ILE B O 1
ATOM 3573 N N . ASP B 1 212 ? 8.172 -17.438 7.977 1 80 212 ASP B N 1
ATOM 3574 C CA . A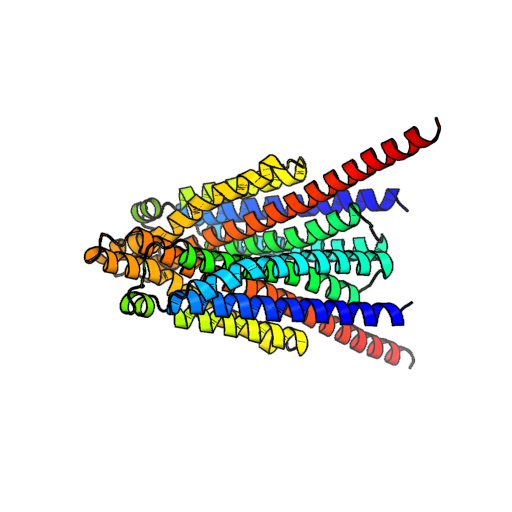SP B 1 212 ? 7.398 -18.188 8.953 1 80 212 ASP B CA 1
ATOM 3575 C C . ASP B 1 212 ? 6.867 -19.484 8.352 1 80 212 ASP B C 1
ATOM 3577 O O . ASP B 1 212 ? 6.879 -20.531 9.008 1 80 212 ASP B O 1
ATOM 3581 N N . ALA B 1 213 ? 6.359 -19.438 7.191 1 69.69 213 ALA B N 1
ATOM 3582 C CA . ALA B 1 213 ? 5.879 -20.641 6.516 1 69.69 213 ALA B CA 1
ATOM 3583 C C . ALA B 1 213 ? 7.008 -21.641 6.305 1 69.69 213 ALA B C 1
ATOM 3585 O O . ALA B 1 213 ? 6.785 -22.859 6.359 1 69.69 213 ALA B O 1
ATOM 3586 N N . LYS B 1 214 ? 8.156 -21.141 6.059 1 68.44 214 LYS B N 1
ATOM 3587 C CA . LYS B 1 214 ? 9.328 -22 5.883 1 68.44 214 LYS B CA 1
ATOM 3588 C C . LYS B 1 214 ? 9.695 -22.703 7.188 1 68.44 214 LYS B C 1
ATOM 3590 O O . LYS B 1 214 ? 10.07 -23.875 7.176 1 68.44 214 LYS B O 1
ATOM 3595 N N . VAL B 1 215 ? 9.562 -21.906 8.242 1 55.22 215 VAL B N 1
ATOM 3596 C CA . VAL B 1 215 ? 9.898 -22.453 9.547 1 55.22 215 VAL B CA 1
ATOM 3597 C C . VAL B 1 215 ? 8.875 -23.5 9.953 1 55.22 215 VAL B C 1
ATOM 3599 O O . VAL B 1 215 ? 9.227 -24.562 10.477 1 55.22 215 VAL B O 1
ATOM 3602 N N . LEU B 1 216 ? 7.594 -23.172 9.695 1 50.09 216 LEU B N 1
ATOM 3603 C CA . LEU B 1 216 ? 6.535 -24.109 10.062 1 50.09 216 LEU B CA 1
ATOM 3604 C C . LEU B 1 216 ? 6.645 -25.406 9.258 1 50.09 216 LEU B C 1
ATOM 3606 O O . LEU B 1 216 ? 6.398 -26.484 9.781 1 50.09 216 LEU B O 1
ATOM 3610 N N . LYS B 1 217 ? 7.035 -25.281 8.047 1 49.53 217 LYS B N 1
ATOM 3611 C CA . LYS B 1 217 ? 7.238 -26.484 7.238 1 49.53 217 LYS B CA 1
ATOM 3612 C C . LYS B 1 217 ? 8.43 -27.297 7.742 1 49.53 217 LYS B C 1
ATOM 3614 O O . LYS B 1 217 ? 8.391 -28.531 7.758 1 49.53 217 LYS B O 1
ATOM 3619 N N . HIS B 1 218 ? 9.438 -26.5 8.109 1 46.75 218 HIS B N 1
ATOM 3620 C CA . HIS B 1 218 ? 10.57 -27.234 8.656 1 46.75 218 HIS B CA 1
ATOM 3621 C C . HIS B 1 218 ? 10.211 -27.891 9.984 1 46.75 218 HIS B C 1
ATOM 3623 O O . HIS B 1 218 ? 10.711 -28.969 10.289 1 46.75 218 HIS B O 1
ATOM 3629 N N . ARG B 1 219 ? 9.406 -27.188 10.695 1 45.81 219 ARG B N 1
ATOM 3630 C CA . ARG B 1 219 ? 8.984 -27.797 11.953 1 45.81 219 ARG B CA 1
ATOM 3631 C C . ARG B 1 219 ? 8.109 -29.031 11.703 1 45.81 219 ARG B C 1
ATOM 3633 O O . ARG B 1 219 ? 8.234 -30.031 12.406 1 45.81 219 ARG B O 1
ATOM 3640 N N . ASP B 1 220 ? 7.145 -28.891 10.844 1 45.06 220 ASP B N 1
ATOM 3641 C CA . ASP B 1 220 ? 6.332 -30.062 10.516 1 45.06 220 ASP B CA 1
ATOM 3642 C C . ASP B 1 220 ? 7.195 -31.188 9.953 1 45.06 220 ASP B C 1
ATOM 3644 O O . ASP B 1 220 ? 6.941 -32.375 10.219 1 45.06 220 ASP B O 1
ATOM 3648 N N . LYS B 1 221 ? 8.148 -30.844 9.102 1 46.66 221 LYS B N 1
ATOM 3649 C CA . LYS B 1 221 ? 9.086 -31.875 8.656 1 46.66 221 LYS B CA 1
ATOM 3650 C C . LYS B 1 221 ? 9.859 -32.469 9.836 1 46.66 221 LYS B C 1
ATOM 3652 O O . LYS B 1 221 ? 10.117 -33.688 9.867 1 46.66 221 LYS B O 1
ATOM 3657 N N . VAL B 1 222 ? 10.211 -31.641 10.734 1 42.94 222 VAL B N 1
ATOM 3658 C CA . VAL B 1 222 ? 10.922 -32.156 11.898 1 42.94 222 VAL B CA 1
ATOM 3659 C C . VAL B 1 222 ? 9.977 -33 12.75 1 42.94 222 VAL B C 1
ATOM 3661 O O . VAL B 1 222 ? 10.359 -34.062 13.242 1 42.94 222 VAL B O 1
ATOM 3664 N N . ASP B 1 223 ? 8.797 -32.469 12.945 1 43.31 223 ASP B N 1
ATOM 3665 C CA . ASP B 1 223 ? 7.875 -33.25 13.742 1 43.31 223 ASP B CA 1
ATOM 3666 C C . ASP B 1 223 ? 7.438 -34.5 12.992 1 43.31 223 ASP B C 1
ATOM 3668 O O . ASP B 1 223 ? 7.176 -35.531 13.602 1 43.31 223 ASP B O 1
ATOM 3672 N N . GLY B 1 224 ? 7.281 -34.406 11.688 1 40.44 224 GLY B N 1
ATOM 3673 C CA . GLY B 1 224 ? 7.012 -35.625 10.922 1 40.44 224 GLY B CA 1
ATOM 3674 C C . GLY B 1 224 ? 8.148 -36.625 10.977 1 40.44 224 GLY B C 1
ATOM 3675 O O . GLY B 1 224 ? 7.91 -37.812 10.922 1 40.44 224 GLY B O 1
ATOM 3676 N N . HIS B 1 225 ? 9.375 -36.188 10.875 1 41.03 225 HIS B N 1
ATOM 3677 C CA . HIS B 1 225 ? 10.492 -37.125 11.039 1 41.03 225 HIS B CA 1
ATOM 3678 C C . HIS B 1 225 ? 10.516 -37.719 12.445 1 41.03 225 HIS B C 1
ATOM 3680 O O . HIS B 1 225 ? 10.898 -38.875 12.625 1 41.03 225 HIS B O 1
ATOM 3686 N N . PHE B 1 226 ? 10.047 -37 13.453 1 37.5 226 PHE B N 1
ATOM 3687 C CA . PHE B 1 226 ? 10.039 -37.594 14.797 1 37.5 226 PHE B CA 1
ATOM 3688 C C . PHE B 1 226 ? 8.859 -38.531 14.969 1 37.5 226 PHE B C 1
ATOM 3690 O O . PHE B 1 226 ? 8.93 -39.5 15.758 1 37.5 226 PHE B O 1
ATOM 3697 N N . LEU B 1 227 ? 7.734 -38.344 14.297 1 38.22 227 LEU B N 1
ATOM 3698 C CA . LEU B 1 227 ? 6.629 -39.281 14.492 1 38.22 227 LEU B CA 1
ATOM 3699 C C . LEU B 1 227 ? 6.91 -40.625 13.797 1 38.22 227 LEU B C 1
ATOM 3701 O O . LEU B 1 227 ? 6.352 -41.656 14.18 1 38.22 227 LEU B O 1
ATOM 3705 N N . GLY B 1 228 ? 7.695 -40.688 12.727 1 35.44 228 GLY B N 1
ATOM 3706 C CA . GLY B 1 228 ? 7.973 -42 12.172 1 35.44 228 GLY B CA 1
ATOM 3707 C C . GLY B 1 228 ? 8.828 -42.875 13.086 1 35.44 228 GLY B C 1
ATOM 3708 O O . GLY B 1 228 ? 9.062 -44.031 12.789 1 35.44 228 GLY B O 1
ATOM 3709 N N . LYS B 1 229 ? 9.633 -42.25 13.922 1 40.5 229 LYS B N 1
ATOM 3710 C CA . LYS B 1 229 ? 10.539 -43.125 14.664 1 40.5 229 LYS B CA 1
ATOM 3711 C C . LYS B 1 229 ? 9.82 -43.812 15.82 1 40.5 229 LYS B C 1
ATOM 3713 O O . LYS B 1 229 ? 10.328 -44.781 16.391 1 40.5 229 LYS B O 1
ATOM 3718 N N . GLU B 1 230 ? 8.852 -43.125 16.469 1 36.12 230 GLU B N 1
ATOM 3719 C CA . GLU B 1 230 ? 8.453 -43.781 17.703 1 36.12 230 GLU B CA 1
ATOM 3720 C C . GLU B 1 230 ? 7.547 -44.969 17.422 1 36.12 230 GLU B C 1
ATOM 3722 O O . GLU B 1 230 ? 7.141 -45.688 18.344 1 36.12 230 GLU B O 1
ATOM 3727 N N . LYS B 1 231 ? 6.949 -45.125 16.234 1 37.81 231 LYS B N 1
ATOM 3728 C CA . LYS B 1 231 ? 6.023 -46.25 16.234 1 37.81 231 LYS B CA 1
ATOM 3729 C C . LYS B 1 231 ? 6.773 -47.594 16.188 1 37.81 231 LYS B C 1
ATOM 3731 O O . LYS B 1 231 ? 6.156 -48.656 16.172 1 37.81 231 LYS B O 1
ATOM 3736 N N . THR B 1 232 ? 8.055 -47.531 15.719 1 29.69 232 THR B N 1
ATOM 3737 C CA . THR B 1 232 ? 8.617 -48.844 15.492 1 29.69 232 THR B CA 1
ATOM 3738 C C . THR B 1 232 ? 9.102 -49.469 16.797 1 29.69 232 THR B C 1
ATOM 3740 O O . THR B 1 232 ? 9.555 -50.594 16.828 1 29.69 232 THR B O 1
ATOM 3743 N N . HIS B 1 233 ? 9.109 -48.75 17.984 1 25.48 233 HIS B N 1
ATOM 3744 C CA . HIS B 1 233 ? 9.391 -49.688 19.062 1 25.48 233 HIS B CA 1
ATOM 3745 C C . HIS B 1 233 ? 8.109 -50.344 19.578 1 25.48 233 HIS B C 1
ATOM 3747 O O . HIS B 1 233 ? 7.074 -49.688 19.688 1 25.48 233 HIS B O 1
#

Nearest PDB structures (foldseek):
  1t72-assembly1_A  TM=9.494E-01  e=1.138E-09  Aquifex aeolicus
  1xwm-assembly1_A-2  TM=9.150E-01  e=3.805E-08  Geobacillus stearothermophilus
  1sum-assembly1_B  TM=9.175E-01  e=5.601E-07  Thermotoga maritima
  2iiu-assembly2_C  TM=6.176E-01  e=2.950E-03  Shewanella oneidensis
  2olt-assembly2_A  TM=5.906E-01  e=1.328E-02  Shewanella oneidensis MR-1

InterPro domains:
  IPR026022 PhoU domain [PF01895] (16-104)
  IPR026022 PhoU domain [PF01895] (122-207)
  IPR028366 PhoU [PIRSF003107] (4-220)
  IPR028366 PhoU [PTHR42930] (1-212)
  IPR028366 PhoU [TIGR02135] (5-214)
  IPR038078 PhoU-like domain superfamily [G3DSA:1.20.58.220] (4-216)